Protein AF-A0A8T5TG51-F1 (afdb_monomer)

Sequence (464 aa):
MTSSLINKNKKAPLINNNMFFVIPSWSDVLGYPTLGKYANQDITKILTDIVIFFGGTECSISTDKGIIHFLFGLGYYYTKFELKSGRYIIDSRQLSGLILSDFVYDHLATSKRITLQDDKDVIYTDKVVKVPVDLSFKSNNRQTFIKGALMRNLFIPYKDSILEMMKTIKQGNTYDIKNDGHMLLSTHWDYYNKILISSKRNYANYINSIAGINEINLGVDEFLSELFSNSKISEIEKNLIQLKNVYSIIDYDPMYLFSILEKTSQYLKSPGKRIIDNKKGIKQSVQKNSLFITAENRLNSIVPWPISFKRRKEAEIVHFKSNSEENQENQINNSPSNIYNIEGYNTPKNDDFILKTMRCEFVKSRSLPQMPTTNIKDILFYLRSIINDNYDMPTIGLALEIARDNLRKLALHLDYMWEMSKLANIYKRKNPNLSLSQKERFKLLEKIEAWINNAHKNMIRLEP

Mean predicted aligned error: 17.04 Å

Structure (mmCIF, N/CA/C/O backbone):
data_AF-A0A8T5TG51-F1
#
_entry.id   AF-A0A8T5TG51-F1
#
loop_
_atom_site.group_PDB
_atom_site.id
_atom_site.type_symbol
_atom_site.label_atom_id
_atom_site.label_alt_id
_atom_site.label_comp_id
_atom_site.label_asym_id
_atom_site.label_entity_id
_atom_site.label_seq_id
_atom_site.pdbx_PDB_ins_code
_atom_site.Cartn_x
_atom_site.Cartn_y
_atom_site.Cartn_z
_atom_site.occupancy
_atom_site.B_iso_or_equiv
_atom_site.auth_seq_id
_atom_site.auth_comp_id
_atom_site.auth_asym_id
_atom_site.auth_atom_id
_atom_site.pdbx_PDB_model_num
ATOM 1 N N . MET A 1 1 ? -9.022 -3.528 42.572 1.00 32.59 1 MET A N 1
ATOM 2 C CA . MET A 1 1 ? -8.009 -2.450 42.471 1.00 32.59 1 MET A CA 1
ATOM 3 C C . MET A 1 1 ? -7.349 -2.489 41.088 1.00 32.59 1 MET A C 1
ATOM 5 O O . MET A 1 1 ? -6.176 -2.805 40.969 1.00 32.59 1 MET A O 1
ATOM 9 N N . THR A 1 2 ? -8.109 -2.202 40.029 1.00 33.09 2 THR A N 1
ATOM 10 C CA . THR A 1 2 ? -7.695 -2.388 38.619 1.00 33.09 2 THR A CA 1
ATOM 11 C C . THR A 1 2 ? -8.323 -1.304 37.734 1.00 33.09 2 THR A C 1
ATOM 13 O O . THR A 1 2 ? -8.981 -1.585 36.743 1.00 33.09 2 THR A O 1
ATOM 16 N N . SER A 1 3 ? -8.177 -0.033 38.121 1.00 31.14 3 SER A N 1
ATOM 17 C CA . SER A 1 3 ? -8.740 1.108 37.372 1.00 31.14 3 SER A CA 1
ATOM 18 C C . SER A 1 3 ? -7.735 2.226 37.068 1.00 31.14 3 SER A C 1
ATOM 20 O O . SER A 1 3 ? -8.087 3.206 36.417 1.00 31.14 3 SER A O 1
ATOM 22 N N . SER A 1 4 ? -6.467 2.103 37.480 1.00 31.66 4 SER A N 1
ATOM 23 C CA . SER A 1 4 ? -5.489 3.197 37.364 1.00 31.66 4 SER A CA 1
ATOM 24 C C . SER A 1 4 ? -4.630 3.183 36.089 1.00 31.66 4 SER A C 1
ATOM 26 O O . SER A 1 4 ? -3.965 4.180 35.809 1.00 31.66 4 SER A O 1
ATOM 28 N N . LEU A 1 5 ? -4.663 2.117 35.278 1.00 35.94 5 LEU A N 1
ATOM 29 C CA . LEU A 1 5 ? -3.844 2.000 34.056 1.00 35.94 5 LEU A CA 1
ATOM 30 C C . LEU A 1 5 ? -4.568 2.419 32.762 1.00 35.94 5 LEU A C 1
ATOM 32 O O . LEU A 1 5 ? -3.919 2.879 31.826 1.00 35.94 5 LEU A O 1
ATOM 36 N N . ILE A 1 6 ? -5.905 2.403 32.731 1.00 40.00 6 ILE A N 1
ATOM 37 C CA . ILE A 1 6 ? -6.699 2.752 31.532 1.00 40.00 6 ILE A CA 1
ATOM 38 C C . ILE A 1 6 ? -6.643 4.265 31.217 1.00 40.00 6 ILE A C 1
ATOM 40 O O . ILE A 1 6 ? -6.812 4.689 30.074 1.00 40.00 6 ILE A O 1
ATOM 44 N N . ASN A 1 7 ? -6.319 5.116 32.198 1.00 36.81 7 ASN A N 1
ATOM 45 C CA . ASN A 1 7 ? -6.391 6.573 32.032 1.00 36.81 7 ASN A CA 1
ATOM 46 C C . ASN A 1 7 ? -5.159 7.233 31.378 1.00 36.81 7 ASN A C 1
ATOM 48 O O . ASN A 1 7 ? -5.235 8.397 30.982 1.00 36.81 7 ASN A O 1
ATOM 52 N N . LYS A 1 8 ? -4.025 6.530 31.226 1.00 40.62 8 LYS A N 1
ATOM 53 C CA . LYS A 1 8 ? -2.840 7.088 30.538 1.00 40.62 8 LYS A CA 1
ATOM 54 C C . LYS A 1 8 ? -2.911 6.952 29.009 1.00 40.62 8 LYS A C 1
ATOM 56 O O . LYS A 1 8 ? -2.363 7.808 28.315 1.00 40.62 8 LYS A O 1
ATOM 61 N N . ASN A 1 9 ? -3.651 5.971 28.484 1.00 45.00 9 ASN A N 1
ATOM 62 C CA . ASN A 1 9 ? -3.699 5.674 27.043 1.00 45.00 9 ASN A CA 1
ATOM 63 C C . ASN A 1 9 ? -4.600 6.628 26.239 1.00 45.00 9 ASN A C 1
ATOM 65 O O . ASN A 1 9 ? -4.305 6.921 25.082 1.00 45.00 9 ASN A O 1
ATOM 69 N N . LYS A 1 10 ? -5.605 7.257 26.870 1.00 51.66 10 LYS A N 1
ATOM 70 C CA . LYS A 1 10 ? -6.476 8.260 26.219 1.00 51.66 10 LYS A CA 1
ATOM 71 C C . LYS A 1 10 ? -5.757 9.557 25.809 1.00 51.66 10 LYS A C 1
ATOM 73 O O . LYS A 1 10 ? -6.346 10.394 25.124 1.00 51.66 10 LYS A O 1
ATOM 78 N N . LYS A 1 11 ? -4.480 9.742 26.170 1.00 53.66 11 LYS A N 1
ATOM 79 C CA . LYS A 1 11 ? -3.675 10.940 25.856 1.00 53.66 11 LYS A CA 1
ATOM 80 C C . LYS A 1 11 ? -2.775 10.820 24.622 1.00 53.66 11 LYS A C 1
ATOM 82 O O . LYS A 1 11 ? -2.111 11.801 24.304 1.00 53.66 11 LYS A O 1
ATOM 87 N N . ALA A 1 12 ? -2.760 9.695 23.902 1.00 67.50 12 ALA A N 1
ATOM 88 C CA . ALA A 1 12 ? -1.941 9.583 22.691 1.00 67.50 12 ALA A CA 1
ATOM 89 C C . ALA A 1 12 ? -2.325 10.676 21.668 1.00 67.50 12 ALA A C 1
ATOM 91 O O . ALA A 1 12 ? -3.515 10.807 21.356 1.00 67.50 12 ALA A O 1
ATOM 92 N N . PRO A 1 13 ? -1.385 11.517 21.202 1.00 80.94 13 PRO A N 1
ATOM 93 C CA . PRO A 1 13 ? -1.714 12.617 20.305 1.00 80.94 13 PRO A CA 1
ATOM 94 C C . PRO A 1 13 ? -2.149 12.068 18.943 1.00 80.94 13 PRO A C 1
ATOM 96 O O . PRO A 1 13 ? -1.465 11.223 18.365 1.00 80.94 13 PRO A O 1
ATOM 99 N N . LEU A 1 14 ? -3.284 12.555 18.441 1.00 89.38 14 LEU A N 1
ATOM 100 C CA . LEU A 1 14 ? -3.614 12.452 17.024 1.00 89.38 14 LEU A CA 1
ATOM 101 C C . LEU A 1 14 ? -2.774 13.497 16.289 1.00 89.38 14 LEU A C 1
ATOM 103 O O . LEU A 1 14 ? -2.741 14.661 16.694 1.00 89.38 14 LEU A O 1
ATOM 107 N N . ILE A 1 15 ? -2.059 13.083 15.247 1.00 90.69 15 ILE A N 1
ATOM 108 C CA . ILE A 1 15 ? -1.292 13.996 14.401 1.00 90.69 15 ILE A CA 1
ATOM 109 C C . ILE A 1 15 ? -1.922 14.008 13.020 1.00 90.69 15 ILE A C 1
ATOM 111 O O . ILE A 1 15 ? -2.033 12.967 12.377 1.00 90.69 15 ILE A O 1
ATOM 115 N N . ASN A 1 16 ? -2.295 15.197 12.551 1.00 89.69 16 ASN A N 1
ATOM 116 C CA . ASN A 1 16 ? -2.714 15.379 11.169 1.00 89.69 16 ASN A CA 1
ATOM 117 C C . ASN A 1 16 ? -1.480 15.375 10.268 1.00 89.69 16 ASN A C 1
ATOM 119 O O . ASN A 1 16 ? -0.605 16.235 10.395 1.00 89.69 16 ASN A O 1
ATOM 123 N N . ASN A 1 17 ? -1.414 14.390 9.382 1.00 88.44 17 ASN A N 1
ATOM 124 C CA . ASN A 1 17 ? -0.306 14.153 8.476 1.00 88.44 17 ASN A CA 1
ATOM 125 C C . ASN A 1 17 ? -0.859 13.686 7.126 1.00 88.44 17 ASN A C 1
ATOM 127 O O . ASN A 1 17 ? -1.175 12.508 6.946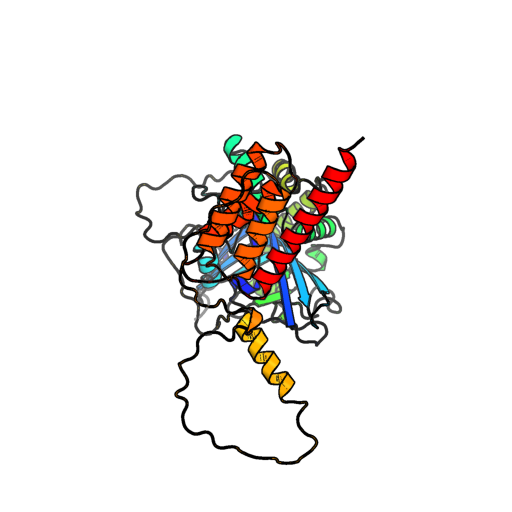 1.00 88.44 17 ASN A O 1
ATOM 131 N N . ASN A 1 18 ? -0.993 14.626 6.186 1.00 92.94 18 ASN A N 1
ATOM 132 C CA . ASN A 1 18 ? -1.483 14.320 4.848 1.00 92.94 18 ASN A CA 1
ATOM 133 C C . ASN A 1 18 ? -0.376 13.634 4.046 1.00 92.94 18 ASN A C 1
ATOM 135 O O . ASN A 1 18 ? 0.605 14.266 3.636 1.00 92.94 18 ASN A O 1
ATOM 139 N N . MET A 1 19 ? -0.543 12.340 3.804 1.00 94.12 19 MET A N 1
ATOM 140 C CA . MET A 1 19 ? 0.430 11.534 3.076 1.00 94.12 19 MET A CA 1
ATOM 141 C C . MET A 1 19 ? -0.246 10.546 2.135 1.00 94.12 19 MET A C 1
ATOM 143 O O . MET A 1 19 ? -1.336 10.042 2.390 1.00 94.12 19 MET A O 1
ATOM 147 N N . PHE A 1 20 ? 0.452 10.230 1.060 1.00 96.50 20 PHE A N 1
ATOM 148 C CA . PHE A 1 20 ? 0.190 9.072 0.236 1.00 96.50 20 PHE A CA 1
ATOM 149 C C . PHE A 1 20 ? 1.019 7.901 0.755 1.00 96.50 20 PHE A C 1
ATOM 151 O O . PHE A 1 20 ? 2.249 7.973 0.799 1.00 96.50 20 PHE A O 1
ATOM 158 N N . PHE A 1 21 ? 0.341 6.846 1.187 1.00 97.31 21 PHE A N 1
ATOM 159 C CA . PHE A 1 21 ? 0.946 5.681 1.815 1.00 97.31 21 PHE A CA 1
ATOM 160 C C . PHE A 1 21 ? 0.511 4.421 1.076 1.00 97.31 21 PHE A C 1
ATOM 162 O O . PHE A 1 21 ? -0.679 4.199 0.876 1.00 97.31 21 PHE A O 1
ATOM 169 N N . VAL A 1 22 ? 1.462 3.593 0.660 1.00 97.94 22 VAL A N 1
ATOM 170 C CA . VAL A 1 22 ? 1.191 2.398 -0.137 1.00 97.94 22 VAL A CA 1
ATOM 171 C C . VAL A 1 22 ? 1.995 1.221 0.385 1.00 97.94 22 VAL A C 1
ATOM 173 O O . VAL A 1 22 ? 3.206 1.327 0.566 1.00 97.94 22 VAL A O 1
ATOM 176 N N . ILE A 1 23 ? 1.326 0.087 0.565 1.00 97.75 23 ILE A N 1
ATOM 177 C CA . ILE A 1 23 ? 1.943 -1.223 0.763 1.00 97.75 23 ILE A CA 1
ATOM 178 C C . ILE A 1 23 ? 1.738 -2.006 -0.540 1.00 97.75 23 ILE A C 1
ATOM 180 O O . ILE A 1 23 ? 0.603 -2.396 -0.821 1.00 97.75 23 ILE A O 1
ATOM 184 N N . PRO A 1 24 ? 2.792 -2.216 -1.355 1.00 95.38 24 PRO A N 1
ATOM 185 C CA . PRO A 1 24 ? 2.667 -2.850 -2.670 1.00 95.38 24 PRO A CA 1
ATOM 186 C C . PRO A 1 24 ? 2.112 -4.281 -2.634 1.00 95.38 24 PRO A C 1
ATOM 188 O O . PRO A 1 24 ? 1.386 -4.670 -3.544 1.00 95.38 24 PRO A O 1
ATOM 191 N N . SER A 1 25 ? 2.431 -5.043 -1.582 1.00 95.06 25 SER A N 1
ATOM 192 C CA . SER A 1 25 ? 1.858 -6.366 -1.323 1.00 95.06 25 SER A CA 1
ATOM 193 C C . SER A 1 25 ? 1.636 -6.567 0.171 1.00 95.06 25 SER A C 1
ATOM 195 O O . SER A 1 25 ? 2.584 -6.575 0.961 1.00 95.06 25 SER A O 1
ATOM 197 N N . TRP A 1 26 ? 0.374 -6.713 0.567 1.00 95.62 26 TRP A N 1
ATOM 198 C CA . TRP A 1 26 ? -0.012 -6.953 1.954 1.00 95.62 26 TRP A CA 1
ATOM 199 C C . TRP A 1 26 ? 0.475 -8.315 2.464 1.00 95.62 26 TRP A C 1
ATOM 201 O O . TRP A 1 26 ? 1.073 -8.413 3.538 1.00 95.62 26 TRP A O 1
ATOM 211 N N . SER A 1 27 ? 0.283 -9.361 1.666 1.00 92.31 27 SER A N 1
ATOM 212 C CA . SER A 1 27 ? 0.658 -10.732 1.999 1.00 92.31 27 SER A CA 1
ATOM 213 C C . SER A 1 27 ? 2.166 -10.855 2.166 1.00 92.31 27 SER A C 1
ATOM 215 O O . SER A 1 27 ? 2.604 -11.454 3.145 1.00 92.31 27 SER A O 1
ATOM 217 N N . ASP A 1 28 ? 2.981 -10.242 1.300 1.00 91.75 28 ASP A N 1
ATOM 218 C CA . ASP A 1 28 ? 4.444 -10.281 1.448 1.00 91.75 28 ASP A CA 1
ATOM 219 C C . ASP A 1 28 ? 4.920 -9.642 2.765 1.00 91.75 28 ASP A C 1
ATOM 221 O O . ASP A 1 28 ? 5.758 -10.204 3.486 1.00 91.75 28 ASP A O 1
ATOM 225 N N . VAL A 1 29 ? 4.329 -8.501 3.141 1.00 92.19 29 VAL A N 1
ATOM 226 C CA . VAL A 1 29 ? 4.638 -7.815 4.405 1.00 92.19 29 VAL A CA 1
ATOM 227 C C . VAL A 1 29 ? 4.374 -8.720 5.603 1.00 92.19 29 VAL A C 1
ATOM 229 O O . VAL A 1 29 ? 5.203 -8.790 6.516 1.00 92.19 29 VAL A O 1
ATOM 232 N N . LEU A 1 30 ? 3.262 -9.452 5.582 1.00 91.44 30 LEU A N 1
ATOM 233 C CA . LEU A 1 30 ? 2.890 -10.375 6.650 1.00 91.44 30 LEU A CA 1
ATOM 234 C C . LEU A 1 30 ? 3.590 -11.742 6.557 1.00 91.44 30 LEU A C 1
ATOM 236 O O . LEU A 1 30 ? 3.542 -12.525 7.503 1.00 91.44 30 LEU A O 1
ATOM 240 N N . GLY A 1 31 ? 4.288 -12.026 5.454 1.00 84.81 31 GLY A N 1
ATOM 241 C CA . GLY A 1 31 ? 4.867 -13.340 5.179 1.00 84.81 31 GLY A CA 1
ATOM 242 C C . GLY A 1 31 ? 3.797 -14.388 4.884 1.00 84.81 31 GLY A C 1
ATOM 243 O O . GLY A 1 31 ? 3.803 -15.444 5.506 1.00 84.81 31 GLY A O 1
ATOM 244 N N . TYR A 1 32 ? 2.871 -14.057 3.985 1.00 81.06 32 TYR A N 1
ATOM 245 C CA . TYR A 1 32 ? 1.787 -14.897 3.482 1.00 81.06 32 TYR A CA 1
ATOM 246 C C . TYR A 1 32 ? 1.078 -15.686 4.597 1.00 81.06 32 TYR A C 1
ATOM 248 O O . TYR A 1 32 ? 1.149 -16.911 4.653 1.00 81.06 32 TYR A O 1
ATOM 256 N N . PRO A 1 33 ? 0.392 -15.014 5.533 1.00 73.06 33 PRO A N 1
ATOM 257 C CA . PRO A 1 33 ? -0.327 -15.706 6.602 1.00 73.06 33 PRO A CA 1
ATOM 258 C C . PRO A 1 33 ? -1.455 -16.596 6.055 1.00 73.06 33 PRO A C 1
ATOM 260 O O . PRO A 1 33 ? -1.743 -17.649 6.620 1.00 73.06 33 PRO A O 1
ATOM 263 N N . THR A 1 34 ? -2.070 -16.193 4.939 1.00 78.00 34 THR A N 1
ATOM 264 C CA . THR A 1 34 ? -3.095 -16.943 4.212 1.00 78.00 34 THR A CA 1
ATOM 265 C C . THR A 1 34 ? -3.135 -16.495 2.750 1.00 78.00 34 THR A C 1
ATOM 267 O O . THR A 1 34 ? -2.747 -15.371 2.439 1.00 78.00 34 THR A O 1
ATOM 270 N N . LEU A 1 35 ? -3.656 -17.346 1.864 1.00 82.75 35 LEU A N 1
ATOM 271 C CA . LEU A 1 35 ? -4.148 -16.911 0.547 1.00 82.75 35 LEU A CA 1
ATOM 272 C C . LEU A 1 35 ? -5.625 -16.486 0.611 1.00 82.75 35 LEU A C 1
ATOM 274 O O . LEU A 1 35 ? -6.102 -15.766 -0.261 1.00 82.75 35 LEU A O 1
ATOM 278 N N . GLY A 1 36 ? -6.325 -16.877 1.677 1.00 81.88 36 GLY A N 1
ATOM 279 C CA . GLY A 1 36 ? -7.745 -16.627 1.878 1.00 81.88 36 GLY A CA 1
ATOM 280 C C . GLY A 1 36 ? -8.638 -17.617 1.132 1.00 81.88 36 GLY A C 1
ATOM 281 O O . GLY A 1 36 ? -8.182 -18.572 0.493 1.00 81.88 36 GLY A O 1
ATOM 282 N N . LYS A 1 37 ? -9.938 -17.356 1.239 1.00 83.81 37 LYS A N 1
ATOM 283 C CA . LYS A 1 37 ? -10.992 -17.981 0.441 1.00 83.81 37 LYS A CA 1
ATOM 284 C C . LYS A 1 37 ? -11.771 -16.884 -0.275 1.00 83.81 37 LYS A C 1
ATOM 286 O O . LYS A 1 37 ? -11.709 -15.724 0.121 1.00 83.81 37 LYS A O 1
ATOM 291 N N . TYR A 1 38 ? -12.497 -17.255 -1.316 1.00 84.00 38 TYR A N 1
ATOM 292 C CA . TYR A 1 38 ? -13.425 -16.374 -2.005 1.00 84.00 38 TYR A CA 1
ATOM 293 C C . TYR A 1 38 ? -14.623 -17.189 -2.470 1.00 84.00 38 TYR A C 1
ATOM 295 O O . TYR A 1 38 ? -14.450 -18.224 -3.112 1.00 84.00 38 TYR A O 1
ATOM 303 N N . ALA A 1 39 ? -15.834 -16.756 -2.115 1.00 80.81 39 ALA A N 1
ATOM 304 C CA . ALA A 1 39 ? -17.069 -17.497 -2.398 1.00 80.81 39 ALA A CA 1
ATOM 305 C C . ALA A 1 39 ? -16.971 -18.994 -2.012 1.00 80.81 39 ALA A C 1
ATOM 307 O O . ALA A 1 39 ? -17.343 -19.880 -2.779 1.00 80.81 39 ALA A O 1
ATOM 308 N N . ASN A 1 40 ? -16.420 -19.269 -0.822 1.00 79.75 40 ASN A N 1
ATOM 309 C CA . ASN A 1 40 ? -16.149 -20.608 -0.273 1.00 79.75 40 ASN A CA 1
ATOM 310 C C . ASN A 1 40 ? -15.136 -21.471 -1.050 1.00 79.75 40 ASN A C 1
ATOM 312 O O . ASN A 1 40 ? -14.937 -22.628 -0.688 1.00 79.75 40 ASN A O 1
ATOM 316 N N . GLN A 1 41 ? -14.455 -20.919 -2.055 1.00 83.31 41 GLN A N 1
ATOM 317 C CA . GLN A 1 41 ? -13.371 -21.585 -2.776 1.00 83.31 41 GLN A CA 1
ATOM 318 C C . GLN A 1 41 ? -12.014 -21.106 -2.267 1.00 83.31 41 GLN A C 1
ATOM 320 O O . GLN A 1 41 ? -11.834 -19.932 -1.941 1.00 83.31 41 GLN A O 1
ATOM 325 N N . ASP A 1 42 ? -11.056 -22.022 -2.191 1.00 85.31 42 ASP A N 1
ATOM 326 C CA . ASP A 1 42 ? -9.685 -21.693 -1.834 1.00 85.31 42 ASP A CA 1
ATOM 327 C C . ASP A 1 42 ? -8.994 -20.921 -2.960 1.00 85.31 42 ASP A C 1
ATOM 329 O O . ASP A 1 42 ? -9.105 -21.249 -4.139 1.00 85.31 42 ASP A O 1
ATOM 333 N N . ILE A 1 43 ? -8.261 -19.879 -2.581 1.00 86.50 43 ILE A N 1
ATOM 334 C CA . ILE A 1 43 ? -7.471 -19.098 -3.529 1.00 86.50 43 ILE A CA 1
ATOM 335 C C . ILE A 1 43 ? -6.160 -19.831 -3.790 1.00 86.50 43 ILE A C 1
ATOM 337 O O . ILE A 1 43 ? -5.459 -20.224 -2.851 1.00 86.50 43 ILE A O 1
ATOM 341 N N . THR A 1 44 ? -5.829 -19.997 -5.070 1.00 85.62 44 THR A N 1
ATOM 342 C CA . THR A 1 44 ? -4.624 -20.705 -5.516 1.00 85.62 44 THR A CA 1
ATOM 343 C C . THR A 1 44 ? -3.428 -19.775 -5.604 1.00 85.62 44 THR A C 1
ATOM 345 O O . THR A 1 44 ? -2.305 -20.181 -5.314 1.00 85.62 44 THR A O 1
ATOM 348 N N . LYS A 1 45 ? -3.652 -18.520 -6.010 1.00 88.62 45 LYS A N 1
ATOM 349 C CA . LYS A 1 45 ? -2.584 -17.541 -6.212 1.00 88.62 45 LYS A CA 1
ATOM 350 C C . LYS A 1 45 ? -3.089 -16.114 -6.068 1.00 88.62 45 LYS A C 1
ATOM 352 O O . LYS A 1 45 ? -4.139 -15.774 -6.607 1.00 88.62 45 LYS A O 1
ATOM 357 N N . ILE A 1 46 ? -2.297 -15.262 -5.426 1.00 90.38 46 ILE A N 1
ATOM 358 C CA . ILE A 1 46 ? -2.511 -13.813 -5.383 1.00 90.38 46 ILE A CA 1
ATOM 359 C C . ILE A 1 46 ? -1.485 -13.172 -6.318 1.00 90.38 46 ILE A C 1
ATOM 361 O O . ILE A 1 46 ? -0.286 -13.331 -6.131 1.00 90.38 46 ILE A O 1
ATOM 365 N N . LEU A 1 47 ? -1.939 -12.470 -7.355 1.00 90.75 47 LEU A N 1
ATOM 366 C CA . LEU A 1 47 ? -1.050 -11.698 -8.231 1.00 90.75 47 LEU A CA 1
ATOM 367 C C . LEU A 1 47 ? -0.770 -10.300 -7.689 1.00 90.75 47 LEU A C 1
ATOM 369 O O . LEU A 1 47 ? 0.282 -9.723 -7.957 1.00 90.75 47 LEU A O 1
ATOM 373 N N . THR A 1 48 ? -1.760 -9.700 -7.041 1.00 93.38 48 THR A N 1
ATOM 374 C CA . THR A 1 48 ? -1.680 -8.334 -6.527 1.00 93.38 48 THR A CA 1
ATOM 375 C C . THR A 1 48 ? -2.588 -8.229 -5.321 1.00 93.38 48 THR A C 1
ATOM 377 O O . THR A 1 48 ? -3.723 -8.688 -5.376 1.00 93.38 48 THR A O 1
ATOM 380 N N . ASP A 1 49 ? -2.095 -7.619 -4.255 1.00 95.31 49 ASP A N 1
ATOM 381 C CA . ASP A 1 49 ? -2.830 -7.346 -3.023 1.00 95.31 49 ASP A CA 1
ATOM 382 C C . ASP A 1 49 ? -2.329 -6.045 -2.388 1.00 95.31 49 ASP A C 1
ATOM 384 O O . ASP A 1 49 ? -1.809 -5.990 -1.271 1.00 95.31 49 ASP A O 1
ATOM 388 N N . ILE A 1 50 ? -2.450 -4.981 -3.171 1.00 97.44 50 ILE A N 1
ATOM 389 C CA . ILE A 1 50 ? -1.961 -3.656 -2.823 1.00 97.44 50 ILE A CA 1
ATOM 390 C C . ILE A 1 50 ? -2.914 -2.973 -1.840 1.00 97.44 50 ILE A C 1
ATOM 392 O O . ILE A 1 50 ? -4.137 -3.010 -1.992 1.00 97.44 50 ILE A O 1
ATOM 396 N N . VAL A 1 51 ? -2.338 -2.299 -0.847 1.00 98.19 51 VAL A N 1
ATOM 397 C CA . VAL A 1 51 ? -3.062 -1.425 0.080 1.00 98.19 51 VAL A CA 1
ATOM 398 C C . VAL A 1 51 ? -2.620 0.011 -0.173 1.00 98.19 51 VAL A C 1
ATOM 400 O O . VAL A 1 51 ? -1.444 0.337 -0.021 1.00 98.19 51 VAL A O 1
ATOM 403 N N . ILE A 1 52 ? -3.558 0.877 -0.545 1.00 98.31 52 ILE A N 1
ATOM 404 C CA . ILE A 1 52 ? -3.314 2.288 -0.869 1.00 98.31 52 ILE A CA 1
ATOM 405 C C . ILE A 1 52 ? -4.064 3.148 0.141 1.00 98.31 52 ILE A C 1
ATOM 407 O O . ILE A 1 52 ? -5.236 2.899 0.392 1.00 98.31 52 ILE A O 1
ATOM 411 N N . PHE A 1 53 ? -3.421 4.169 0.697 1.00 98.06 53 PHE A N 1
ATOM 412 C CA . PHE A 1 53 ? -4.028 5.142 1.597 1.00 98.06 53 PHE A CA 1
ATOM 413 C C . PHE A 1 53 ? -3.691 6.570 1.178 1.00 98.06 53 PHE A C 1
ATOM 415 O O . PHE A 1 53 ? -2.524 6.947 1.056 1.00 98.06 53 PHE A O 1
ATOM 422 N N . PHE A 1 54 ? -4.726 7.399 1.074 1.00 97.38 54 PHE A N 1
ATOM 423 C CA . PHE A 1 54 ? -4.603 8.837 1.279 1.00 97.38 54 PHE A CA 1
ATOM 424 C C . PHE A 1 54 ? -4.799 9.111 2.772 1.00 97.38 54 PHE A C 1
ATOM 426 O O . PHE A 1 54 ? -5.923 9.274 3.250 1.00 97.38 54 PHE A O 1
ATOM 433 N N . GLY A 1 55 ? -3.696 9.061 3.516 1.00 94.88 55 GLY A N 1
ATOM 434 C CA . GLY A 1 55 ? -3.653 9.261 4.960 1.00 94.88 55 GLY A CA 1
ATOM 435 C C . GLY A 1 55 ? -3.875 10.720 5.338 1.00 94.88 55 GLY A C 1
ATOM 436 O O . GLY A 1 55 ? -3.364 11.608 4.658 1.00 94.88 55 GLY A O 1
ATOM 437 N N . GLY A 1 56 ? -4.614 10.956 6.422 1.00 93.06 56 GLY A N 1
ATOM 438 C CA . GLY A 1 56 ? -4.814 12.296 6.985 1.00 93.06 56 GLY A CA 1
ATOM 439 C C . GLY A 1 56 ? -4.484 12.399 8.467 1.00 93.06 56 GLY A C 1
ATOM 440 O O . GLY A 1 56 ? -4.032 13.453 8.906 1.00 93.06 56 GLY A O 1
ATOM 441 N N . THR A 1 57 ? -4.653 11.323 9.237 1.00 94.69 57 THR A N 1
ATOM 442 C CA . THR A 1 57 ? -4.345 11.319 10.673 1.00 94.69 57 THR A CA 1
ATOM 443 C C . THR A 1 57 ? -3.595 10.052 11.048 1.00 94.69 57 THR A C 1
ATOM 445 O O . THR A 1 57 ? -3.944 8.963 10.605 1.00 94.69 57 THR A O 1
ATOM 448 N N . GLU A 1 58 ? -2.581 10.176 11.894 1.00 94.62 58 GLU A N 1
ATOM 449 C CA . GLU A 1 58 ? -1.820 9.048 12.427 1.00 94.62 58 GLU A CA 1
ATOM 450 C C . GLU A 1 58 ? -1.735 9.110 13.956 1.00 94.62 58 GLU A C 1
ATOM 452 O O . GLU A 1 58 ? -1.842 10.177 14.572 1.00 94.62 58 GLU A O 1
ATOM 457 N N . CYS A 1 59 ? -1.560 7.947 14.580 1.00 94.50 59 CYS A N 1
ATOM 458 C CA . CYS A 1 59 ? -1.409 7.828 16.024 1.00 94.50 59 CYS A CA 1
ATOM 459 C C . CYS A 1 59 ? -0.555 6.614 16.391 1.00 94.50 59 CYS A C 1
ATOM 461 O O . CYS A 1 59 ? -0.583 5.597 15.706 1.00 94.50 59 CYS A O 1
ATOM 463 N N . SER A 1 60 ? 0.170 6.692 17.505 1.00 93.62 60 SER A N 1
ATOM 464 C CA . SER A 1 60 ? 0.813 5.531 18.127 1.00 93.62 60 SER A CA 1
ATOM 465 C C . SER A 1 60 ? 0.326 5.422 19.568 1.00 93.62 60 SER A C 1
ATOM 467 O O . SER A 1 60 ? 0.468 6.377 20.332 1.00 93.62 60 SER A O 1
ATOM 469 N N . ILE A 1 61 ? -0.222 4.270 19.948 1.00 92.00 61 ILE A N 1
ATOM 470 C CA . ILE A 1 61 ? -0.751 4.004 21.289 1.00 92.00 61 ILE A CA 1
ATOM 471 C C . ILE A 1 61 ? 0.055 2.877 21.922 1.00 92.00 61 ILE A C 1
ATOM 473 O O . ILE A 1 61 ? 0.232 1.821 21.322 1.00 92.00 61 ILE A O 1
ATOM 477 N N . SER A 1 62 ? 0.536 3.096 23.145 1.00 89.94 62 SER A N 1
ATOM 478 C CA . SER A 1 62 ? 1.152 2.034 23.939 1.00 89.94 62 SER A CA 1
ATOM 479 C C . SER A 1 62 ? 0.073 1.208 24.627 1.00 89.94 62 SER A C 1
ATOM 481 O O . SER A 1 62 ? -0.824 1.760 25.256 1.00 89.94 62 SER A O 1
ATOM 483 N N . THR A 1 63 ? 0.186 -0.109 24.533 1.00 87.56 63 THR A N 1
ATOM 484 C CA . THR A 1 63 ? -0.673 -1.089 25.205 1.00 87.56 63 THR A CA 1
ATOM 485 C C . THR A 1 63 ? 0.187 -2.071 25.992 1.00 87.56 63 THR A C 1
ATOM 487 O O . THR A 1 63 ? 1.414 -2.058 25.871 1.00 87.56 63 THR A O 1
ATOM 490 N N . ASP A 1 64 ? -0.447 -2.953 26.761 1.00 85.75 64 ASP A N 1
ATOM 491 C CA . ASP A 1 64 ? 0.257 -3.976 27.541 1.00 85.75 64 ASP A CA 1
ATOM 492 C C . ASP A 1 64 ? 0.970 -5.012 26.651 1.00 85.75 64 ASP A C 1
ATOM 494 O O . ASP A 1 64 ? 1.981 -5.583 27.052 1.00 85.75 64 ASP A O 1
ATOM 498 N N . LYS A 1 65 ? 0.476 -5.235 25.422 1.00 85.44 65 LYS A N 1
ATOM 499 C CA . LYS A 1 65 ? 1.054 -6.183 24.450 1.00 85.44 65 LYS A CA 1
ATOM 500 C C . LYS A 1 65 ? 2.158 -5.574 23.576 1.00 85.44 65 LYS A C 1
ATOM 502 O O . LYS A 1 65 ? 2.838 -6.306 22.864 1.00 85.44 65 LYS A O 1
ATOM 507 N N . GLY A 1 66 ? 2.331 -4.255 23.617 1.00 89.88 66 GLY A N 1
ATOM 508 C CA . GLY A 1 66 ? 3.229 -3.518 22.733 1.00 89.88 66 GLY A CA 1
ATOM 509 C C . GLY A 1 66 ? 2.588 -2.232 22.230 1.00 89.88 66 GLY A C 1
ATOM 510 O O . GLY A 1 66 ? 1.588 -1.754 22.768 1.00 89.88 66 GLY A O 1
ATOM 511 N N . ILE A 1 67 ? 3.157 -1.645 21.186 1.00 92.44 67 ILE A N 1
ATOM 512 C CA . ILE A 1 67 ? 2.637 -0.392 20.622 1.00 92.44 67 ILE A CA 1
ATOM 513 C C . ILE A 1 67 ? 1.851 -0.681 19.347 1.00 92.44 67 ILE A C 1
ATOM 515 O O . ILE A 1 67 ? 2.283 -1.453 18.492 1.00 92.44 67 ILE A O 1
ATOM 519 N N . ILE A 1 68 ? 0.707 -0.019 19.219 1.00 94.44 68 ILE A N 1
ATOM 520 C CA . ILE A 1 68 ? -0.160 -0.074 18.049 1.00 94.44 68 ILE A CA 1
ATOM 521 C C . ILE A 1 68 ? -0.054 1.251 17.310 1.00 94.44 68 ILE A C 1
ATOM 523 O O . ILE A 1 68 ? -0.171 2.324 17.904 1.00 94.44 68 ILE A O 1
ATOM 527 N N . HIS A 1 69 ? 0.143 1.169 16.006 1.00 95.94 69 HIS A N 1
ATOM 528 C CA . HIS A 1 69 ? 0.241 2.299 15.108 1.00 95.94 69 HIS A CA 1
ATOM 529 C C . HIS A 1 69 ? -1.003 2.371 14.223 1.00 95.94 69 HIS A C 1
ATOM 531 O O . HIS A 1 69 ? -1.368 1.397 13.570 1.00 95.94 69 HIS A O 1
ATOM 537 N N . PHE A 1 70 ? -1.638 3.533 14.191 1.00 97.00 70 PHE A N 1
ATOM 538 C CA . PHE A 1 70 ? -2.841 3.808 13.424 1.00 97.00 70 PHE A CA 1
ATOM 539 C C . PHE A 1 70 ? -2.542 4.798 12.307 1.00 97.00 70 PHE A C 1
ATOM 541 O O . PHE A 1 70 ? -1.904 5.825 12.543 1.00 97.00 70 PHE A O 1
ATOM 548 N N . LEU A 1 71 ? -3.081 4.518 11.126 1.00 97.56 71 LEU A N 1
ATOM 549 C CA . LEU A 1 71 ? -3.201 5.460 10.022 1.00 97.56 71 LEU A CA 1
ATOM 550 C C . LEU A 1 71 ? -4.671 5.531 9.612 1.00 97.56 71 LEU A C 1
ATOM 552 O O . LEU A 1 71 ? -5.226 4.540 9.154 1.00 97.56 71 LEU A O 1
ATOM 556 N N . PHE A 1 72 ? -5.292 6.695 9.757 1.00 97.62 72 PHE A N 1
ATOM 557 C CA . PHE A 1 72 ? -6.655 6.970 9.315 1.00 97.62 72 PHE A CA 1
ATOM 558 C C . PHE A 1 72 ? -6.631 7.803 8.035 1.00 97.62 72 PHE A C 1
ATOM 560 O O . PHE A 1 72 ? -5.864 8.764 7.900 1.00 97.62 72 PHE A O 1
ATOM 567 N N . GLY A 1 73 ? -7.470 7.424 7.079 1.00 96.94 73 GLY A N 1
ATOM 568 C CA . GLY A 1 73 ? -7.500 8.029 5.753 1.00 96.94 73 GLY A CA 1
ATOM 569 C C . GLY A 1 73 ? -8.418 7.283 4.793 1.00 96.94 73 GLY A C 1
ATOM 570 O O . GLY A 1 73 ? -9.050 6.294 5.163 1.00 96.94 73 GLY A O 1
ATOM 571 N N . LEU A 1 74 ? -8.470 7.745 3.545 1.00 97.62 74 LEU A N 1
ATOM 572 C CA . LEU A 1 74 ? -9.170 7.025 2.481 1.00 97.62 74 LEU A CA 1
ATOM 573 C C . LEU A 1 74 ? -8.273 5.885 2.015 1.00 97.62 74 LEU A C 1
ATOM 575 O O . LEU A 1 74 ? -7.300 6.110 1.297 1.00 97.62 74 LEU A O 1
ATOM 579 N N . GLY A 1 75 ? -8.570 4.679 2.475 1.00 97.62 75 GLY A N 1
ATOM 580 C CA . GLY A 1 75 ? -7.829 3.473 2.156 1.00 97.62 75 GLY A CA 1
ATOM 581 C C . GLY A 1 75 ? -8.528 2.594 1.128 1.00 97.62 75 GLY A C 1
ATOM 582 O O . GLY A 1 75 ? -9.750 2.627 0.971 1.00 97.62 75 GLY A O 1
ATOM 583 N N . TYR A 1 76 ? -7.757 1.779 0.430 1.00 97.56 76 TYR A N 1
ATOM 584 C CA . TYR A 1 76 ? -8.249 0.867 -0.587 1.00 97.56 76 TYR A CA 1
ATOM 585 C C . TYR A 1 76 ? -7.387 -0.385 -0.599 1.00 97.56 76 TYR A C 1
ATOM 587 O O . TYR A 1 76 ? -6.181 -0.308 -0.832 1.00 97.56 76 TYR A O 1
ATOM 595 N N . TYR A 1 77 ? -8.005 -1.527 -0.323 1.00 97.12 77 TYR A N 1
ATOM 596 C CA . TYR A 1 77 ? -7.386 -2.826 -0.519 1.00 97.12 77 TYR A CA 1
ATOM 597 C C . TYR A 1 77 ? -7.850 -3.380 -1.857 1.00 97.12 77 TYR A C 1
ATOM 599 O O . TYR A 1 77 ? -9.043 -3.610 -2.039 1.00 97.12 77 TYR A O 1
ATOM 607 N N . TYR A 1 78 ? -6.921 -3.553 -2.791 1.00 96.81 78 TYR A N 1
ATOM 608 C CA . TYR A 1 78 ? -7.196 -4.064 -4.127 1.00 96.81 78 TYR A CA 1
ATOM 609 C C . TYR A 1 78 ? -6.505 -5.405 -4.304 1.00 96.81 78 TYR A C 1
ATOM 611 O O . TYR A 1 78 ? -5.292 -5.514 -4.113 1.00 96.81 78 TYR A O 1
ATOM 619 N N . THR A 1 79 ? -7.270 -6.406 -4.727 1.00 95.06 79 THR A N 1
ATOM 620 C CA . THR A 1 79 ? -6.776 -7.762 -4.935 1.00 95.06 79 THR A CA 1
ATOM 621 C C . THR A 1 79 ? -7.042 -8.244 -6.350 1.00 95.06 79 THR A C 1
ATOM 623 O O . THR A 1 79 ? -8.123 -8.053 -6.901 1.00 95.06 79 THR A O 1
ATOM 626 N N . LYS A 1 80 ? -6.046 -8.909 -6.930 1.00 94.19 80 LYS A N 1
ATOM 627 C CA . LYS A 1 80 ? -6.152 -9.677 -8.167 1.00 94.19 80 LYS A CA 1
ATOM 628 C C . LYS A 1 80 ? -5.608 -11.070 -7.897 1.00 94.19 80 LYS A C 1
ATOM 630 O O . LYS A 1 80 ? -4.434 -11.212 -7.559 1.00 94.19 80 LYS A O 1
ATOM 635 N N . PHE A 1 81 ? -6.444 -12.087 -8.034 1.00 92.75 81 PHE A N 1
ATOM 636 C CA . PHE A 1 81 ? -6.125 -13.450 -7.607 1.00 92.75 81 PHE A CA 1
ATOM 637 C C . PHE A 1 81 ? -6.773 -14.499 -8.513 1.00 92.75 81 PHE A C 1
ATOM 639 O O . PHE A 1 81 ? -7.587 -14.176 -9.375 1.00 92.75 81 PHE A O 1
ATOM 646 N N . GLU A 1 82 ? -6.383 -15.756 -8.334 1.00 90.88 82 GLU A N 1
ATOM 647 C CA . GLU A 1 82 ? -6.902 -16.915 -9.060 1.00 90.88 82 GLU A CA 1
ATOM 648 C C . GLU A 1 82 ? -7.574 -17.898 -8.093 1.00 90.88 82 GLU A C 1
ATOM 650 O O . GLU A 1 82 ? -7.053 -18.172 -7.011 1.00 90.88 82 GLU A O 1
ATOM 655 N N . LEU A 1 83 ? -8.717 -18.452 -8.507 1.00 85.88 83 LEU A N 1
ATOM 656 C CA . LEU A 1 83 ? -9.323 -19.644 -7.882 1.00 85.88 83 LEU A CA 1
ATOM 657 C C . LEU A 1 83 ? -8.941 -20.926 -8.615 1.00 85.88 83 LEU A C 1
ATOM 659 O O . LEU A 1 83 ? -8.905 -22.005 -8.041 1.00 85.88 83 LEU A O 1
ATOM 663 N N . LYS A 1 84 ? -8.697 -20.799 -9.919 1.00 83.06 84 LYS A N 1
ATOM 664 C CA . LYS A 1 84 ? -8.208 -21.850 -10.806 1.00 83.06 84 LYS A CA 1
ATOM 665 C C . LYS A 1 84 ? -7.213 -21.203 -11.757 1.00 83.06 84 LYS A C 1
ATOM 667 O O . LYS A 1 84 ? -7.425 -20.062 -12.177 1.00 83.06 84 LYS A O 1
ATOM 672 N N . SER A 1 85 ? -6.148 -21.926 -12.090 1.00 78.25 85 SER A N 1
ATOM 673 C CA . SER A 1 85 ? -5.059 -21.393 -12.913 1.00 78.25 85 SER A CA 1
ATOM 674 C C . SER A 1 85 ? -5.583 -20.778 -14.218 1.00 78.25 85 SER A C 1
ATOM 676 O O . SER A 1 85 ? -6.383 -21.392 -14.927 1.00 78.25 85 SER A O 1
ATOM 678 N N . GLY A 1 86 ? -5.155 -19.549 -14.522 1.00 76.50 86 GLY A N 1
ATOM 679 C CA . GLY A 1 86 ? -5.484 -18.854 -15.766 1.00 76.50 86 GLY A CA 1
ATOM 680 C C . GLY A 1 86 ? -6.780 -18.037 -15.749 1.00 76.50 86 GLY A C 1
ATOM 681 O O . GLY A 1 86 ? -7.082 -17.388 -16.752 1.00 76.50 86 GLY A O 1
ATOM 682 N N . ARG A 1 87 ? -7.542 -18.018 -14.644 1.00 84.00 87 ARG A N 1
ATOM 683 C CA . ARG A 1 87 ? -8.719 -17.144 -14.478 1.00 84.00 87 ARG A CA 1
ATOM 684 C C . ARG A 1 87 ? -8.525 -16.181 -13.316 1.00 84.00 87 ARG A C 1
ATOM 686 O O . ARG A 1 87 ? -8.557 -16.582 -12.155 1.00 84.00 87 ARG A O 1
ATOM 693 N N . TYR A 1 88 ? -8.387 -14.902 -13.654 1.00 87.06 88 TYR A N 1
ATOM 694 C CA . TYR A 1 88 ? -8.203 -13.837 -12.678 1.00 87.06 88 TYR A CA 1
ATOM 695 C C . TYR A 1 88 ? -9.533 -13.241 -12.239 1.00 87.06 88 TYR A C 1
ATOM 697 O O . TYR A 1 88 ? -10.366 -12.882 -13.070 1.00 87.06 88 TYR A O 1
ATOM 705 N N . ILE A 1 89 ? -9.677 -13.082 -10.932 1.00 89.94 89 ILE A N 1
ATOM 706 C CA . ILE A 1 89 ? -10.745 -12.333 -10.286 1.00 89.94 89 ILE A CA 1
ATOM 707 C C . ILE A 1 89 ? -10.120 -11.085 -9.676 1.00 89.94 89 ILE A C 1
ATOM 709 O O . ILE A 1 89 ? -8.999 -11.125 -9.163 1.00 89.94 89 ILE A O 1
ATOM 713 N N . ILE A 1 90 ? -10.839 -9.973 -9.782 1.00 92.31 90 ILE A N 1
ATOM 714 C CA . ILE A 1 90 ? -10.488 -8.710 -9.146 1.00 92.31 90 ILE A CA 1
ATOM 715 C C . ILE A 1 90 ? -11.550 -8.434 -8.089 1.00 92.31 90 ILE A C 1
ATOM 717 O O . ILE A 1 90 ? -12.742 -8.504 -8.385 1.00 92.31 90 ILE A O 1
ATOM 721 N N . ASP A 1 91 ? -11.114 -8.140 -6.870 1.00 91.81 91 ASP A N 1
ATOM 722 C CA . ASP A 1 91 ? -11.989 -7.708 -5.783 1.00 91.81 91 ASP A CA 1
ATOM 723 C C . ASP A 1 91 ? -11.303 -6.624 -4.951 1.00 91.81 91 ASP A C 1
ATOM 725 O O . ASP A 1 91 ? -10.070 -6.563 -4.871 1.00 91.81 91 ASP A O 1
ATOM 729 N N . SER A 1 92 ? -12.096 -5.765 -4.323 1.00 93.31 92 SER A N 1
ATOM 730 C CA . SER A 1 92 ? -11.592 -4.610 -3.593 1.00 93.31 92 SER A CA 1
ATOM 731 C C . SER A 1 92 ? -12.447 -4.233 -2.383 1.00 93.31 92 SER A C 1
ATOM 733 O O . SER A 1 92 ? -13.635 -4.554 -2.271 1.00 93.31 92 SER A O 1
ATOM 735 N N . ARG A 1 93 ? -11.819 -3.575 -1.404 1.00 92.75 93 ARG A N 1
ATOM 736 C CA . ARG A 1 93 ? -12.446 -3.148 -0.144 1.00 92.75 93 ARG A CA 1
ATOM 737 C C . ARG A 1 93 ? -12.005 -1.732 0.226 1.00 92.75 93 ARG A C 1
ATOM 739 O O . ARG A 1 93 ? -10.820 -1.408 0.213 1.00 92.75 93 ARG A O 1
ATOM 746 N N . GLN A 1 94 ? -12.973 -0.896 0.595 1.00 94.56 94 GLN A N 1
ATOM 747 C CA . GLN A 1 94 ? -12.750 0.482 1.050 1.00 94.56 94 GLN A CA 1
ATOM 748 C C . GLN A 1 94 ? -12.346 0.508 2.524 1.00 94.56 94 GLN A C 1
ATOM 750 O O . GLN A 1 94 ? -13.098 0.055 3.373 1.00 94.56 94 GLN A O 1
ATOM 755 N N . LEU A 1 95 ? -11.206 1.083 2.867 1.00 96.38 95 LEU A N 1
ATOM 756 C CA . LEU A 1 95 ? -10.746 1.144 4.254 1.00 96.38 95 LEU A CA 1
ATOM 757 C C . LEU A 1 95 ? -10.830 2.583 4.768 1.00 96.38 95 LEU A C 1
ATOM 759 O O . LEU A 1 95 ? -10.523 3.518 4.040 1.00 96.38 95 LEU A O 1
ATOM 763 N N . SER A 1 96 ? -11.199 2.782 6.028 1.00 96.62 96 SER A N 1
ATOM 764 C CA . SER A 1 96 ? -11.091 4.081 6.708 1.00 96.62 96 SER A CA 1
ATOM 765 C C . SER A 1 96 ? -9.828 4.192 7.567 1.00 96.62 96 SER A C 1
ATOM 767 O O . SER A 1 96 ? -9.516 5.262 8.090 1.00 96.62 96 SER A O 1
ATOM 769 N N . GLY A 1 97 ? -9.109 3.084 7.757 1.00 97.31 97 GLY A N 1
ATOM 770 C CA . GLY A 1 97 ? -7.855 3.087 8.492 1.00 97.31 97 GLY A CA 1
ATOM 771 C C . GLY A 1 97 ? -7.091 1.769 8.451 1.00 97.31 97 GLY A C 1
ATOM 772 O O . GLY A 1 97 ? -7.573 0.743 7.969 1.00 97.31 97 GLY A O 1
ATOM 773 N N . LEU A 1 98 ? -5.866 1.836 8.951 1.00 98.06 98 LEU A N 1
ATOM 774 C CA . LEU A 1 98 ? -4.884 0.768 9.001 1.00 98.06 98 LEU A CA 1
ATOM 775 C C . LEU A 1 98 ? -4.316 0.693 10.419 1.00 98.06 98 LEU A C 1
ATOM 777 O O . LEU A 1 98 ? -3.929 1.713 10.991 1.00 98.06 98 LEU A O 1
ATOM 781 N N . ILE A 1 99 ? -4.250 -0.520 10.957 1.00 97.56 99 ILE A N 1
ATOM 782 C CA . ILE A 1 99 ? -3.701 -0.831 12.273 1.00 97.56 99 ILE A CA 1
ATOM 783 C C . ILE A 1 99 ? -2.464 -1.698 12.069 1.00 97.56 99 ILE A C 1
ATOM 785 O O . ILE A 1 99 ? -2.561 -2.821 11.573 1.00 97.56 99 ILE A O 1
ATOM 789 N N . LEU A 1 100 ? -1.310 -1.189 12.487 1.00 97.06 100 LEU A N 1
ATOM 790 C CA . LEU A 1 100 ? -0.038 -1.897 12.465 1.00 97.06 100 LEU A CA 1
ATOM 791 C C . LEU A 1 100 ? 0.423 -2.154 13.898 1.00 97.06 100 LEU A C 1
ATOM 793 O O . LEU A 1 100 ? 0.611 -1.229 14.686 1.00 97.06 100 LEU A O 1
ATOM 797 N N . SER A 1 101 ? 0.645 -3.415 14.232 1.00 95.69 101 SER A N 1
ATOM 798 C CA . SER A 1 101 ? 1.412 -3.802 15.412 1.00 95.69 101 SER A CA 1
ATOM 799 C C . SER A 1 101 ? 2.868 -3.371 15.250 1.00 95.69 101 SER A C 1
ATOM 801 O O . SER A 1 101 ? 3.378 -3.225 14.136 1.00 95.69 101 SER A O 1
ATOM 803 N N . ASP A 1 102 ? 3.555 -3.172 16.366 1.00 94.00 102 ASP A N 1
ATOM 804 C CA . ASP A 1 102 ? 4.944 -2.726 16.381 1.00 94.00 102 ASP A CA 1
ATOM 805 C C . ASP A 1 102 ? 5.903 -3.617 15.584 1.00 94.00 102 ASP A C 1
ATOM 807 O O . ASP A 1 102 ? 6.732 -3.090 14.851 1.00 94.00 102 ASP A O 1
ATOM 811 N N . PHE A 1 103 ? 5.763 -4.939 15.640 1.00 93.00 103 PHE A N 1
ATOM 812 C CA . PHE A 1 103 ? 6.605 -5.854 14.867 1.00 93.00 103 PHE A CA 1
ATOM 813 C C . PHE A 1 103 ? 6.376 -5.750 13.346 1.00 93.00 103 PHE A C 1
ATOM 815 O O . PHE A 1 103 ? 7.333 -5.856 12.576 1.00 93.00 103 PHE A O 1
ATOM 822 N N . VAL A 1 104 ? 5.140 -5.506 12.885 1.00 94.75 104 VAL A N 1
ATOM 823 C CA . VAL A 1 104 ? 4.865 -5.274 11.452 1.00 94.75 104 VAL A CA 1
ATOM 824 C C . VAL A 1 104 ? 5.360 -3.896 11.039 1.00 94.75 104 VAL A C 1
ATOM 826 O O . VAL A 1 104 ? 6.021 -3.760 10.009 1.00 94.75 104 VAL A O 1
ATOM 829 N N . TYR A 1 105 ? 5.091 -2.880 11.857 1.00 95.38 105 TYR A N 1
ATOM 830 C CA . TYR A 1 105 ? 5.582 -1.527 11.633 1.00 95.38 105 TYR A CA 1
ATOM 831 C C . TYR A 1 105 ? 7.111 -1.503 11.523 1.00 95.38 105 TYR A C 1
ATOM 833 O O . TYR A 1 105 ? 7.652 -0.936 10.577 1.00 95.38 105 TYR A O 1
ATOM 841 N N . ASP A 1 106 ? 7.816 -2.169 12.437 1.00 93.38 106 ASP A N 1
ATOM 842 C CA . ASP A 1 106 ? 9.276 -2.243 12.440 1.00 93.38 106 ASP A CA 1
ATOM 843 C C . ASP A 1 106 ? 9.802 -3.007 11.223 1.00 93.38 106 ASP A C 1
ATOM 845 O O . ASP A 1 106 ? 10.813 -2.612 10.637 1.00 93.38 106 ASP A O 1
ATOM 849 N N . HIS A 1 107 ? 9.091 -4.047 10.781 1.00 92.94 107 HIS A N 1
ATOM 850 C CA . HIS A 1 107 ? 9.426 -4.758 9.553 1.00 92.94 107 HIS A CA 1
ATOM 851 C C . HIS A 1 107 ? 9.313 -3.867 8.306 1.00 92.94 107 HIS A C 1
ATOM 853 O O . HIS A 1 107 ? 10.186 -3.908 7.438 1.00 92.94 107 HIS A O 1
ATOM 859 N N . LEU A 1 108 ? 8.280 -3.024 8.232 1.00 93.69 108 LEU A N 1
ATOM 860 C CA . LEU A 1 108 ? 8.141 -2.021 7.175 1.00 93.69 108 LEU A CA 1
ATOM 861 C C . LEU A 1 108 ? 9.219 -0.932 7.295 1.00 93.69 108 LEU A C 1
ATOM 863 O O . LEU A 1 108 ? 9.835 -0.553 6.304 1.00 93.69 108 LEU A O 1
ATOM 867 N N . ALA A 1 109 ? 9.495 -0.451 8.504 1.00 92.00 109 ALA A N 1
ATOM 868 C CA . ALA A 1 109 ? 10.431 0.640 8.775 1.00 92.00 109 ALA A CA 1
ATOM 869 C C . ALA A 1 109 ? 11.907 0.282 8.508 1.00 92.00 109 ALA A C 1
ATOM 871 O O . ALA A 1 109 ? 12.710 1.165 8.197 1.00 92.00 109 ALA A O 1
ATOM 872 N N . THR A 1 110 ? 12.267 -0.998 8.640 1.00 90.62 110 THR A N 1
ATOM 873 C CA . THR A 1 110 ? 13.623 -1.541 8.407 1.00 90.62 110 THR A CA 1
ATOM 874 C C . THR A 1 110 ? 13.815 -2.110 6.998 1.00 90.62 110 THR A C 1
ATOM 876 O O . THR A 1 110 ? 14.890 -2.612 6.668 1.00 90.62 110 THR A O 1
ATOM 879 N N . SER A 1 111 ? 12.781 -2.040 6.156 1.00 89.69 111 SER A N 1
ATOM 880 C CA . SER A 1 111 ? 12.812 -2.552 4.786 1.00 89.69 111 SER A CA 1
ATOM 881 C C . SER A 1 111 ? 13.793 -1.781 3.888 1.00 89.69 111 SER A C 1
ATOM 883 O O . SER A 1 111 ? 14.137 -0.618 4.134 1.00 89.69 111 SER A O 1
ATOM 885 N N . LYS A 1 112 ? 14.305 -2.449 2.848 1.00 86.50 112 LYS A N 1
ATOM 886 C CA . LYS A 1 112 ? 15.433 -1.939 2.063 1.00 86.50 112 LYS A CA 1
ATOM 887 C C . LYS A 1 112 ? 14.963 -0.822 1.135 1.00 86.50 112 LYS A C 1
ATOM 889 O O . LYS A 1 112 ? 14.072 -1.016 0.311 1.00 86.50 112 LYS A O 1
ATOM 894 N N . ARG A 1 113 ? 15.616 0.343 1.199 1.00 83.88 113 ARG A N 1
ATOM 895 C CA . ARG A 1 113 ? 15.346 1.446 0.264 1.00 83.88 113 ARG A CA 1
ATOM 896 C C . ARG A 1 113 ? 15.711 1.044 -1.167 1.00 83.88 113 ARG A C 1
ATOM 898 O O . ARG A 1 113 ? 16.851 0.661 -1.435 1.00 83.88 113 ARG A O 1
ATOM 905 N N . ILE A 1 114 ? 14.754 1.174 -2.085 1.00 81.44 114 ILE A N 1
ATOM 906 C CA . ILE A 1 114 ? 14.964 0.923 -3.521 1.00 81.44 114 ILE A CA 1
ATOM 907 C C . ILE A 1 114 ? 15.499 2.192 -4.190 1.00 81.44 114 ILE A C 1
ATOM 909 O O . ILE A 1 114 ? 16.467 2.144 -4.945 1.00 81.44 114 ILE A O 1
ATOM 913 N N . THR A 1 115 ? 14.890 3.339 -3.885 1.00 78.31 115 THR A N 1
ATOM 914 C CA . THR A 1 115 ? 15.255 4.660 -4.419 1.00 78.31 115 THR A CA 1
ATOM 915 C C . THR A 1 115 ? 15.160 5.724 -3.326 1.00 78.31 115 THR A C 1
ATOM 917 O O . THR A 1 115 ? 14.649 5.444 -2.246 1.00 78.31 115 THR A O 1
ATOM 920 N N . LEU A 1 116 ? 15.630 6.949 -3.602 1.00 77.81 116 LEU A N 1
ATOM 921 C CA . LEU A 1 116 ? 15.518 8.095 -2.682 1.00 77.81 116 LEU A CA 1
ATOM 922 C C . LEU A 1 116 ? 16.203 7.842 -1.321 1.00 77.81 116 LEU A C 1
ATOM 924 O O . LEU A 1 116 ? 15.639 8.131 -0.271 1.00 77.81 116 LEU A O 1
ATOM 928 N N . GLN A 1 117 ? 17.423 7.291 -1.326 1.00 69.00 117 GLN A N 1
ATOM 929 C CA . GLN A 1 117 ? 18.128 6.881 -0.099 1.00 69.00 117 GLN A CA 1
ATOM 930 C C . GLN A 1 117 ? 18.337 8.025 0.904 1.00 69.00 117 GLN A C 1
ATOM 932 O O . GLN A 1 117 ? 18.152 7.811 2.097 1.00 69.00 117 GLN A O 1
ATOM 937 N N . ASP A 1 118 ? 18.596 9.239 0.416 1.00 69.44 118 ASP A N 1
ATOM 938 C CA . ASP A 1 118 ? 18.874 10.400 1.272 1.00 69.44 118 ASP A CA 1
ATOM 939 C C . ASP A 1 118 ? 17.623 11.211 1.656 1.00 69.44 118 ASP A C 1
ATOM 941 O O . ASP A 1 118 ? 17.727 12.227 2.339 1.00 69.44 118 ASP A O 1
ATOM 945 N N . ASP A 1 119 ? 16.428 10.824 1.189 1.00 76.12 119 ASP A N 1
ATOM 946 C CA . ASP A 1 119 ? 15.205 11.571 1.499 1.00 76.12 119 ASP A CA 1
ATOM 947 C C . ASP A 1 119 ? 14.612 11.136 2.844 1.00 76.12 119 ASP A C 1
ATOM 949 O O . ASP A 1 119 ? 14.270 9.968 3.033 1.00 76.12 119 ASP A O 1
ATOM 953 N N . LYS A 1 120 ? 14.491 12.055 3.806 1.00 73.19 120 LYS A N 1
ATOM 954 C CA . LYS A 1 120 ? 13.891 11.733 5.111 1.00 73.19 120 LYS A CA 1
ATOM 955 C C . LYS A 1 120 ? 12.366 11.632 5.033 1.00 73.19 120 LYS A C 1
ATOM 957 O O . LYS A 1 120 ? 11.785 10.766 5.679 1.00 73.19 120 LYS A O 1
ATOM 962 N N . ASP A 1 121 ? 11.735 12.486 4.229 1.00 80.12 121 ASP A N 1
ATOM 963 C CA . ASP A 1 121 ? 10.272 12.629 4.220 1.00 80.12 121 ASP A CA 1
ATOM 964 C C . ASP A 1 121 ? 9.600 11.680 3.230 1.00 80.12 121 ASP A C 1
ATOM 966 O O . ASP A 1 121 ? 8.467 11.255 3.454 1.00 80.12 121 ASP A O 1
ATOM 970 N N . VAL A 1 122 ? 10.302 11.347 2.140 1.00 87.62 122 VAL A N 1
ATOM 971 C CA . VAL A 1 122 ? 9.840 10.378 1.145 1.00 87.62 122 VAL A CA 1
ATOM 972 C C . VAL A 1 122 ? 10.550 9.053 1.363 1.00 87.62 122 VAL A C 1
ATOM 974 O O . VAL A 1 122 ? 11.766 8.946 1.215 1.00 87.62 122 VAL A O 1
ATOM 977 N N . ILE A 1 123 ? 9.778 8.023 1.679 1.00 89.19 123 ILE A N 1
ATOM 978 C CA . ILE A 1 123 ? 10.290 6.675 1.897 1.00 89.19 123 ILE A CA 1
ATOM 979 C C . ILE A 1 123 ? 9.829 5.825 0.725 1.00 89.19 123 ILE A C 1
ATOM 981 O O . ILE A 1 123 ? 8.635 5.713 0.470 1.00 89.19 123 ILE A O 1
ATOM 985 N N . TYR A 1 124 ? 10.780 5.234 0.007 1.00 90.31 124 TYR A N 1
ATOM 986 C CA . TYR A 1 124 ? 10.499 4.262 -1.042 1.00 90.31 124 TYR A CA 1
ATOM 987 C C . TYR A 1 124 ? 11.328 3.006 -0.788 1.00 90.31 124 TYR A C 1
ATOM 989 O O . TYR A 1 124 ? 12.527 2.954 -1.094 1.00 90.31 124 TYR A O 1
ATOM 997 N N . THR A 1 125 ? 10.681 1.977 -0.258 1.00 90.31 125 THR A N 1
ATOM 998 C CA . THR A 1 125 ? 11.270 0.654 -0.046 1.00 90.31 125 THR A CA 1
ATOM 999 C C . THR A 1 125 ? 10.559 -0.399 -0.890 1.00 90.31 125 THR A C 1
ATOM 1001 O O . THR A 1 125 ? 9.640 -0.097 -1.649 1.00 90.31 125 THR A O 1
ATOM 1004 N N . ASP A 1 126 ? 11.017 -1.641 -0.792 1.00 86.88 126 ASP A N 1
ATOM 1005 C CA . ASP A 1 126 ? 10.360 -2.810 -1.379 1.00 86.88 126 ASP A CA 1
ATOM 1006 C C . ASP A 1 126 ? 8.981 -3.097 -0.778 1.00 86.88 126 ASP A C 1
ATOM 1008 O O . ASP A 1 126 ? 8.127 -3.655 -1.463 1.00 86.88 126 ASP A O 1
ATOM 1012 N N . LYS A 1 127 ? 8.742 -2.674 0.467 1.00 93.06 127 LYS A N 1
ATOM 1013 C CA . LYS A 1 127 ? 7.530 -3.017 1.228 1.00 93.06 127 LYS A CA 1
ATOM 1014 C C . LYS A 1 127 ? 6.593 -1.856 1.497 1.00 93.06 127 LYS A C 1
ATOM 1016 O O . LYS A 1 127 ? 5.419 -2.081 1.779 1.00 93.06 127 LYS A O 1
ATOM 1021 N N . VAL A 1 128 ? 7.089 -0.625 1.439 1.00 95.31 128 VAL A N 1
ATOM 1022 C CA . VAL A 1 128 ? 6.277 0.558 1.703 1.00 95.31 128 VAL A CA 1
ATOM 1023 C C . VAL A 1 128 ? 6.748 1.752 0.891 1.00 95.31 128 VAL A C 1
ATOM 1025 O O . VAL A 1 128 ? 7.943 2.020 0.745 1.00 95.31 128 VAL A O 1
ATOM 1028 N N . VAL A 1 129 ? 5.778 2.510 0.395 1.00 95.31 129 VAL A N 1
ATOM 1029 C CA . VAL A 1 129 ? 5.995 3.831 -0.177 1.00 95.31 129 VAL A CA 1
ATOM 1030 C C . VAL A 1 129 ? 5.218 4.851 0.644 1.00 95.31 129 VAL A C 1
ATOM 1032 O O . VAL A 1 129 ? 4.010 4.729 0.810 1.00 95.31 129 VAL A O 1
ATOM 1035 N N . LYS A 1 130 ? 5.911 5.865 1.157 1.00 94.75 130 LYS A N 1
ATOM 1036 C CA . LYS A 1 130 ? 5.335 7.007 1.871 1.00 94.75 130 LYS A CA 1
ATOM 1037 C C . LYS A 1 130 ? 5.797 8.285 1.193 1.00 94.75 130 LYS A C 1
ATOM 1039 O O . LYS A 1 130 ? 6.997 8.521 1.062 1.00 94.75 130 LYS A O 1
ATOM 1044 N N . VAL A 1 131 ? 4.846 9.129 0.818 1.00 93.44 131 VAL A N 1
ATOM 1045 C CA . VAL A 1 131 ? 5.093 10.419 0.172 1.00 93.44 131 VAL A CA 1
ATOM 1046 C C . VAL A 1 131 ? 4.202 11.466 0.842 1.00 93.44 131 VAL A C 1
ATOM 1048 O O . VAL A 1 131 ? 2.989 11.276 0.873 1.00 93.44 131 VAL A O 1
ATOM 1051 N N . PRO A 1 132 ? 4.739 12.570 1.383 1.00 91.88 132 PRO A N 1
ATOM 1052 C CA . PRO A 1 132 ? 3.912 13.688 1.823 1.00 91.88 132 PRO A CA 1
ATOM 1053 C C . PRO A 1 132 ? 3.099 14.232 0.644 1.00 91.88 132 PRO A C 1
ATOM 1055 O O . PRO A 1 132 ? 3.626 14.332 -0.464 1.00 91.88 132 PRO A O 1
ATOM 1058 N N . VAL A 1 133 ? 1.830 14.586 0.869 1.00 91.31 133 VAL A N 1
ATOM 1059 C CA . VAL A 1 133 ? 0.985 15.155 -0.199 1.00 91.31 133 VAL A CA 1
ATOM 1060 C C . VAL A 1 133 ? 1.576 16.475 -0.696 1.00 91.31 133 VAL A C 1
ATOM 1062 O O . VAL A 1 133 ? 1.663 16.704 -1.899 1.00 91.31 133 VAL A O 1
ATOM 1065 N N . ASP A 1 134 ? 2.032 17.321 0.227 1.00 88.94 134 ASP A N 1
ATOM 1066 C CA . ASP A 1 134 ? 2.705 18.575 -0.092 1.00 88.94 134 ASP A CA 1
ATOM 1067 C C . ASP A 1 134 ? 4.226 18.380 -0.179 1.00 88.94 134 ASP A C 1
ATOM 1069 O O . ASP A 1 134 ? 4.868 18.022 0.805 1.00 88.94 134 ASP A O 1
ATOM 1073 N N . LEU A 1 135 ? 4.804 18.636 -1.357 1.00 87.81 135 LEU A N 1
ATOM 1074 C CA . LEU A 1 135 ? 6.252 18.609 -1.607 1.00 87.81 135 LEU A CA 1
ATOM 1075 C C . LEU A 1 135 ? 6.848 20.007 -1.838 1.00 87.81 135 LEU A C 1
ATOM 1077 O O . LEU A 1 135 ? 8.013 20.109 -2.227 1.00 87.81 135 LEU A O 1
ATOM 1081 N N . SER A 1 136 ? 6.083 21.079 -1.601 1.00 85.81 136 SER A N 1
ATOM 1082 C CA . SER A 1 136 ? 6.487 22.471 -1.867 1.00 85.81 136 SER A CA 1
ATOM 1083 C C . SER A 1 136 ? 7.774 22.889 -1.153 1.00 85.81 136 SER A C 1
ATOM 1085 O O . SER A 1 136 ? 8.511 23.742 -1.640 1.00 85.81 136 SER A O 1
ATOM 1087 N N . PHE A 1 137 ? 8.091 22.248 -0.028 1.00 83.00 137 PHE A N 1
ATOM 1088 C CA . PHE A 1 137 ? 9.304 22.493 0.747 1.00 83.00 137 PHE A CA 1
ATOM 1089 C C . PHE A 1 137 ? 10.582 21.903 0.119 1.00 83.00 137 PHE A C 1
ATOM 1091 O O . PHE A 1 137 ? 11.683 22.181 0.598 1.00 83.00 137 PHE A O 1
ATOM 1098 N N . LYS A 1 138 ? 10.472 21.070 -0.925 1.00 87.31 138 LYS A N 1
ATOM 1099 C CA . LYS A 1 138 ? 11.620 20.482 -1.636 1.00 87.31 138 LYS A CA 1
ATOM 1100 C C . LYS A 1 138 ? 11.983 21.317 -2.862 1.00 87.31 138 LYS A C 1
ATOM 1102 O O . LYS A 1 138 ? 11.117 21.911 -3.493 1.00 87.31 138 LYS A O 1
ATOM 1107 N N . SER A 1 139 ? 13.259 21.308 -3.253 1.00 87.56 139 SER A N 1
ATOM 1108 C CA . SER A 1 139 ? 13.706 21.982 -4.479 1.00 87.56 139 SER A CA 1
ATOM 1109 C C . SER A 1 139 ? 13.053 21.381 -5.728 1.00 87.56 139 SER A C 1
ATOM 1111 O O . SER A 1 139 ? 12.782 20.179 -5.773 1.00 87.56 139 SER A O 1
ATOM 1113 N N . ASN A 1 140 ? 12.861 22.189 -6.775 1.00 87.31 140 ASN A N 1
ATOM 1114 C CA . ASN A 1 140 ? 12.232 21.746 -8.027 1.00 87.31 140 ASN A CA 1
ATOM 1115 C C . ASN A 1 140 ? 12.917 20.506 -8.621 1.00 87.31 140 ASN A C 1
ATOM 1117 O O . ASN A 1 140 ? 12.243 19.550 -8.993 1.00 87.31 140 ASN A O 1
ATOM 1121 N N . ASN A 1 141 ? 14.253 20.462 -8.621 1.00 88.38 141 ASN A N 1
ATOM 1122 C CA . ASN A 1 141 ? 15.008 19.301 -9.106 1.00 88.38 141 ASN A CA 1
ATOM 1123 C C . ASN A 1 141 ? 14.678 18.033 -8.308 1.00 88.38 141 ASN A C 1
ATOM 1125 O O . ASN A 1 141 ? 14.507 16.955 -8.881 1.00 88.38 141 ASN A O 1
ATOM 1129 N N . ARG A 1 142 ? 14.553 18.157 -6.980 1.00 88.88 142 ARG A N 1
ATOM 1130 C CA . ARG A 1 142 ? 14.213 17.028 -6.113 1.00 88.88 142 ARG A CA 1
ATOM 1131 C C . ARG A 1 142 ? 12.768 16.588 -6.312 1.00 88.88 142 ARG A C 1
ATOM 1133 O O . ARG A 1 142 ? 12.520 15.388 -6.382 1.00 88.88 142 ARG A O 1
ATOM 1140 N N . GLN A 1 143 ? 11.842 17.534 -6.462 1.00 89.88 143 GLN A N 1
ATOM 1141 C CA . GLN A 1 143 ? 10.452 17.238 -6.800 1.00 89.88 143 GLN A CA 1
ATOM 1142 C C . GLN A 1 143 ? 10.361 16.475 -8.129 1.00 89.88 143 GLN A C 1
ATOM 1144 O O . GLN A 1 143 ? 9.734 15.423 -8.171 1.00 89.88 143 GLN A O 1
ATOM 1149 N N . THR A 1 144 ? 11.034 16.935 -9.188 1.00 89.88 144 THR A N 1
ATOM 1150 C CA . THR A 1 144 ? 11.061 16.253 -10.496 1.00 89.88 144 THR A CA 1
ATOM 1151 C C . THR A 1 144 ? 11.614 14.833 -10.393 1.00 89.88 144 THR A C 1
ATOM 1153 O O . THR A 1 144 ? 11.048 13.906 -10.972 1.00 89.88 144 THR A O 1
ATOM 1156 N N . PHE A 1 145 ? 12.676 14.629 -9.610 1.00 90.69 145 PHE A N 1
ATOM 1157 C CA . PHE A 1 145 ? 13.226 13.294 -9.379 1.00 90.69 145 PHE A CA 1
ATOM 1158 C C . PHE A 1 145 ? 12.238 12.372 -8.644 1.00 90.69 145 PHE A C 1
ATOM 1160 O O . PHE A 1 145 ? 12.025 11.238 -9.073 1.00 90.69 145 PHE A O 1
ATOM 1167 N N . ILE A 1 146 ? 11.592 12.863 -7.577 1.00 90.69 146 ILE A N 1
ATOM 1168 C CA . ILE A 1 146 ? 10.561 12.123 -6.829 1.00 90.69 146 ILE A CA 1
ATOM 1169 C C . ILE A 1 146 ? 9.395 11.749 -7.752 1.00 90.69 146 ILE A C 1
ATOM 1171 O O . ILE A 1 146 ? 8.984 10.588 -7.777 1.00 90.69 146 ILE A O 1
ATOM 1175 N N . LYS A 1 147 ? 8.913 12.702 -8.559 1.00 92.06 147 LYS A N 1
ATOM 1176 C CA . LYS A 1 147 ? 7.851 12.499 -9.554 1.00 92.06 147 LYS A CA 1
ATOM 1177 C C . LYS A 1 147 ? 8.211 11.387 -10.533 1.00 92.06 147 LYS A C 1
ATOM 1179 O O . LYS A 1 147 ? 7.454 10.432 -10.681 1.00 92.06 147 LYS A O 1
ATOM 1184 N N . GLY A 1 148 ? 9.389 11.467 -11.154 1.00 91.19 148 GLY A N 1
ATOM 1185 C CA . GLY A 1 148 ? 9.858 10.461 -12.109 1.00 91.19 148 GLY A CA 1
ATOM 1186 C C . GLY A 1 148 ? 10.007 9.068 -11.486 1.00 91.19 148 GLY A C 1
ATOM 1187 O O . GLY A 1 148 ? 9.580 8.076 -12.080 1.00 91.19 148 GLY A O 1
ATOM 1188 N N . ALA A 1 149 ? 10.559 8.988 -10.271 1.00 91.62 149 ALA A N 1
ATOM 1189 C CA . ALA A 1 149 ? 10.727 7.728 -9.550 1.00 91.62 149 ALA A CA 1
ATOM 1190 C C . ALA A 1 149 ? 9.379 7.076 -9.199 1.00 91.62 149 ALA A C 1
ATOM 1192 O O . ALA A 1 149 ? 9.188 5.886 -9.452 1.00 91.62 149 ALA A O 1
ATOM 1193 N N . LEU A 1 150 ? 8.429 7.852 -8.669 1.00 92.50 150 LEU A N 1
ATOM 1194 C CA . LEU A 1 150 ? 7.098 7.354 -8.318 1.00 92.50 150 LEU A CA 1
ATOM 1195 C C . LEU A 1 150 ? 6.286 6.979 -9.556 1.00 92.50 150 LEU A C 1
ATOM 1197 O O . LEU A 1 150 ? 5.626 5.943 -9.551 1.00 92.50 150 LEU A O 1
ATOM 1201 N N . MET A 1 151 ? 6.361 7.765 -10.633 1.00 93.69 151 MET A N 1
ATOM 1202 C CA . MET A 1 151 ? 5.674 7.432 -11.882 1.00 93.69 151 MET A CA 1
ATOM 1203 C C . MET A 1 151 ? 6.123 6.072 -12.416 1.00 93.69 151 MET A C 1
ATOM 1205 O O . MET A 1 151 ? 5.289 5.212 -12.687 1.00 93.69 151 MET A O 1
ATOM 1209 N N . ARG A 1 152 ? 7.438 5.844 -12.499 1.00 90.56 152 ARG A N 1
ATOM 1210 C CA . ARG A 1 152 ? 8.007 4.605 -13.041 1.00 90.56 152 ARG A CA 1
ATOM 1211 C C . ARG A 1 152 ? 7.754 3.383 -12.163 1.00 90.56 152 ARG A C 1
ATOM 1213 O O . ARG A 1 152 ? 7.465 2.316 -12.694 1.00 90.56 152 ARG A O 1
ATOM 1220 N N . ASN A 1 153 ? 7.924 3.527 -10.851 1.00 90.75 153 ASN A N 1
ATOM 1221 C CA . ASN A 1 153 ? 8.016 2.373 -9.958 1.00 90.75 153 ASN A CA 1
ATOM 1222 C C . ASN A 1 153 ? 6.710 2.083 -9.198 1.00 90.75 153 ASN A C 1
ATOM 1224 O O . ASN A 1 153 ? 6.536 0.964 -8.725 1.00 90.75 153 ASN A O 1
ATOM 1228 N N . LEU A 1 154 ? 5.795 3.056 -9.103 1.00 93.50 154 LEU A N 1
ATOM 1229 C CA . LEU A 1 154 ? 4.546 2.931 -8.350 1.00 93.50 154 LEU A CA 1
ATOM 1230 C C . LEU A 1 154 ? 3.309 3.193 -9.220 1.00 93.50 154 LEU A C 1
ATOM 1232 O O . LEU A 1 154 ? 2.472 2.308 -9.372 1.00 93.50 154 LEU A O 1
ATOM 1236 N N . PHE A 1 155 ? 3.188 4.375 -9.828 1.00 94.44 155 PHE A N 1
ATOM 1237 C CA . PHE A 1 155 ? 1.959 4.739 -10.540 1.00 94.44 155 PHE A CA 1
ATOM 1238 C C . PHE A 1 155 ? 1.743 3.942 -11.827 1.00 94.44 155 PHE A C 1
ATOM 1240 O O . PHE A 1 155 ? 0.608 3.586 -12.112 1.00 94.44 155 PHE A O 1
ATOM 1247 N N . ILE A 1 156 ? 2.791 3.652 -12.606 1.00 93.12 156 ILE A N 1
ATOM 1248 C CA . ILE A 1 156 ? 2.654 2.835 -13.823 1.00 93.12 156 ILE A CA 1
ATOM 1249 C C . ILE A 1 156 ? 2.322 1.371 -13.477 1.00 93.12 156 ILE A C 1
ATOM 1251 O O . ILE A 1 156 ? 1.342 0.866 -14.025 1.00 93.12 156 ILE A O 1
ATOM 1255 N N . PRO A 1 157 ? 3.052 0.683 -12.571 1.00 93.31 157 PRO A N 1
ATOM 1256 C CA . PRO A 1 157 ? 2.745 -0.709 -12.229 1.00 93.31 157 PRO A CA 1
ATOM 1257 C C . PRO A 1 157 ? 1.372 -0.914 -11.578 1.00 93.31 157 PRO A C 1
ATOM 1259 O O . PRO A 1 157 ? 0.731 -1.926 -11.837 1.00 93.31 157 PRO A O 1
ATOM 1262 N N . TYR A 1 158 ? 0.910 0.044 -10.768 1.00 95.31 158 TYR A N 1
ATOM 1263 C CA . TYR A 1 158 ? -0.354 -0.044 -10.022 1.00 95.31 158 TYR A CA 1
ATOM 1264 C C . TYR A 1 158 ? -1.424 0.923 -10.542 1.00 95.31 158 TYR A C 1
ATOM 1266 O O . TYR A 1 158 ? -2.318 1.337 -9.799 1.00 95.31 158 TYR A O 1
ATOM 1274 N N . LYS A 1 159 ? -1.331 1.293 -11.826 1.00 95.19 159 LYS A N 1
ATOM 1275 C CA . LYS A 1 159 ? -2.217 2.269 -12.471 1.00 95.19 159 LYS A CA 1
ATOM 1276 C C . LYS A 1 159 ? -3.688 1.911 -12.283 1.00 95.19 159 LYS A C 1
ATOM 1278 O O . LYS A 1 159 ? -4.466 2.759 -11.854 1.00 95.19 159 LYS A O 1
ATOM 1283 N N . ASP A 1 160 ? -4.045 0.665 -12.580 1.00 94.06 160 ASP A N 1
ATOM 1284 C CA . ASP A 1 160 ? -5.433 0.201 -12.551 1.00 94.06 160 ASP A CA 1
ATOM 1285 C C . ASP A 1 160 ? -6.024 0.300 -11.139 1.00 94.06 160 ASP A C 1
ATOM 1287 O O . ASP A 1 160 ? -7.095 0.876 -10.963 1.00 94.06 160 ASP A O 1
ATOM 1291 N N . SER A 1 161 ? -5.281 -0.144 -10.118 1.00 95.56 161 SER A N 1
ATOM 1292 C CA . SER A 1 161 ? -5.708 -0.071 -8.714 1.00 95.56 161 SER A CA 1
ATOM 1293 C C . SER A 1 161 ? -5.916 1.372 -8.243 1.00 95.56 161 SER A C 1
ATOM 1295 O O . SER A 1 161 ? -6.893 1.667 -7.556 1.00 95.56 161 SER A O 1
ATOM 1297 N N . ILE A 1 162 ? -5.021 2.290 -8.627 1.00 96.50 162 ILE A N 1
ATOM 1298 C CA . ILE A 1 162 ? -5.116 3.710 -8.253 1.00 96.50 162 ILE A CA 1
ATOM 1299 C C . ILE A 1 162 ? -6.294 4.384 -8.969 1.00 96.50 162 ILE A C 1
ATOM 1301 O O . ILE A 1 162 ? -7.040 5.144 -8.350 1.00 96.50 162 ILE A O 1
ATOM 1305 N N . LEU A 1 163 ? -6.498 4.098 -10.257 1.00 96.12 163 LEU A N 1
ATOM 1306 C CA . LEU A 1 163 ? -7.633 4.624 -11.018 1.00 96.12 163 LEU A CA 1
ATOM 1307 C C . LEU A 1 163 ? -8.972 4.112 -10.480 1.00 96.12 163 LEU A C 1
ATOM 1309 O O . LEU A 1 163 ? -9.916 4.893 -10.348 1.00 96.12 163 LEU A O 1
ATOM 1313 N N . GLU A 1 164 ? -9.057 2.829 -10.132 1.00 96.06 164 GLU A N 1
ATOM 1314 C CA . GLU A 1 164 ? -10.253 2.243 -9.529 1.00 96.06 164 GLU A CA 1
ATOM 1315 C C . GLU A 1 164 ? -10.555 2.858 -8.157 1.00 96.06 164 GLU A C 1
ATOM 1317 O O . GLU A 1 164 ? -11.699 3.234 -7.886 1.00 96.06 164 GLU A O 1
ATOM 1322 N N . MET A 1 165 ? -9.528 3.054 -7.323 1.00 96.62 165 MET A N 1
ATOM 1323 C CA . MET A 1 165 ? -9.658 3.760 -6.049 1.00 96.62 165 MET A CA 1
ATOM 1324 C C . MET A 1 165 ? -10.195 5.180 -6.256 1.00 96.62 165 MET A C 1
ATOM 1326 O O . MET A 1 165 ? -11.165 5.571 -5.610 1.00 96.62 165 MET A O 1
ATOM 1330 N N . MET A 1 166 ? -9.624 5.949 -7.187 1.00 96.75 166 MET A N 1
ATOM 1331 C CA . MET A 1 166 ? -10.089 7.310 -7.464 1.00 96.75 166 MET A CA 1
ATOM 1332 C C . MET A 1 166 ? -11.522 7.338 -8.007 1.00 96.75 166 MET A C 1
ATOM 1334 O O . MET A 1 166 ? -12.310 8.196 -7.610 1.00 96.75 166 MET A O 1
ATOM 1338 N N . LYS A 1 167 ? -11.898 6.391 -8.876 1.00 95.50 167 LYS A N 1
ATOM 1339 C CA . LYS A 1 167 ? -13.283 6.235 -9.348 1.00 95.50 167 LYS A CA 1
ATOM 1340 C C . LYS A 1 167 ? -14.230 5.946 -8.184 1.00 95.50 167 LYS A C 1
ATOM 1342 O O . LYS A 1 167 ? -15.293 6.556 -8.102 1.00 95.50 167 LYS A O 1
ATOM 1347 N N . THR A 1 168 ? -13.821 5.075 -7.265 1.00 94.75 168 THR A N 1
ATOM 1348 C CA . THR A 1 168 ? -14.575 4.743 -6.051 1.00 94.75 168 THR A CA 1
ATOM 1349 C C . THR A 1 168 ? -14.727 5.964 -5.151 1.00 94.75 168 THR A C 1
ATOM 1351 O O . THR A 1 168 ? -15.829 6.253 -4.698 1.00 94.75 168 THR A O 1
ATOM 1354 N N . ILE A 1 169 ? -13.669 6.752 -4.942 1.00 95.62 169 ILE A N 1
ATOM 1355 C CA . ILE A 1 169 ? -13.725 7.985 -4.140 1.00 95.62 169 ILE A CA 1
ATOM 1356 C C . ILE A 1 169 ? -14.635 9.049 -4.776 1.00 95.62 169 ILE A C 1
ATOM 1358 O O . ILE A 1 169 ? -15.211 9.851 -4.048 1.00 95.62 169 ILE A O 1
ATOM 1362 N N . LYS A 1 170 ? -14.841 9.066 -6.094 1.00 94.38 170 LYS A N 1
ATOM 1363 C CA . LYS A 1 170 ? -15.797 9.999 -6.717 1.00 94.38 170 LYS A CA 1
ATOM 1364 C C . LYS A 1 170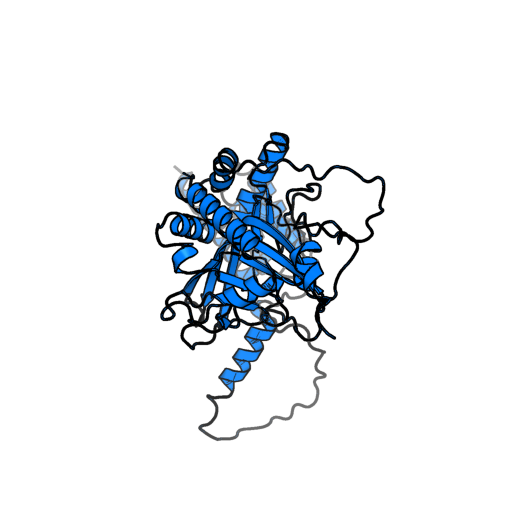 ? -17.267 9.604 -6.526 1.00 94.38 170 LYS A C 1
ATOM 1366 O O . LYS A 1 170 ? -18.142 10.451 -6.669 1.00 94.38 170 LYS A O 1
ATOM 1371 N N . GLN A 1 171 ? -17.562 8.352 -6.179 1.00 93.06 171 GLN A N 1
ATOM 1372 C CA . GLN A 1 171 ? -18.934 7.906 -5.918 1.00 93.06 171 GLN A CA 1
ATOM 1373 C C . GLN A 1 171 ? -19.450 8.470 -4.585 1.00 93.06 171 GLN A C 1
ATOM 1375 O O . GLN A 1 171 ? -18.728 8.482 -3.588 1.00 93.06 171 GLN A O 1
ATOM 1380 N N . GLY A 1 172 ? -20.701 8.934 -4.547 1.00 85.25 172 GLY A N 1
ATOM 1381 C CA . GLY A 1 172 ? -21.276 9.575 -3.355 1.00 85.25 172 GLY A CA 1
ATOM 1382 C C . GLY A 1 172 ? -21.521 8.625 -2.177 1.00 85.25 172 GLY A C 1
ATOM 1383 O O . GLY A 1 172 ? -21.495 9.058 -1.034 1.00 85.25 172 GLY A O 1
ATOM 1384 N N . ASN A 1 173 ? -21.706 7.331 -2.443 1.00 85.56 173 ASN A N 1
ATOM 1385 C CA . ASN A 1 173 ? -22.048 6.299 -1.457 1.00 85.56 173 ASN A CA 1
ATOM 1386 C C . ASN A 1 173 ? -20.831 5.537 -0.900 1.00 85.56 173 ASN A C 1
ATOM 1388 O O . ASN A 1 173 ? -20.983 4.440 -0.370 1.00 85.56 173 ASN A O 1
ATOM 1392 N N . THR A 1 174 ? -19.618 6.061 -1.069 1.00 89.62 174 THR A N 1
ATOM 1393 C CA . THR A 1 174 ? -18.384 5.396 -0.623 1.00 89.62 174 THR A CA 1
ATOM 1394 C C . THR A 1 174 ? -17.700 6.204 0.464 1.00 89.62 174 THR A C 1
ATOM 1396 O O . THR A 1 174 ? -17.706 7.437 0.423 1.00 89.62 174 THR A O 1
ATOM 1399 N N . TYR A 1 175 ? -17.063 5.509 1.411 1.00 90.25 175 TYR A N 1
ATOM 1400 C CA . TYR A 1 175 ? -16.468 6.115 2.611 1.00 90.25 175 TYR A CA 1
ATOM 1401 C C . TYR A 1 175 ? -17.470 6.920 3.463 1.00 90.25 175 TYR A C 1
ATOM 1403 O O . TYR A 1 175 ? -17.094 7.898 4.110 1.00 90.25 175 TYR A O 1
ATOM 1411 N N . ASP A 1 176 ? -18.743 6.518 3.477 1.00 89.12 176 ASP A N 1
ATOM 1412 C CA . ASP A 1 176 ? -19.772 7.158 4.295 1.00 89.12 176 ASP A CA 1
ATOM 1413 C C . ASP A 1 176 ? -19.718 6.653 5.741 1.00 89.12 176 ASP A C 1
ATOM 1415 O O . ASP A 1 176 ? -20.464 5.771 6.150 1.00 89.12 176 ASP A O 1
ATOM 1419 N N . ILE A 1 177 ? -18.812 7.221 6.533 1.00 88.00 177 ILE A N 1
ATOM 1420 C CA . ILE A 1 177 ? -18.569 6.775 7.914 1.00 88.00 177 ILE A CA 1
ATOM 1421 C C . ILE A 1 177 ? -19.791 6.985 8.815 1.00 88.00 177 ILE A C 1
ATOM 1423 O O . ILE A 1 177 ? -19.960 6.272 9.801 1.00 88.00 177 ILE A O 1
ATOM 1427 N N . LYS A 1 178 ? -20.679 7.931 8.484 1.00 85.38 178 LYS A N 1
ATOM 1428 C CA . LYS A 1 178 ? -21.877 8.173 9.297 1.00 85.38 178 LYS A CA 1
ATOM 1429 C C . LYS A 1 178 ? -22.840 6.991 9.231 1.00 85.38 178 LYS A C 1
ATOM 1431 O O . LYS A 1 178 ? -23.391 6.613 10.265 1.00 85.38 178 LYS A O 1
ATOM 1436 N N . ASN A 1 179 ? -23.002 6.420 8.039 1.00 86.19 179 ASN A N 1
ATOM 1437 C CA . ASN A 1 179 ? -23.931 5.323 7.785 1.00 86.19 179 ASN A CA 1
ATOM 1438 C C . ASN A 1 179 ? -23.252 3.947 7.873 1.00 86.19 179 ASN A C 1
ATOM 1440 O O . ASN A 1 179 ? -23.785 3.049 8.516 1.00 86.19 179 ASN A O 1
ATOM 1444 N N . ASP A 1 180 ? -22.059 3.792 7.298 1.00 86.56 180 ASP A N 1
ATOM 1445 C CA . ASP A 1 180 ? -21.339 2.513 7.228 1.00 86.56 180 ASP A CA 1
ATOM 1446 C C . ASP A 1 180 ? -20.368 2.290 8.400 1.00 86.56 180 ASP A C 1
ATOM 1448 O O . ASP A 1 180 ? -19.886 1.173 8.591 1.00 86.56 180 ASP A O 1
ATOM 1452 N N . GLY A 1 181 ? -20.052 3.334 9.172 1.00 90.50 181 GLY A N 1
ATOM 1453 C CA . GLY A 1 181 ? -19.035 3.294 10.223 1.00 90.50 181 GLY A CA 1
ATOM 1454 C C . GLY A 1 181 ? -17.606 3.117 9.696 1.00 90.50 181 GLY A C 1
ATOM 1455 O O . GLY A 1 181 ? -17.304 3.351 8.522 1.00 90.50 181 GLY A O 1
ATOM 1456 N N . HIS A 1 182 ? -16.690 2.737 10.589 1.00 93.81 182 HIS A N 1
ATOM 1457 C CA . HIS A 1 182 ? -15.287 2.516 10.237 1.00 93.81 182 HIS A CA 1
ATOM 1458 C C . HIS A 1 182 ? -15.039 1.127 9.625 1.00 93.81 182 HIS A C 1
ATOM 1460 O O . HIS A 1 182 ? -15.741 0.155 9.896 1.00 93.81 182 HIS A O 1
ATOM 1466 N N . MET A 1 183 ? -13.987 1.032 8.810 1.00 94.44 183 MET A N 1
ATOM 1467 C CA . MET A 1 183 ? -13.464 -0.221 8.269 1.00 94.44 183 MET A CA 1
ATOM 1468 C C . MET A 1 183 ? -11.935 -0.222 8.354 1.00 94.44 183 MET A C 1
ATOM 1470 O O . MET A 1 183 ? -11.275 0.551 7.658 1.00 94.44 183 MET A O 1
ATOM 1474 N N . LEU A 1 184 ? -11.360 -1.050 9.227 1.00 96.44 184 LEU A N 1
ATOM 1475 C CA . LEU A 1 184 ? -9.933 -1.018 9.558 1.00 96.44 184 LEU A CA 1
ATOM 1476 C C . LEU A 1 184 ? -9.236 -2.316 9.158 1.00 96.44 184 LEU A C 1
ATOM 1478 O O . LEU A 1 184 ? -9.611 -3.388 9.624 1.00 96.44 184 LEU A O 1
ATOM 1482 N N . LEU A 1 185 ? -8.184 -2.223 8.347 1.00 97.06 185 LEU A N 1
ATOM 1483 C CA . LEU A 1 185 ? -7.297 -3.357 8.081 1.00 97.06 185 LEU A CA 1
ATOM 1484 C C . LEU A 1 185 ? -6.305 -3.508 9.237 1.00 97.06 185 LEU A C 1
ATOM 1486 O O . LEU A 1 185 ? -5.672 -2.526 9.620 1.00 97.06 185 LEU A O 1
ATOM 1490 N N . SER A 1 186 ? -6.169 -4.711 9.797 1.00 96.44 186 SER A N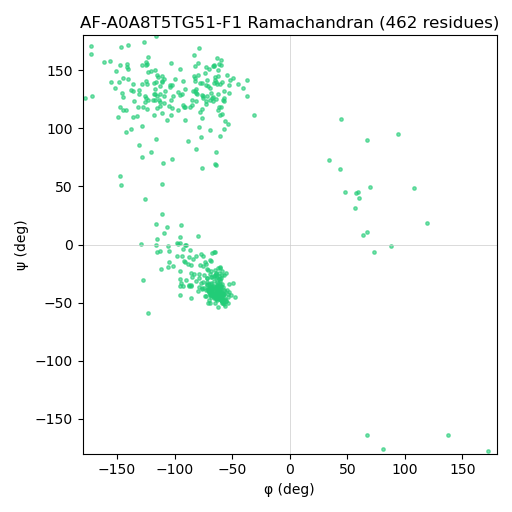 1
ATOM 1491 C CA . SER A 1 186 ? -5.499 -4.896 11.083 1.00 96.44 186 SER A CA 1
ATOM 1492 C C . SER A 1 186 ? -4.399 -5.950 11.094 1.00 96.44 186 SER A C 1
ATOM 1494 O O . SER A 1 186 ? -4.543 -7.059 10.575 1.00 96.44 186 SER A O 1
ATOM 1496 N N . THR A 1 187 ? -3.304 -5.610 11.775 1.00 95.31 187 THR A N 1
ATOM 1497 C CA . THR A 1 187 ? -2.284 -6.552 12.260 1.00 95.31 187 THR A CA 1
ATOM 1498 C C . THR A 1 187 ? -2.204 -6.574 13.786 1.00 95.31 187 THR A C 1
ATOM 1500 O O . THR A 1 187 ? -1.203 -7.025 14.345 1.00 95.31 187 THR A O 1
ATOM 1503 N N . HIS A 1 188 ? -3.240 -6.080 14.476 1.00 94.00 188 HIS A N 1
ATOM 1504 C CA . HIS A 1 188 ? -3.350 -6.192 15.929 1.00 94.00 188 HIS A CA 1
ATOM 1505 C C . HIS A 1 188 ? -3.232 -7.658 16.365 1.00 94.00 188 HIS A C 1
ATOM 1507 O O . HIS A 1 188 ? -3.714 -8.537 15.658 1.00 94.00 188 HIS A O 1
ATOM 1513 N N . TRP A 1 189 ? -2.643 -7.933 17.532 1.00 91.81 189 TRP A N 1
ATOM 1514 C CA . TRP A 1 189 ? -2.409 -9.308 17.998 1.00 91.81 189 TRP A CA 1
ATOM 1515 C C . TRP A 1 189 ? -3.677 -10.174 17.993 1.00 91.81 189 TRP A C 1
ATOM 1517 O O . TRP A 1 189 ? -3.628 -11.321 17.561 1.00 91.81 189 TRP A O 1
ATOM 1527 N N . ASP A 1 190 ? -4.812 -9.610 18.405 1.00 90.62 190 ASP A N 1
ATOM 1528 C CA . ASP A 1 190 ? -6.088 -10.341 18.484 1.00 90.62 190 ASP A CA 1
ATOM 1529 C C . ASP A 1 190 ? -6.856 -10.353 17.148 1.00 90.62 190 ASP A C 1
ATOM 1531 O O . ASP A 1 190 ? -7.723 -11.194 16.917 1.00 90.62 190 ASP A O 1
ATOM 1535 N N . TYR A 1 191 ? -6.500 -9.448 16.232 1.00 91.94 191 TYR A N 1
ATOM 1536 C CA . TYR A 1 191 ? -7.164 -9.260 14.939 1.00 91.94 191 TYR A CA 1
ATOM 1537 C C . TYR A 1 191 ? -6.165 -9.343 13.782 1.00 91.94 191 TYR A C 1
ATOM 1539 O O . TYR A 1 191 ? -6.222 -8.566 12.829 1.00 91.94 191 TYR A O 1
ATOM 1547 N N . TYR A 1 192 ? -5.209 -10.265 13.889 1.00 93.06 192 TYR A N 1
ATOM 1548 C CA . TYR A 1 192 ? -4.088 -10.335 12.965 1.00 93.06 192 TYR A CA 1
ATOM 1549 C C . TYR A 1 192 ? -4.538 -10.783 11.570 1.00 93.06 192 TYR A C 1
ATOM 1551 O O . TYR A 1 192 ? -5.123 -11.858 11.408 1.00 93.06 192 TYR A O 1
ATOM 1559 N N . ASN A 1 193 ? -4.218 -9.963 10.565 1.00 93.69 193 ASN A N 1
ATOM 1560 C CA . ASN A 1 193 ? -4.619 -10.142 9.173 1.00 93.69 193 ASN A CA 1
ATOM 1561 C C . ASN A 1 193 ? -6.147 -10.212 8.986 1.00 93.69 193 ASN A C 1
ATOM 1563 O O . ASN A 1 193 ? -6.663 -11.081 8.279 1.00 93.69 193 ASN A O 1
ATOM 1567 N N . LYS A 1 194 ? -6.874 -9.316 9.659 1.00 93.81 194 LYS A N 1
ATOM 1568 C CA . LYS A 1 194 ? -8.337 -9.207 9.584 1.00 93.81 194 LYS A CA 1
ATOM 1569 C C . LYS A 1 194 ? -8.767 -7.797 9.196 1.00 93.81 194 LYS A C 1
ATOM 1571 O O . LYS A 1 194 ? -8.033 -6.835 9.429 1.00 93.81 194 LYS A O 1
ATOM 1576 N N . ILE A 1 195 ? -9.970 -7.671 8.641 1.00 94.38 195 ILE A N 1
ATOM 1577 C CA . ILE A 1 195 ? -10.636 -6.374 8.466 1.00 94.38 195 ILE A CA 1
ATOM 1578 C C . ILE A 1 195 ? -11.712 -6.244 9.544 1.00 94.38 195 ILE A C 1
ATOM 1580 O O . ILE A 1 195 ? -12.580 -7.102 9.657 1.00 94.38 195 ILE A O 1
ATOM 1584 N N . LEU A 1 196 ? -11.655 -5.177 10.334 1.00 93.75 196 LEU A N 1
ATOM 1585 C CA . LEU A 1 196 ? -12.658 -4.847 11.344 1.00 93.75 196 LEU A CA 1
ATOM 1586 C C . LEU A 1 196 ? -13.686 -3.892 10.749 1.00 93.75 196 LEU A C 1
ATOM 1588 O O . LEU A 1 196 ? -13.294 -2.873 10.181 1.00 93.75 196 LEU A O 1
ATOM 1592 N N . ILE A 1 197 ? -14.974 -4.193 10.891 1.00 92.94 197 ILE A N 1
ATOM 1593 C CA . ILE A 1 197 ? -16.073 -3.370 10.374 1.00 92.94 197 ILE A CA 1
ATOM 1594 C C . ILE A 1 197 ? -17.054 -2.972 11.479 1.00 92.94 197 ILE A C 1
ATOM 1596 O O . ILE A 1 197 ? -17.165 -3.632 12.518 1.00 92.94 197 ILE A O 1
ATOM 1600 N N . SER A 1 198 ? -17.758 -1.866 11.249 1.00 90.50 198 SER A N 1
ATOM 1601 C CA . SER A 1 198 ? -18.840 -1.396 12.114 1.00 90.50 198 SER A CA 1
ATOM 1602 C C . SER A 1 198 ? -20.088 -2.256 11.967 1.00 90.50 198 SER A C 1
ATOM 1604 O O . SER A 1 198 ? -20.402 -2.755 10.884 1.00 90.50 198 SER A O 1
ATOM 1606 N N . SER A 1 199 ? -20.827 -2.384 13.068 1.00 83.75 199 SER A N 1
ATOM 1607 C CA . SER A 1 199 ? -22.132 -3.046 13.112 1.00 83.75 199 SER A CA 1
ATOM 1608 C C . SER A 1 199 ? -23.232 -2.263 12.382 1.00 83.75 199 SER A C 1
ATOM 1610 O O . SER A 1 199 ? -24.298 -2.814 12.108 1.00 83.75 199 SER A O 1
ATOM 1612 N N . LYS A 1 200 ? -22.979 -0.993 12.036 1.00 81.06 200 LYS A N 1
ATOM 1613 C CA . LYS A 1 200 ? -23.912 -0.132 11.292 1.00 81.06 200 LYS A CA 1
ATOM 1614 C C . LYS A 1 200 ? -24.045 -0.522 9.817 1.00 81.06 200 LYS A C 1
ATOM 1616 O O . LYS A 1 200 ? -25.035 -0.178 9.177 1.00 81.06 200 LYS A O 1
ATOM 1621 N N . ARG A 1 201 ? -23.058 -1.236 9.267 1.00 76.94 201 ARG A N 1
ATOM 1622 C CA . ARG A 1 201 ? -22.997 -1.558 7.840 1.00 76.94 201 ARG A CA 1
ATOM 1623 C C . ARG A 1 201 ? -23.900 -2.732 7.471 1.00 76.94 201 ARG A C 1
ATOM 1625 O O . ARG A 1 201 ? -24.025 -3.701 8.213 1.00 76.94 201 ARG A O 1
ATOM 1632 N N . ASN A 1 202 ? -24.473 -2.689 6.268 1.00 67.38 202 ASN A N 1
ATOM 1633 C CA . ASN A 1 202 ? -25.301 -3.781 5.763 1.00 67.38 202 ASN A CA 1
ATOM 1634 C C . ASN A 1 202 ? -24.450 -5.017 5.382 1.00 67.38 202 ASN A C 1
ATOM 1636 O O . ASN A 1 202 ? -23.562 -4.948 4.528 1.00 67.38 202 ASN A O 1
ATOM 1640 N N . TYR A 1 203 ? -24.733 -6.151 6.028 1.00 64.88 203 TYR A N 1
ATOM 1641 C CA . TYR A 1 203 ? -23.869 -7.338 6.111 1.00 64.88 203 TYR A CA 1
ATOM 1642 C C . TYR A 1 203 ? -23.730 -8.159 4.819 1.00 64.88 203 TYR A C 1
ATOM 1644 O O . TYR A 1 203 ? -22.697 -8.796 4.605 1.00 64.88 203 TYR A O 1
ATOM 1652 N N . ALA A 1 204 ? -24.749 -8.152 3.955 1.00 61.91 204 ALA A N 1
ATOM 1653 C CA . ALA A 1 204 ? -24.930 -9.180 2.923 1.00 61.91 204 ALA A CA 1
ATOM 1654 C C . ALA A 1 204 ? -23.789 -9.277 1.889 1.00 61.91 204 ALA A C 1
ATOM 1656 O O . ALA A 1 204 ? -23.509 -10.364 1.391 1.00 61.91 204 ALA A O 1
ATOM 1657 N N . ASN A 1 205 ? -23.096 -8.170 1.600 1.00 60.19 205 ASN A N 1
ATOM 1658 C CA . ASN A 1 205 ? -22.068 -8.130 0.552 1.00 60.19 205 ASN A CA 1
ATOM 1659 C C . ASN A 1 205 ? -20.627 -8.097 1.092 1.00 60.19 205 ASN A C 1
ATOM 1661 O O . ASN A 1 205 ? -19.696 -8.414 0.354 1.00 60.19 205 ASN A O 1
ATOM 1665 N N . TYR A 1 206 ? -20.428 -7.721 2.362 1.00 65.19 206 TYR A N 1
ATOM 1666 C CA . TYR A 1 206 ? -19.103 -7.400 2.910 1.00 65.19 206 TYR A CA 1
ATOM 1667 C C . TYR A 1 206 ? -18.503 -8.475 3.816 1.00 65.19 206 TYR A C 1
ATOM 1669 O O . TYR A 1 206 ? -17.301 -8.425 4.040 1.00 65.19 206 TYR A O 1
ATOM 1677 N N . ILE A 1 207 ? -19.284 -9.447 4.300 1.00 67.19 207 ILE A N 1
ATOM 1678 C CA . ILE A 1 207 ? -18.755 -10.591 5.075 1.00 67.19 207 ILE A CA 1
ATOM 1679 C C . ILE A 1 207 ? -17.994 -11.578 4.173 1.00 67.19 207 ILE A C 1
ATOM 1681 O O . ILE A 1 207 ? -17.209 -12.394 4.655 1.00 67.19 207 ILE A O 1
ATOM 1685 N N . ASN A 1 208 ? -18.185 -11.493 2.853 1.00 71.56 208 ASN A N 1
ATOM 1686 C CA . ASN A 1 208 ? -17.508 -12.372 1.911 1.00 71.56 208 ASN A CA 1
ATOM 1687 C C . ASN A 1 208 ? -15.989 -12.276 2.071 1.00 71.56 208 ASN A C 1
ATOM 1689 O O . ASN A 1 208 ? -15.401 -11.191 1.984 1.00 71.56 208 ASN A O 1
ATOM 1693 N N . SER A 1 209 ? -15.382 -13.446 2.271 1.00 75.94 209 SER A N 1
ATOM 1694 C CA . SER A 1 209 ? -13.937 -13.612 2.335 1.00 75.94 209 SER A CA 1
ATOM 1695 C C . SER A 1 209 ? -13.278 -12.997 1.099 1.00 75.94 209 SER A C 1
ATOM 1697 O O . SER A 1 209 ? -13.784 -13.104 -0.020 1.00 75.94 209 SER A O 1
ATOM 1699 N N . ILE A 1 210 ? -12.177 -12.288 1.334 1.00 86.38 210 ILE A N 1
ATOM 1700 C CA . ILE A 1 210 ? -11.362 -11.655 0.301 1.00 86.38 210 ILE A CA 1
ATOM 1701 C C . ILE A 1 210 ? -9.969 -12.274 0.326 1.00 86.38 210 ILE A C 1
ATOM 1703 O O . ILE A 1 210 ? -9.483 -12.712 1.373 1.00 86.38 210 ILE A O 1
ATOM 1707 N N . ALA A 1 211 ? -9.327 -12.303 -0.838 1.00 87.81 211 ALA A N 1
ATOM 1708 C CA . ALA A 1 211 ? -7.964 -12.781 -0.976 1.00 87.81 211 ALA A CA 1
ATOM 1709 C C . ALA A 1 211 ? -7.010 -12.110 0.009 1.00 87.81 211 ALA A C 1
ATOM 1711 O O . ALA A 1 211 ? -7.142 -10.925 0.287 1.00 87.81 211 ALA A O 1
ATOM 1712 N N . GLY A 1 212 ? -6.067 -12.886 0.542 1.00 87.50 212 GLY A N 1
ATOM 1713 C CA . GLY A 1 212 ? -5.011 -12.395 1.432 1.00 87.50 212 GLY A CA 1
ATOM 1714 C C . GLY A 1 212 ? -5.456 -12.017 2.850 1.00 87.50 212 GLY A C 1
ATOM 1715 O O . GLY A 1 212 ? -4.596 -11.776 3.694 1.00 87.50 212 GLY A O 1
ATOM 1716 N N . ILE A 1 213 ? -6.757 -12.022 3.159 1.00 91.00 213 ILE A N 1
ATOM 1717 C CA . ILE A 1 213 ? -7.309 -11.687 4.482 1.00 91.00 213 ILE A CA 1
ATOM 1718 C C . ILE A 1 213 ? -7.887 -12.940 5.144 1.00 91.00 213 ILE A C 1
ATOM 1720 O O . ILE A 1 213 ? -8.515 -13.772 4.492 1.00 91.00 213 ILE A O 1
ATOM 1724 N N . ASN A 1 214 ? -7.671 -13.086 6.455 1.00 88.31 214 ASN A N 1
ATOM 1725 C CA . ASN A 1 214 ? -8.170 -14.237 7.210 1.00 88.31 214 ASN A CA 1
ATOM 1726 C C . ASN A 1 214 ? -9.693 -14.188 7.366 1.00 88.31 214 ASN A C 1
ATOM 1728 O O . ASN A 1 214 ? -10.374 -15.182 7.133 1.00 88.31 214 ASN A O 1
ATOM 1732 N N . GLU A 1 215 ? -10.207 -13.043 7.810 1.00 87.94 215 GLU A N 1
ATOM 1733 C CA . GLU A 1 215 ? -11.607 -12.874 8.191 1.00 87.94 215 GLU A CA 1
ATOM 1734 C C . GLU A 1 215 ? -11.986 -11.384 8.218 1.00 87.94 215 GLU A C 1
ATOM 1736 O O . GLU A 1 215 ? -11.122 -10.507 8.364 1.00 87.94 215 GLU A O 1
ATOM 1741 N N . ILE A 1 216 ? -13.282 -11.109 8.079 1.00 88.69 216 ILE A N 1
ATOM 1742 C CA . ILE A 1 216 ? -13.880 -9.788 8.266 1.00 88.69 216 ILE A CA 1
ATOM 1743 C C . ILE A 1 216 ? -14.738 -9.857 9.533 1.00 88.69 216 ILE A C 1
ATOM 1745 O O . ILE A 1 216 ? -15.736 -10.573 9.562 1.00 88.69 216 ILE A O 1
ATOM 1749 N N . ASN A 1 217 ? -14.340 -9.133 10.580 1.00 90.00 217 ASN A N 1
ATOM 1750 C CA . ASN A 1 217 ? -14.952 -9.212 11.906 1.00 90.00 217 ASN A CA 1
ATOM 1751 C C . ASN A 1 217 ? -15.706 -7.930 12.242 1.00 90.00 217 ASN A C 1
ATOM 1753 O O . ASN A 1 217 ? -15.280 -6.827 11.903 1.00 90.00 217 ASN A O 1
ATOM 1757 N N . LEU A 1 218 ? -16.811 -8.088 12.964 1.00 89.81 218 LEU A N 1
ATOM 1758 C CA . LEU A 1 218 ? -17.542 -6.975 13.557 1.00 89.81 218 LEU A CA 1
ATOM 1759 C C . LEU A 1 218 ? -16.844 -6.518 14.839 1.00 89.81 218 LEU A C 1
ATOM 1761 O O . LEU A 1 218 ? -16.150 -7.308 15.480 1.00 89.81 218 LEU A O 1
ATOM 1765 N N . GLY A 1 219 ? -17.064 -5.264 15.221 1.00 88.25 219 GLY A N 1
ATOM 1766 C CA . GLY A 1 219 ? -16.640 -4.752 16.527 1.00 88.25 219 GLY A CA 1
ATOM 1767 C C . GLY A 1 219 ? -15.651 -3.588 16.475 1.00 88.25 219 GLY A C 1
ATOM 1768 O O . GLY A 1 219 ? -14.919 -3.339 17.434 1.00 88.25 219 GLY A O 1
ATOM 1769 N N . VAL A 1 220 ? -15.545 -2.903 15.330 1.00 92.62 220 VAL A N 1
ATOM 1770 C CA . VAL A 1 220 ? -14.599 -1.787 15.186 1.00 92.62 220 VAL A CA 1
ATOM 1771 C C . VAL A 1 220 ? -14.951 -0.605 16.092 1.00 92.62 220 VAL A C 1
ATOM 1773 O O . VAL A 1 220 ? -14.054 0.111 16.532 1.00 92.62 220 VAL A O 1
ATOM 1776 N N . ASP A 1 221 ? -16.240 -0.395 16.363 1.00 92.00 221 ASP A N 1
ATOM 1777 C CA . ASP A 1 221 ? -16.724 0.755 17.123 1.00 92.00 221 ASP A CA 1
ATOM 1778 C C . ASP A 1 221 ? -16.365 0.592 18.602 1.00 92.00 221 ASP A C 1
ATOM 1780 O O . ASP A 1 221 ? -15.817 1.510 19.213 1.00 92.00 221 ASP A O 1
ATOM 1784 N N . GLU A 1 222 ? -16.572 -0.609 19.147 1.00 91.88 222 GLU A N 1
ATOM 1785 C CA . GLU A 1 222 ? -16.137 -1.000 20.484 1.00 91.88 222 GLU A CA 1
ATOM 1786 C C . GLU A 1 222 ? -14.615 -0.867 20.595 1.00 91.88 222 GLU A C 1
ATOM 1788 O O . GLU A 1 222 ? -14.125 -0.150 21.469 1.00 91.88 222 GLU A O 1
ATOM 1793 N N . PHE A 1 223 ? -13.872 -1.440 19.642 1.00 92.00 223 PHE A N 1
ATOM 1794 C CA . PHE A 1 223 ? -12.409 -1.378 19.617 1.00 92.00 223 PHE A CA 1
ATOM 1795 C C . PHE A 1 223 ? -11.869 0.064 19.595 1.00 92.00 223 PHE A C 1
ATOM 1797 O O . PHE A 1 223 ? -10.925 0.397 20.316 1.00 92.00 223 PHE A O 1
ATOM 1804 N N . LEU A 1 224 ? -12.464 0.953 18.794 1.00 92.12 224 LEU A N 1
ATOM 1805 C CA . LEU A 1 224 ? -12.075 2.365 18.765 1.00 92.12 224 LEU A CA 1
ATOM 1806 C C . LEU A 1 224 ? -12.473 3.098 20.051 1.00 92.12 224 LEU A C 1
ATOM 1808 O O . LEU A 1 224 ? -11.695 3.922 20.529 1.00 92.12 224 LEU A O 1
ATOM 1812 N N . SER A 1 225 ? -13.636 2.796 20.633 1.00 91.50 225 SER A N 1
ATOM 1813 C CA . SER A 1 225 ? -14.112 3.423 21.875 1.00 91.50 225 SER A CA 1
ATOM 1814 C C . SER A 1 225 ? -13.278 3.051 23.110 1.00 91.50 225 SER A C 1
ATOM 1816 O O . SER A 1 225 ? -13.147 3.851 24.041 1.00 91.50 225 SER A O 1
ATOM 1818 N N . GLU A 1 226 ? -12.657 1.869 23.105 1.00 90.50 226 GLU A N 1
ATOM 1819 C CA . GLU A 1 226 ? -11.720 1.442 24.148 1.00 90.50 226 GLU A CA 1
ATOM 1820 C C . GLU A 1 226 ? -10.414 2.252 24.110 1.00 90.50 226 GLU A C 1
ATOM 1822 O O . GLU A 1 226 ? -9.845 2.587 25.154 1.00 90.50 226 GLU A O 1
ATOM 1827 N N . LEU A 1 227 ? -9.949 2.607 22.908 1.00 89.56 227 LEU A N 1
ATOM 1828 C CA . LEU A 1 227 ? -8.652 3.254 22.688 1.00 89.56 227 LEU A CA 1
ATOM 1829 C C . LEU A 1 227 ? -8.729 4.785 22.617 1.00 89.56 227 LEU A C 1
ATOM 1831 O O . LEU A 1 227 ? -7.803 5.480 23.048 1.00 89.56 227 LEU A O 1
ATOM 1835 N N . PHE A 1 228 ? -9.825 5.329 22.094 1.00 91.12 228 PHE A N 1
ATOM 1836 C CA . PHE A 1 228 ? -9.997 6.752 21.822 1.00 91.12 228 PHE A CA 1
ATOM 1837 C C . PHE A 1 228 ? -11.188 7.329 22.591 1.00 91.12 228 PHE A C 1
ATOM 1839 O O . PHE A 1 228 ? -12.184 6.668 22.855 1.00 91.12 228 PHE A O 1
ATOM 1846 N N . SER A 1 229 ? -11.103 8.610 22.958 1.00 90.81 229 SER A N 1
ATOM 1847 C CA . SER A 1 229 ? -12.278 9.341 23.442 1.00 90.81 229 SER A CA 1
ATOM 1848 C C . SER A 1 229 ? -13.228 9.649 22.284 1.00 90.81 229 SER A C 1
ATOM 1850 O O . SER A 1 229 ? -12.777 9.881 21.163 1.00 90.81 229 SER A O 1
ATOM 1852 N N . ASN A 1 230 ? -14.528 9.784 22.563 1.00 91.19 230 ASN A N 1
ATOM 1853 C CA . ASN A 1 230 ? -15.529 10.153 21.549 1.00 91.19 230 ASN A CA 1
ATOM 1854 C C . ASN A 1 230 ? -15.161 11.434 20.777 1.00 91.19 230 ASN A C 1
ATOM 1856 O O . ASN A 1 230 ? -15.409 11.533 19.578 1.00 91.19 230 ASN A O 1
ATOM 1860 N N . SER A 1 231 ? -14.508 12.396 21.441 1.00 92.38 231 SER A N 1
ATOM 1861 C CA . SER A 1 231 ? -13.995 13.613 20.800 1.00 92.38 231 SER A CA 1
ATOM 1862 C C . SER A 1 231 ? -12.928 13.337 19.734 1.00 92.38 231 SER A C 1
ATOM 1864 O O . SER A 1 231 ? -12.950 13.961 18.680 1.00 92.38 231 SER A O 1
ATOM 1866 N N . LYS A 1 232 ? -12.021 12.386 19.984 1.00 92.56 232 LYS A N 1
ATOM 1867 C CA . LYS A 1 232 ? -10.969 11.974 19.044 1.00 92.56 232 LYS A CA 1
ATOM 1868 C C . LYS A 1 232 ? -11.531 11.172 17.881 1.00 92.56 232 LYS A C 1
ATOM 1870 O O . LYS A 1 232 ? -11.105 11.371 16.753 1.00 92.56 232 LYS A O 1
ATOM 1875 N N . ILE A 1 233 ? -12.505 10.306 18.151 1.00 92.94 233 ILE A N 1
ATOM 1876 C CA . ILE A 1 233 ? -13.232 9.581 17.102 1.00 92.94 233 ILE A CA 1
ATOM 1877 C C . ILE A 1 233 ? -13.924 10.590 16.176 1.00 92.94 233 ILE A C 1
ATOM 1879 O O . ILE A 1 233 ? -13.707 10.560 14.971 1.00 92.94 233 ILE A O 1
ATOM 1883 N N . SER A 1 234 ? -14.621 11.580 16.743 1.00 93.88 234 SER A N 1
ATOM 1884 C CA . SER A 1 234 ? -15.252 12.660 15.966 1.00 93.88 234 SER A CA 1
ATOM 1885 C C . SER A 1 234 ? -14.239 13.479 15.147 1.00 93.88 234 SER A C 1
ATOM 1887 O O . SER A 1 234 ? -14.540 13.914 14.037 1.00 93.88 234 SER A O 1
ATOM 1889 N N . GLU A 1 235 ? -13.029 13.704 15.672 1.00 93.75 235 GLU A N 1
ATOM 1890 C CA . GLU A 1 235 ? -11.941 14.370 14.941 1.00 93.75 235 GLU A CA 1
ATOM 1891 C C . GLU A 1 235 ? -11.467 13.534 13.740 1.00 93.75 235 GLU A C 1
ATOM 1893 O O . GLU A 1 235 ? -11.340 14.065 12.635 1.00 93.75 235 GLU A O 1
ATOM 1898 N N . ILE A 1 236 ? -11.275 12.224 13.932 1.00 94.69 236 ILE A N 1
ATOM 1899 C CA . ILE A 1 236 ? -10.911 11.279 12.866 1.00 94.69 236 ILE A CA 1
ATOM 1900 C C . ILE A 1 236 ? -11.989 11.260 11.774 1.00 94.69 236 ILE A C 1
ATOM 1902 O O . ILE A 1 236 ? -11.670 11.385 10.590 1.00 94.69 236 ILE A O 1
ATOM 1906 N N . GLU A 1 237 ? -13.262 11.151 12.157 1.00 95.38 237 GLU A N 1
ATOM 1907 C CA . GLU A 1 237 ? -14.401 11.167 11.233 1.00 95.38 237 GLU A CA 1
ATOM 1908 C C . GLU A 1 237 ? -14.462 12.468 10.427 1.00 95.38 237 GLU A C 1
ATOM 1910 O O . GLU A 1 237 ? -14.598 12.444 9.202 1.00 95.38 237 GLU A O 1
ATOM 1915 N N . LYS A 1 238 ? -14.300 13.618 11.093 1.00 94.56 238 LYS A N 1
ATOM 1916 C CA . LYS A 1 238 ? -14.284 14.928 10.435 1.00 94.56 238 LYS A CA 1
ATOM 1917 C C . LYS A 1 238 ? -13.158 15.027 9.406 1.00 94.56 238 LYS A C 1
ATOM 1919 O O . LYS A 1 238 ? -13.393 15.508 8.296 1.00 94.56 238 LYS A O 1
ATOM 1924 N N . ASN A 1 239 ? -11.960 14.555 9.750 1.00 93.88 239 ASN A N 1
ATOM 1925 C CA . ASN A 1 239 ? -10.822 14.557 8.835 1.00 93.88 239 ASN A CA 1
ATOM 1926 C C . ASN A 1 239 ? -11.066 13.639 7.634 1.00 93.88 239 ASN A C 1
ATOM 1928 O O . ASN A 1 239 ? -10.803 14.034 6.502 1.00 93.88 239 ASN A O 1
ATOM 1932 N N . LEU A 1 240 ? -11.623 12.445 7.842 1.00 95.25 240 LEU A N 1
ATOM 1933 C CA . LEU A 1 240 ? -11.973 11.530 6.755 1.00 95.25 240 LEU A CA 1
ATOM 1934 C C . LEU A 1 240 ? -13.004 12.129 5.792 1.00 95.25 240 LEU A C 1
ATOM 1936 O O . LEU A 1 240 ? -12.826 12.035 4.578 1.00 95.25 240 LEU A O 1
ATOM 1940 N N . ILE A 1 241 ? -14.035 12.800 6.315 1.00 95.06 241 ILE A N 1
ATOM 1941 C CA . ILE A 1 241 ? -15.020 13.524 5.500 1.00 95.06 241 ILE A CA 1
ATOM 1942 C C . ILE A 1 241 ? -14.335 14.639 4.699 1.00 95.06 241 ILE A C 1
ATOM 1944 O O . ILE A 1 241 ? -14.598 14.799 3.508 1.00 95.06 241 ILE A O 1
ATOM 1948 N N . GLN A 1 242 ? -13.418 15.389 5.318 1.00 94.50 242 GLN A N 1
ATOM 1949 C CA . GLN A 1 242 ? -12.649 16.419 4.621 1.00 94.50 242 GLN A CA 1
ATOM 1950 C C . GLN A 1 242 ? -11.802 15.827 3.486 1.00 94.50 242 GLN A C 1
ATOM 1952 O O . GLN A 1 242 ? -11.837 16.352 2.372 1.00 94.50 242 GLN A O 1
ATOM 1957 N N . LEU A 1 243 ? -11.078 14.731 3.739 1.00 95.25 243 LEU A N 1
ATOM 1958 C CA . LEU A 1 243 ? -10.310 14.029 2.708 1.00 95.25 243 LEU A CA 1
ATOM 1959 C C . LEU A 1 243 ? -11.228 13.588 1.567 1.00 95.25 243 LEU A C 1
ATOM 1961 O O . LEU A 1 243 ? -10.942 13.874 0.408 1.00 95.25 243 LEU A O 1
ATOM 1965 N N . LYS A 1 244 ? -12.345 12.928 1.889 1.00 95.94 244 LYS A N 1
ATOM 1966 C CA . LYS A 1 244 ? -13.326 12.447 0.912 1.00 95.94 244 LYS A CA 1
ATOM 1967 C C . LYS A 1 244 ? -13.818 13.578 0.016 1.00 95.94 244 LYS A C 1
ATOM 1969 O O . LYS A 1 244 ? -13.771 13.441 -1.205 1.00 95.94 244 LYS A O 1
ATOM 1974 N N . ASN A 1 245 ? -14.213 14.702 0.608 1.00 95.06 245 ASN A N 1
ATOM 1975 C CA . ASN A 1 245 ? -14.670 15.871 -0.135 1.00 95.06 245 ASN A CA 1
ATOM 1976 C C . ASN A 1 245 ? -13.588 16.371 -1.096 1.00 95.06 245 ASN A C 1
ATOM 1978 O O . ASN A 1 245 ? -13.861 16.526 -2.283 1.00 95.06 245 ASN A O 1
ATOM 1982 N N . VAL A 1 246 ? -12.350 16.536 -0.622 1.00 95.06 246 VAL A N 1
ATOM 1983 C CA . VAL A 1 246 ? -11.235 16.998 -1.459 1.00 95.06 246 VAL A CA 1
ATOM 1984 C C . VAL A 1 246 ? -10.938 16.019 -2.600 1.00 95.06 246 VAL A C 1
ATOM 1986 O O . VAL A 1 246 ? -10.949 16.411 -3.762 1.00 95.06 246 VAL A O 1
ATOM 1989 N N . TYR A 1 247 ? -10.714 14.737 -2.312 1.00 95.38 247 TYR A N 1
ATOM 1990 C CA . TYR A 1 247 ? -10.354 13.767 -3.353 1.00 95.38 247 TYR A CA 1
ATOM 1991 C C . TYR A 1 247 ? -11.499 13.480 -4.338 1.00 95.38 247 TYR A C 1
ATOM 1993 O O . TYR A 1 247 ? -11.235 13.076 -5.470 1.00 95.38 247 TYR A O 1
ATOM 2001 N N . SER A 1 248 ? -12.759 13.715 -3.950 1.00 94.75 248 SER A N 1
ATOM 2002 C CA . SER A 1 248 ? -13.912 13.564 -4.847 1.00 94.75 248 SER A CA 1
ATOM 2003 C C . SER A 1 248 ? -14.005 14.663 -5.914 1.00 94.75 248 SER A C 1
ATOM 2005 O O . SER A 1 248 ? -14.421 14.379 -7.037 1.00 94.75 248 SER A O 1
ATOM 2007 N N . ILE A 1 249 ? -13.568 15.890 -5.602 1.00 94.50 249 ILE A N 1
ATOM 2008 C CA . ILE A 1 249 ? -13.655 17.042 -6.518 1.00 94.50 249 ILE A CA 1
ATOM 2009 C C . ILE A 1 249 ? -12.413 17.219 -7.392 1.00 94.50 249 ILE A C 1
ATOM 2011 O O . ILE A 1 249 ? -12.448 17.969 -8.362 1.00 94.50 249 ILE A O 1
ATOM 2015 N N . ILE A 1 250 ? -11.302 16.560 -7.057 1.00 93.50 250 ILE A N 1
ATOM 2016 C CA . ILE A 1 250 ? -10.054 16.738 -7.797 1.00 93.50 250 ILE A CA 1
ATOM 2017 C C . ILE A 1 250 ? -10.145 16.078 -9.173 1.00 93.50 250 ILE A C 1
ATOM 2019 O O . ILE A 1 250 ? -10.423 14.882 -9.330 1.00 93.50 250 ILE A O 1
ATOM 2023 N N . ASP A 1 251 ? -9.824 16.868 -10.189 1.00 91.12 251 ASP A N 1
ATOM 2024 C CA . ASP A 1 251 ? -9.528 16.368 -11.522 1.00 91.12 251 ASP A CA 1
ATOM 2025 C C . ASP A 1 251 ? -8.090 15.897 -11.594 1.00 91.12 251 ASP A C 1
ATOM 2027 O O . ASP A 1 251 ? -7.194 16.560 -11.094 1.00 91.12 251 ASP A O 1
ATOM 2031 N N . TYR A 1 252 ? -7.823 14.800 -12.278 1.00 92.38 252 TYR A N 1
ATOM 2032 C CA . TYR A 1 252 ? -6.471 14.286 -12.457 1.00 92.38 252 TYR A CA 1
ATOM 2033 C C . TYR A 1 252 ? -6.324 13.739 -13.869 1.00 92.38 252 TYR A C 1
ATOM 2035 O O . TYR A 1 252 ? -7.312 13.376 -14.506 1.00 92.38 252 TYR A O 1
ATOM 2043 N N . ASP A 1 253 ? -5.090 13.700 -14.355 1.00 91.62 253 ASP A N 1
ATOM 2044 C CA . ASP A 1 253 ? -4.771 13.103 -15.646 1.00 91.62 253 ASP A CA 1
ATOM 2045 C C . ASP A 1 253 ? -4.523 11.592 -15.461 1.00 91.62 253 ASP A C 1
ATOM 2047 O O . ASP A 1 253 ? -3.576 11.215 -14.761 1.00 91.62 253 ASP A O 1
ATOM 2051 N N . PRO A 1 254 ? -5.323 10.700 -16.080 1.00 90.38 254 PRO A N 1
ATOM 2052 C CA . PRO A 1 254 ? -5.098 9.256 -16.023 1.00 90.38 254 PRO A CA 1
ATOM 2053 C C . PRO A 1 254 ? -3.752 8.796 -16.610 1.00 90.38 254 PRO A C 1
ATOM 2055 O O . PRO A 1 254 ? -3.320 7.673 -16.336 1.00 90.38 254 PRO A O 1
ATOM 2058 N N . MET A 1 255 ? -3.092 9.612 -17.440 1.00 89.94 255 MET A N 1
ATOM 2059 C CA . MET A 1 255 ? -1.741 9.350 -17.951 1.00 89.94 255 MET A CA 1
ATOM 2060 C C . MET A 1 255 ? -0.647 9.837 -16.992 1.00 89.94 255 MET A C 1
ATOM 2062 O O . MET A 1 255 ? 0.450 9.277 -16.982 1.00 89.94 255 MET A O 1
ATOM 2066 N N . TYR A 1 256 ? -0.955 10.815 -16.138 1.00 92.56 256 TYR A N 1
ATOM 2067 C CA . TYR A 1 256 ? -0.041 11.394 -15.157 1.00 92.56 256 TYR A CA 1
ATOM 2068 C C . TYR A 1 256 ? -0.670 11.400 -13.756 1.00 92.56 256 TYR A C 1
ATOM 2070 O O . TYR A 1 256 ? -1.079 12.432 -13.218 1.00 92.56 256 TYR A O 1
ATOM 2078 N N . LEU A 1 257 ? -0.724 10.220 -13.131 1.00 92.81 257 LEU A N 1
ATOM 2079 C CA . LEU A 1 257 ? -1.370 10.016 -11.825 1.00 92.81 257 LEU A CA 1
ATOM 2080 C C . LEU A 1 257 ? -0.729 10.804 -10.675 1.00 92.81 257 LEU A C 1
ATOM 2082 O O . LEU A 1 257 ? -1.391 11.064 -9.674 1.00 92.81 257 LEU A O 1
ATOM 2086 N N . PHE A 1 258 ? 0.522 11.253 -10.818 1.00 93.19 258 PHE A N 1
ATOM 2087 C CA . PHE A 1 258 ? 1.134 12.143 -9.830 1.00 93.19 258 PHE A CA 1
ATOM 2088 C C . PHE A 1 258 ? 0.368 13.478 -9.693 1.00 93.19 258 PHE A C 1
ATOM 2090 O O . PHE A 1 258 ? 0.378 14.077 -8.616 1.00 93.19 258 PHE A O 1
ATOM 2097 N N . SER A 1 259 ? -0.375 13.902 -10.727 1.00 93.12 259 SER A N 1
ATOM 2098 C CA . SER A 1 259 ? -1.263 15.077 -10.660 1.00 93.12 259 SER A CA 1
ATOM 2099 C C . SER A 1 259 ? -2.296 15.005 -9.532 1.00 93.12 259 SER A C 1
ATOM 2101 O O . SER A 1 259 ? -2.725 16.052 -9.048 1.00 93.12 259 SER A O 1
ATOM 2103 N N . ILE A 1 260 ? -2.657 13.798 -9.069 1.00 93.75 260 ILE A N 1
ATOM 2104 C CA . ILE A 1 260 ? -3.513 13.607 -7.892 1.00 93.75 260 ILE A CA 1
ATOM 2105 C C . ILE A 1 260 ? -2.881 14.305 -6.684 1.00 93.75 260 ILE A C 1
ATOM 2107 O O . ILE A 1 260 ? -3.536 15.120 -6.041 1.00 93.75 260 ILE A O 1
ATOM 2111 N N . LEU A 1 261 ? -1.600 14.049 -6.400 1.00 92.69 261 LEU A N 1
ATOM 2112 C CA . LEU A 1 261 ? -0.914 14.632 -5.242 1.00 92.69 261 LEU A CA 1
ATOM 2113 C C . LEU A 1 261 ? -0.705 16.142 -5.409 1.00 92.69 261 LEU A C 1
ATOM 2115 O O . LEU A 1 261 ? -0.991 16.895 -4.482 1.00 92.69 261 LEU A O 1
ATOM 2119 N N . GLU A 1 262 ? -0.294 16.593 -6.600 1.00 90.88 262 GLU A N 1
ATOM 2120 C CA . GLU A 1 262 ? -0.046 18.019 -6.889 1.00 90.88 262 GLU A CA 1
ATOM 2121 C C . GLU A 1 262 ? -1.286 18.893 -6.719 1.00 90.88 262 GLU A C 1
ATOM 2123 O O . GLU A 1 262 ? -1.206 20.018 -6.229 1.00 90.88 262 GLU A O 1
ATOM 2128 N N . LYS A 1 263 ? -2.445 18.394 -7.147 1.00 92.06 263 LYS A N 1
ATOM 2129 C CA . LYS A 1 263 ? -3.697 19.134 -7.000 1.00 92.06 263 LYS A CA 1
ATOM 2130 C C . LYS A 1 263 ? -4.225 19.032 -5.580 1.00 92.06 263 LYS A C 1
ATOM 2132 O O . LYS A 1 263 ? -4.701 20.023 -5.037 1.00 92.06 263 LYS A O 1
ATOM 2137 N N . THR A 1 264 ? -4.068 17.876 -4.936 1.00 91.94 264 THR A N 1
ATOM 2138 C CA . THR A 1 264 ? -4.490 17.702 -3.541 1.00 91.94 264 THR A CA 1
ATOM 2139 C C . THR A 1 264 ? -3.724 18.623 -2.593 1.00 91.94 264 THR A C 1
ATOM 2141 O O . THR A 1 264 ? -4.334 19.196 -1.691 1.00 91.94 264 THR A O 1
ATOM 2144 N N . SER A 1 265 ? -2.423 18.842 -2.803 1.00 90.31 265 SER A N 1
ATOM 2145 C CA . SER A 1 265 ? -1.616 19.708 -1.931 1.00 90.31 265 SER A CA 1
ATOM 2146 C C . SER A 1 265 ? -2.098 21.162 -1.882 1.00 90.31 265 SER A C 1
ATOM 2148 O O . SER A 1 265 ? -1.796 21.875 -0.928 1.00 90.31 265 SER A O 1
ATOM 2150 N N . GLN A 1 266 ? -2.877 21.609 -2.873 1.00 88.50 266 GLN A N 1
ATOM 2151 C CA . GLN A 1 266 ? -3.492 22.940 -2.878 1.00 88.50 266 GLN A CA 1
ATOM 2152 C C . GLN A 1 266 ? -4.611 23.064 -1.832 1.00 88.50 266 GLN A C 1
ATOM 2154 O O . GLN A 1 266 ? -4.771 24.122 -1.223 1.00 88.50 266 GLN A O 1
ATOM 2159 N N . TYR A 1 267 ? -5.349 21.975 -1.595 1.00 89.25 267 TYR A N 1
ATOM 2160 C CA . TYR A 1 267 ? -6.478 21.913 -0.662 1.00 89.25 267 TYR A CA 1
ATOM 2161 C C . TYR A 1 267 ? -6.072 21.398 0.722 1.00 89.25 267 TYR A C 1
ATOM 2163 O O . TYR A 1 267 ? -6.596 21.847 1.740 1.00 89.25 267 TYR A O 1
ATOM 2171 N N . LEU A 1 268 ? -5.128 20.457 0.767 1.00 85.38 268 LEU A N 1
ATOM 2172 C CA . LEU A 1 268 ? -4.644 19.809 1.982 1.00 85.38 268 LEU A CA 1
ATOM 2173 C C . LEU A 1 268 ? -3.214 20.250 2.274 1.00 85.38 268 LEU A C 1
ATOM 2175 O O . LEU A 1 268 ? -2.269 19.467 2.174 1.00 85.38 268 LEU A O 1
ATOM 2179 N N . LYS A 1 269 ? -3.055 21.518 2.662 1.00 70.06 269 LYS A N 1
ATOM 2180 C CA . LYS A 1 269 ? -1.771 21.995 3.181 1.00 70.06 269 LYS A CA 1
ATOM 2181 C C . LYS A 1 269 ? -1.452 21.219 4.452 1.00 70.06 269 LYS A C 1
ATOM 2183 O O . LYS A 1 269 ? -2.177 21.318 5.443 1.00 70.06 269 LYS A O 1
ATOM 2188 N N . SER A 1 270 ? -0.381 20.434 4.429 1.00 58.09 270 SER A N 1
ATOM 2189 C CA . SER A 1 270 ? 0.132 19.832 5.654 1.00 58.09 270 SER A CA 1
ATOM 2190 C C . SER A 1 270 ? 0.559 20.968 6.586 1.00 58.09 270 SER A C 1
ATOM 2192 O O . SER A 1 270 ? 1.294 21.856 6.143 1.00 58.09 270 SER A O 1
ATOM 2194 N N . PRO A 1 271 ? 0.123 20.995 7.860 1.00 51.03 271 PRO A N 1
ATOM 2195 C CA . PRO A 1 271 ? 0.710 21.915 8.816 1.00 51.03 271 PRO A CA 1
ATOM 2196 C C . PRO A 1 271 ? 2.196 21.575 8.856 1.00 51.03 271 PRO A C 1
ATOM 2198 O O . PRO A 1 271 ? 2.561 20.469 9.246 1.00 51.03 271 PRO A O 1
ATOM 2201 N N . GLY A 1 272 ? 3.034 22.487 8.363 1.00 44.81 272 GLY A N 1
ATOM 2202 C CA . GLY A 1 272 ? 4.474 22.313 8.235 1.00 44.81 272 GLY A CA 1
ATOM 2203 C C . GLY A 1 272 ? 5.148 22.172 9.595 1.00 44.81 272 GLY A C 1
ATOM 2204 O O . GLY A 1 272 ? 5.887 23.052 10.026 1.00 44.81 272 GLY A O 1
ATOM 2205 N N . LYS A 1 273 ? 4.924 21.059 10.292 1.00 44.75 273 LYS A N 1
ATOM 2206 C CA . LYS A 1 273 ? 5.830 20.599 11.327 1.00 44.75 273 LYS A CA 1
ATOM 2207 C C . LYS A 1 273 ? 6.998 19.979 10.592 1.00 44.75 273 LYS A C 1
ATOM 2209 O O . LYS A 1 273 ? 6.978 18.814 10.213 1.00 44.75 273 LYS A O 1
ATOM 2214 N N . ARG A 1 274 ? 8.005 20.829 10.369 1.00 46.69 274 ARG A N 1
ATOM 2215 C CA . ARG A 1 274 ? 9.383 20.409 10.133 1.00 46.69 274 ARG A CA 1
ATOM 2216 C C . ARG A 1 274 ? 9.644 19.209 11.041 1.00 46.69 274 ARG A C 1
ATOM 2218 O O . ARG A 1 274 ? 9.441 19.326 12.252 1.00 46.69 274 ARG A O 1
ATOM 2225 N N . ILE A 1 275 ? 10.140 18.106 10.491 1.00 46.03 275 ILE A N 1
ATOM 2226 C CA . ILE A 1 275 ? 11.032 17.258 11.276 1.00 46.03 275 ILE A CA 1
ATOM 2227 C C . ILE A 1 275 ? 12.201 18.193 11.583 1.00 46.03 275 ILE A C 1
ATOM 2229 O O . ILE A 1 275 ? 13.028 18.474 10.719 1.00 46.03 275 ILE A O 1
ATOM 2233 N N . ILE A 1 276 ? 12.150 18.856 12.741 1.00 38.59 276 ILE A N 1
ATOM 2234 C CA . ILE A 1 276 ? 13.182 19.799 13.151 1.00 38.59 276 ILE A CA 1
ATOM 2235 C C . ILE A 1 276 ? 14.475 18.989 13.144 1.00 38.59 276 ILE A C 1
ATOM 2237 O O . ILE A 1 276 ? 14.546 17.962 13.821 1.00 38.59 276 ILE A O 1
ATOM 2241 N N . ASP A 1 277 ? 15.475 19.442 12.384 1.00 38.69 277 ASP A N 1
ATOM 2242 C CA . ASP A 1 277 ? 16.854 18.954 12.442 1.00 38.69 277 ASP A CA 1
ATOM 2243 C C . ASP A 1 277 ? 17.443 19.271 13.827 1.00 38.69 277 ASP A C 1
ATOM 2245 O O . ASP A 1 277 ? 18.318 20.107 14.002 1.00 38.69 277 ASP A O 1
ATOM 2249 N N . ASN A 1 278 ? 16.933 18.601 14.853 1.00 35.59 278 ASN A N 1
ATOM 2250 C CA . ASN A 1 278 ? 17.443 18.631 16.205 1.00 35.59 278 ASN A CA 1
ATOM 2251 C C . ASN A 1 278 ? 17.822 17.202 16.570 1.00 35.59 278 ASN A C 1
ATOM 2253 O O . ASN A 1 278 ? 17.090 16.512 17.276 1.00 35.59 278 ASN A O 1
ATOM 2257 N N . LYS A 1 279 ? 18.998 16.773 16.100 1.00 38.22 279 LYS A N 1
ATOM 2258 C CA . LYS A 1 279 ? 20.068 16.293 16.988 1.00 38.22 279 LYS A CA 1
ATOM 2259 C C . LYS A 1 279 ? 21.327 15.915 16.211 1.00 38.22 279 LYS A C 1
ATOM 2261 O O . LYS A 1 279 ? 21.327 15.081 15.312 1.00 38.22 279 LYS A O 1
ATOM 2266 N N . LYS A 1 280 ? 22.412 16.544 16.663 1.00 39.19 280 LYS A N 1
ATOM 2267 C CA . LYS A 1 280 ? 23.812 16.162 16.493 1.00 39.19 280 LYS A CA 1
ATOM 2268 C C . LYS A 1 280 ? 23.993 14.647 16.646 1.00 39.19 280 LYS A C 1
ATOM 2270 O O . LYS A 1 280 ? 23.488 14.069 17.602 1.00 39.19 280 LYS A O 1
ATOM 2275 N N . GLY A 1 281 ? 24.764 14.064 15.728 1.00 37.47 281 GLY A N 1
ATOM 2276 C CA . GLY A 1 281 ? 25.572 12.857 15.913 1.00 37.47 281 GLY A CA 1
ATOM 2277 C C . GLY A 1 281 ? 25.024 11.784 16.852 1.00 37.47 281 GLY A C 1
ATOM 2278 O O . GLY A 1 281 ? 25.593 11.559 17.914 1.00 37.47 281 GLY A O 1
ATOM 2279 N N . ILE A 1 282 ? 23.988 11.060 16.435 1.00 38.53 282 ILE A N 1
ATOM 2280 C CA . ILE A 1 282 ? 23.777 9.697 16.925 1.00 38.53 282 ILE A CA 1
ATOM 2281 C C . ILE A 1 282 ? 24.236 8.795 15.788 1.00 38.53 282 ILE A C 1
ATOM 2283 O O . ILE A 1 282 ? 23.634 8.798 14.716 1.00 38.53 282 ILE A O 1
ATOM 2287 N N . LYS A 1 283 ? 25.341 8.070 15.993 1.00 39.84 283 LYS A N 1
ATOM 2288 C CA . LYS A 1 283 ? 25.761 6.986 15.099 1.00 39.84 283 LYS A CA 1
ATOM 2289 C C . LYS A 1 283 ? 24.601 5.984 15.026 1.00 39.84 283 LYS A C 1
ATOM 2291 O O . LYS A 1 283 ? 24.409 5.205 15.953 1.00 39.84 283 LYS A O 1
ATOM 2296 N N . GLN A 1 284 ? 23.798 6.053 13.965 1.00 43.66 284 GLN A N 1
ATOM 2297 C CA . GLN A 1 284 ? 22.717 5.107 13.699 1.00 43.66 284 GLN A CA 1
ATOM 2298 C C . GLN A 1 284 ? 23.349 3.757 13.349 1.00 43.66 284 GLN A C 1
ATOM 2300 O O . GLN A 1 284 ? 23.790 3.548 12.224 1.00 43.66 284 GLN A O 1
ATOM 2305 N N . SER A 1 285 ? 23.431 2.844 14.317 1.00 49.03 285 SER A N 1
ATOM 2306 C CA . SER A 1 285 ? 23.845 1.458 14.064 1.00 49.03 285 SER A CA 1
ATOM 2307 C C . SER A 1 285 ? 22.729 0.617 13.429 1.00 49.03 285 SER A C 1
ATOM 2309 O O . SER A 1 285 ? 22.981 -0.501 12.991 1.00 49.03 285 SER A O 1
ATOM 2311 N N . VAL A 1 286 ? 21.507 1.155 13.330 1.00 56.09 286 VAL A N 1
ATOM 2312 C CA . VAL A 1 286 ? 20.333 0.488 12.756 1.00 56.09 286 VAL A CA 1
ATOM 2313 C C . VAL A 1 286 ? 19.646 1.432 11.762 1.00 56.09 286 VAL A C 1
ATOM 2315 O O . VAL A 1 286 ? 19.181 2.505 12.139 1.00 56.09 286 VAL A O 1
ATOM 2318 N N . GLN A 1 287 ? 19.574 1.038 10.484 1.00 72.25 287 GLN A N 1
ATOM 2319 C CA . GLN A 1 287 ? 18.899 1.786 9.410 1.00 72.25 287 GLN A CA 1
ATOM 2320 C C . GLN A 1 287 ? 17.367 1.635 9.498 1.00 72.25 287 GLN A C 1
ATOM 2322 O O . GLN A 1 287 ? 16.738 1.022 8.638 1.00 72.25 287 GLN A O 1
ATOM 2327 N N . LYS A 1 288 ? 16.746 2.158 10.559 1.00 84.75 288 LYS A N 1
ATOM 2328 C CA . LYS A 1 288 ? 15.283 2.211 10.697 1.00 84.75 288 LYS A CA 1
ATOM 2329 C C . LYS A 1 288 ? 14.775 3.587 10.266 1.00 84.75 288 LYS A C 1
ATOM 2331 O O . LYS A 1 288 ? 15.295 4.600 10.722 1.00 84.75 288 LYS A O 1
ATOM 2336 N N . ASN A 1 289 ? 13.751 3.635 9.415 1.00 85.12 289 ASN A N 1
ATOM 2337 C CA . ASN A 1 289 ? 13.111 4.883 8.981 1.00 85.12 289 ASN A CA 1
ATOM 2338 C C . ASN A 1 289 ? 11.771 5.076 9.699 1.00 85.12 289 ASN A C 1
ATOM 2340 O O . ASN A 1 289 ? 10.993 4.130 9.803 1.00 85.12 289 ASN A O 1
ATOM 2344 N N . SER A 1 290 ? 11.458 6.290 10.162 1.00 87.44 290 SER A N 1
ATOM 2345 C CA . SER A 1 290 ? 10.145 6.537 10.772 1.00 87.44 290 SER A CA 1
ATOM 2346 C C . SER A 1 290 ? 9.069 6.696 9.700 1.00 87.44 290 SER A C 1
ATOM 2348 O O . SER A 1 290 ? 9.070 7.663 8.937 1.00 87.44 290 SER A O 1
ATOM 2350 N N . LEU A 1 291 ? 8.126 5.755 9.646 1.00 90.88 291 LEU A N 1
ATOM 2351 C CA . LEU A 1 291 ? 6.961 5.842 8.767 1.00 90.88 291 LEU A CA 1
ATOM 2352 C C . LEU A 1 291 ? 5.930 6.833 9.320 1.00 90.88 291 LEU A C 1
ATOM 2354 O O . LEU A 1 291 ? 5.390 7.613 8.545 1.00 90.88 291 LEU A O 1
ATOM 2358 N N . PHE A 1 292 ? 5.725 6.887 10.637 1.00 91.75 292 PHE A N 1
ATOM 2359 C CA . PHE A 1 292 ? 4.824 7.845 11.294 1.00 91.75 292 PHE A CA 1
ATOM 2360 C C . PHE A 1 292 ? 5.604 8.816 12.187 1.00 91.75 292 PHE A C 1
ATOM 2362 O O . PHE A 1 292 ? 6.583 8.431 12.830 1.00 91.75 292 PHE A O 1
ATOM 2369 N N . ILE A 1 293 ? 5.170 10.074 12.260 1.00 88.94 293 ILE A N 1
ATOM 2370 C CA . ILE A 1 293 ? 5.743 11.112 13.133 1.00 88.94 293 ILE A CA 1
ATOM 2371 C C . ILE A 1 293 ? 5.565 10.695 14.598 1.00 88.94 293 ILE A C 1
ATOM 2373 O O . ILE A 1 293 ? 6.488 10.794 15.404 1.00 88.94 293 ILE A O 1
ATOM 2377 N N . THR A 1 294 ? 4.414 10.109 14.945 1.00 88.69 294 THR A N 1
ATOM 2378 C CA . THR A 1 294 ? 4.135 9.578 16.294 1.00 88.69 294 THR A CA 1
ATOM 2379 C C . THR A 1 294 ? 5.021 8.399 16.709 1.00 88.69 294 THR A C 1
ATOM 2381 O O . THR A 1 294 ? 4.915 7.931 17.841 1.00 88.69 294 THR A O 1
ATOM 2384 N N . ALA A 1 295 ? 5.859 7.870 15.816 1.00 87.62 295 ALA A N 1
ATOM 2385 C CA . ALA A 1 295 ? 6.747 6.737 16.069 1.00 87.62 295 ALA A CA 1
ATOM 2386 C C . ALA A 1 295 ? 8.245 7.100 15.988 1.00 87.62 295 ALA A C 1
ATOM 2388 O O . ALA A 1 295 ? 9.092 6.216 16.132 1.00 87.62 295 ALA A O 1
ATOM 2389 N N . GLU A 1 296 ? 8.596 8.380 15.810 1.00 84.38 296 GLU A N 1
ATOM 2390 C CA . GLU A 1 296 ? 9.993 8.837 15.683 1.00 84.38 296 GLU A CA 1
ATOM 2391 C C . GLU A 1 296 ? 10.853 8.535 16.917 1.00 84.38 296 GLU A C 1
ATOM 2393 O O . GLU A 1 296 ? 12.051 8.274 16.812 1.00 84.38 296 GLU A O 1
ATOM 2398 N N . ASN A 1 297 ? 10.254 8.496 18.106 1.00 82.88 297 ASN A N 1
ATOM 2399 C CA . ASN A 1 297 ? 10.950 8.136 19.342 1.00 82.88 297 ASN A CA 1
ATOM 2400 C C . ASN A 1 297 ? 11.402 6.661 19.389 1.00 82.88 297 ASN A C 1
ATOM 2402 O O . ASN A 1 297 ? 12.129 6.278 20.304 1.00 82.88 297 ASN A O 1
ATOM 2406 N N . ARG A 1 298 ? 11.008 5.833 18.411 1.00 82.69 298 ARG A N 1
ATOM 2407 C CA . ARG A 1 298 ? 11.318 4.396 18.345 1.00 82.69 298 ARG A CA 1
ATOM 2408 C C . ARG A 1 298 ? 12.366 4.028 17.301 1.00 82.69 298 ARG A C 1
ATOM 2410 O O . ARG A 1 298 ? 12.489 2.853 16.963 1.00 82.69 298 ARG A O 1
ATOM 2417 N N . LEU A 1 299 ? 13.124 4.986 16.775 1.00 83.69 299 LEU A N 1
ATOM 2418 C CA . LEU A 1 299 ? 14.148 4.704 15.759 1.00 83.69 299 LEU A CA 1
ATOM 2419 C C . LEU A 1 299 ? 15.227 3.712 16.233 1.00 83.69 299 LEU A C 1
ATOM 2421 O O . LEU A 1 299 ? 15.790 2.990 15.419 1.00 83.69 299 LEU A O 1
ATOM 2425 N N . ASN A 1 300 ? 15.464 3.631 17.545 1.00 84.19 300 ASN A N 1
ATOM 2426 C CA . ASN A 1 300 ? 16.510 2.790 18.133 1.00 84.19 300 ASN A CA 1
ATOM 2427 C C . ASN A 1 300 ? 16.007 1.438 18.668 1.00 84.19 300 ASN A C 1
ATOM 2429 O O . ASN A 1 300 ? 16.796 0.688 19.235 1.00 84.19 300 ASN A O 1
ATOM 2433 N N . SER A 1 301 ? 14.713 1.128 18.540 1.00 88.00 301 SER A N 1
ATOM 2434 C CA . SER A 1 301 ? 14.148 -0.150 18.987 1.00 88.00 301 SER A CA 1
ATOM 2435 C C . SER A 1 301 ? 13.611 -0.951 17.809 1.00 88.00 301 SER A C 1
ATOM 2437 O O . SER A 1 301 ? 13.012 -0.390 16.894 1.00 88.00 301 SER A O 1
ATOM 2439 N N . ILE A 1 302 ? 13.838 -2.263 17.823 1.00 88.62 302 ILE A N 1
ATOM 2440 C CA . ILE A 1 302 ? 13.228 -3.208 16.887 1.00 88.62 302 ILE A CA 1
ATOM 2441 C C . ILE A 1 302 ? 12.551 -4.286 17.718 1.00 88.62 302 ILE A C 1
ATOM 2443 O O . ILE A 1 302 ? 13.204 -4.947 18.526 1.00 88.62 302 ILE A O 1
ATOM 2447 N N . VAL A 1 303 ? 11.251 -4.458 17.514 1.00 90.06 303 VAL A N 1
ATOM 2448 C CA . VAL A 1 303 ? 10.494 -5.558 18.103 1.00 90.06 303 VAL A CA 1
ATOM 2449 C C . VAL A 1 303 ? 10.646 -6.790 17.206 1.00 90.06 303 VAL A C 1
ATOM 2451 O O . VAL A 1 303 ? 10.368 -6.706 16.006 1.00 90.06 303 VAL A O 1
ATOM 2454 N N . PRO A 1 304 ? 11.115 -7.934 17.740 1.00 88.75 304 PRO A N 1
ATOM 2455 C CA . PRO A 1 304 ? 11.225 -9.154 16.958 1.00 88.75 304 PRO A CA 1
ATOM 2456 C C . PRO A 1 304 ? 9.838 -9.672 16.576 1.00 88.75 304 PRO A C 1
ATOM 2458 O O . PRO A 1 304 ? 8.846 -9.457 17.272 1.00 88.75 304 PRO A O 1
ATOM 2461 N N . TRP A 1 305 ? 9.782 -10.399 15.468 1.00 89.88 305 TRP A N 1
ATOM 2462 C CA . TRP A 1 305 ? 8.539 -10.999 15.008 1.00 89.88 305 TRP A CA 1
ATOM 2463 C C . TRP A 1 305 ? 8.071 -12.103 15.976 1.00 89.88 305 TRP A C 1
ATOM 2465 O O . TRP A 1 305 ? 8.852 -13.020 16.248 1.00 89.88 305 TRP A O 1
ATOM 2475 N N . PRO A 1 306 ? 6.826 -12.068 16.490 1.00 88.94 306 PRO A N 1
ATOM 2476 C CA . PRO A 1 306 ? 6.354 -13.080 17.430 1.00 88.94 306 PRO A CA 1
ATOM 2477 C C . PRO A 1 306 ? 6.261 -14.471 16.793 1.00 88.94 306 PRO A C 1
ATOM 2479 O O . PRO A 1 306 ? 5.759 -14.624 15.680 1.00 88.94 306 PRO A O 1
ATOM 2482 N N . ILE A 1 307 ? 6.670 -15.504 17.536 1.00 83.69 307 ILE A N 1
ATOM 2483 C CA . ILE A 1 307 ? 6.650 -16.908 17.079 1.00 83.69 307 ILE A CA 1
ATOM 2484 C C . ILE A 1 307 ? 5.223 -17.372 16.736 1.00 83.69 307 ILE A C 1
ATOM 2486 O O . ILE A 1 307 ? 5.036 -18.174 15.822 1.00 83.69 307 ILE A O 1
ATOM 2490 N N . SER A 1 308 ? 4.212 -16.834 17.428 1.00 84.06 308 SER A N 1
ATOM 2491 C CA . SER A 1 308 ? 2.795 -17.141 17.197 1.00 84.06 308 SER A CA 1
ATOM 2492 C C . SER A 1 308 ? 2.310 -16.771 15.791 1.00 84.06 308 SER A C 1
ATOM 2494 O O . SER A 1 308 ? 1.393 -1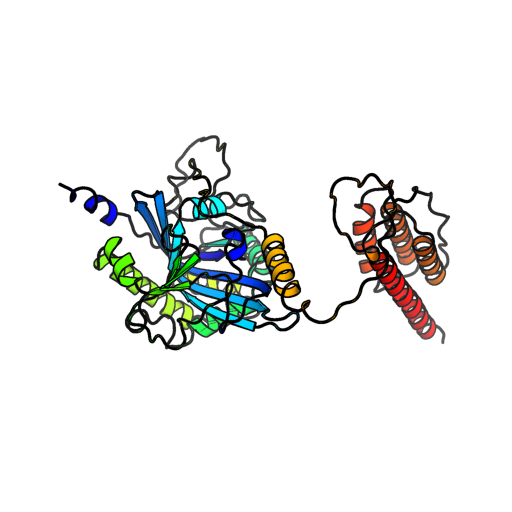7.407 15.278 1.00 84.06 308 SER A O 1
ATOM 2496 N N . PHE A 1 309 ? 2.934 -15.787 15.137 1.00 82.56 309 PHE A N 1
ATOM 2497 C CA . PHE A 1 309 ? 2.580 -15.356 13.785 1.00 82.56 309 PHE A CA 1
ATOM 2498 C C . PHE A 1 309 ? 3.587 -15.922 12.782 1.00 82.56 309 PHE A C 1
ATOM 2500 O O . PHE A 1 309 ? 4.462 -15.220 12.288 1.00 82.56 309 PHE A O 1
ATOM 2507 N N . LYS A 1 310 ? 3.514 -17.224 12.495 1.00 73.19 310 LYS A N 1
ATOM 2508 C CA . LYS A 1 310 ? 4.488 -17.882 11.610 1.00 73.19 310 LYS A CA 1
ATOM 2509 C C . LYS A 1 310 ? 4.455 -17.286 10.196 1.00 73.19 310 LYS A C 1
ATOM 2511 O O . LYS A 1 310 ? 3.458 -17.420 9.492 1.00 73.19 310 LYS A O 1
ATOM 2516 N N . ARG A 1 311 ? 5.579 -16.711 9.762 1.00 78.00 311 ARG A N 1
ATOM 2517 C CA . ARG A 1 311 ? 5.795 -16.287 8.372 1.00 78.00 311 ARG A CA 1
ATOM 2518 C C . ARG A 1 311 ? 6.080 -17.498 7.493 1.00 78.00 311 ARG A C 1
ATOM 2520 O O . ARG A 1 311 ? 6.832 -18.386 7.891 1.00 78.00 311 ARG A O 1
ATOM 2527 N N . ARG A 1 312 ? 5.505 -17.509 6.300 1.00 75.94 312 ARG A N 1
ATOM 2528 C CA . ARG A 1 312 ? 5.696 -18.523 5.263 1.00 75.94 312 ARG A CA 1
ATOM 2529 C C . ARG A 1 312 ? 6.138 -17.842 3.974 1.00 75.94 312 ARG A C 1
ATOM 2531 O O . ARG A 1 312 ? 5.855 -16.664 3.748 1.00 75.94 312 ARG A O 1
ATOM 2538 N N . LYS A 1 313 ? 6.849 -18.573 3.120 1.00 71.75 313 LYS A N 1
ATOM 2539 C CA . LYS A 1 313 ? 7.068 -18.129 1.735 1.00 71.75 313 LYS A CA 1
ATOM 2540 C C . LYS A 1 313 ? 5.852 -18.520 0.899 1.00 71.75 313 LYS A C 1
ATOM 2542 O O . LYS A 1 313 ? 5.289 -19.586 1.120 1.00 71.75 313 LYS A O 1
ATOM 2547 N N . GLU A 1 314 ? 5.476 -17.698 -0.080 1.00 66.12 314 GLU A N 1
ATOM 2548 C CA . GLU A 1 314 ? 4.336 -17.960 -0.978 1.00 66.12 314 GLU A CA 1
ATOM 2549 C C . GLU A 1 314 ? 4.358 -19.397 -1.538 1.00 66.12 314 GLU A C 1
ATOM 2551 O O . GLU A 1 314 ? 3.366 -20.120 -1.461 1.00 66.12 314 GLU A O 1
ATOM 2556 N N . ALA A 1 315 ? 5.536 -19.852 -1.985 1.00 62.47 315 ALA A N 1
ATOM 2557 C CA . ALA A 1 315 ? 5.752 -21.196 -2.521 1.00 62.47 315 ALA A CA 1
ATOM 2558 C C . ALA A 1 315 ? 5.408 -22.325 -1.531 1.00 62.47 315 ALA A C 1
ATOM 2560 O O . ALA A 1 315 ? 4.906 -23.366 -1.944 1.00 62.47 315 ALA A O 1
ATOM 2561 N N . GLU A 1 316 ? 5.631 -22.129 -0.229 1.00 65.75 316 GLU A N 1
ATOM 2562 C CA . GLU A 1 316 ? 5.326 -23.142 0.789 1.00 65.75 316 GLU A CA 1
ATOM 2563 C C . GLU A 1 316 ? 3.812 -23.350 0.926 1.00 65.75 316 GLU A C 1
ATOM 2565 O O . GLU A 1 316 ? 3.362 -24.464 1.169 1.00 65.75 316 GLU A O 1
ATOM 2570 N N . ILE A 1 317 ? 3.003 -22.308 0.732 1.00 62.34 317 ILE A N 1
ATOM 2571 C CA . ILE A 1 317 ? 1.542 -22.393 0.881 1.00 62.34 317 ILE A CA 1
ATOM 2572 C C . ILE A 1 317 ? 0.901 -23.013 -0.353 1.00 62.34 317 ILE A C 1
ATOM 2574 O O . ILE A 1 317 ? -0.013 -23.826 -0.223 1.00 62.34 317 ILE A O 1
ATOM 2578 N N . VAL A 1 318 ? 1.402 -22.656 -1.536 1.00 61.12 318 VAL A N 1
ATOM 2579 C CA . VAL A 1 318 ? 0.929 -23.225 -2.801 1.00 61.12 318 VAL A CA 1
ATOM 2580 C C . VAL A 1 318 ? 1.240 -24.730 -2.856 1.00 61.12 318 VAL A C 1
ATOM 2582 O O . VAL A 1 318 ? 0.361 -25.514 -3.203 1.00 61.12 318 VAL A O 1
ATOM 2585 N N . HIS A 1 319 ? 2.431 -25.159 -2.410 1.00 56.59 319 HIS A N 1
ATOM 2586 C CA . HIS A 1 319 ? 2.812 -26.580 -2.373 1.00 56.59 319 HIS A CA 1
ATOM 2587 C C . HIS A 1 319 ? 2.092 -27.410 -1.301 1.00 56.59 319 HIS A C 1
ATOM 2589 O O . HIS A 1 319 ? 1.800 -28.583 -1.526 1.00 56.59 319 HIS A O 1
ATOM 2595 N N . PHE A 1 320 ? 1.774 -26.831 -0.137 1.00 51.53 320 PHE A N 1
ATOM 2596 C CA . PHE A 1 320 ? 1.000 -27.552 0.881 1.00 51.53 320 PHE A CA 1
ATOM 2597 C C . PHE A 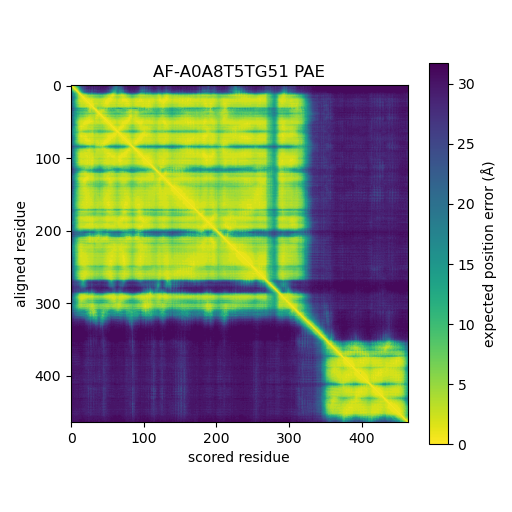1 320 ? -0.415 -27.906 0.397 1.00 51.53 320 PHE A C 1
ATOM 2599 O O . PHE A 1 320 ? -0.958 -28.915 0.840 1.00 51.53 320 PHE A O 1
ATOM 2606 N N . LYS A 1 321 ? -1.001 -27.105 -0.509 1.00 51.47 321 LYS A N 1
ATOM 2607 C CA . LYS A 1 321 ? -2.352 -27.342 -1.039 1.00 51.47 321 LYS A CA 1
ATOM 2608 C C . LYS A 1 321 ? -2.382 -28.292 -2.240 1.00 51.47 321 LYS A C 1
ATOM 2610 O O . LYS A 1 321 ? -3.281 -29.127 -2.307 1.00 51.47 321 LYS A O 1
ATOM 2615 N N . SER A 1 322 ? -1.383 -28.249 -3.128 1.00 48.28 322 SER A N 1
ATOM 2616 C CA . SER A 1 322 ? -1.303 -29.205 -4.247 1.00 48.28 322 SER A CA 1
ATOM 2617 C C . SER A 1 322 ? -1.226 -30.657 -3.759 1.00 48.28 322 SER A C 1
ATOM 2619 O O . SER A 1 322 ? -1.873 -31.533 -4.321 1.00 48.28 322 SER A O 1
ATOM 2621 N N . ASN A 1 323 ? -0.529 -30.904 -2.644 1.00 39.62 323 ASN A N 1
ATOM 2622 C CA . ASN A 1 323 ? -0.399 -32.249 -2.073 1.00 39.62 323 ASN A CA 1
ATOM 2623 C C . ASN A 1 323 ? -1.646 -32.720 -1.297 1.00 39.62 323 ASN A C 1
ATOM 2625 O O . ASN A 1 323 ? -1.781 -33.915 -1.025 1.00 39.62 323 ASN A O 1
ATOM 2629 N N . SER A 1 324 ? -2.549 -31.812 -0.901 1.00 43.94 324 SER A N 1
ATOM 2630 C CA . SER A 1 324 ? -3.817 -32.187 -0.259 1.00 43.94 324 SER A CA 1
ATOM 2631 C C . SER A 1 324 ? -4.919 -32.525 -1.263 1.00 43.94 324 SER A C 1
ATOM 2633 O O . SER A 1 324 ? -5.773 -33.346 -0.945 1.00 43.94 324 SER A O 1
ATOM 2635 N N . GLU A 1 325 ? -4.884 -31.948 -2.469 1.00 43.78 325 GLU A N 1
ATOM 2636 C CA . GLU A 1 325 ? -5.859 -32.249 -3.530 1.00 43.78 325 GLU A CA 1
ATOM 2637 C C . GLU A 1 325 ? -5.513 -33.544 -4.293 1.00 43.78 325 GLU A C 1
ATOM 2639 O O . GLU A 1 325 ? -6.418 -34.302 -4.6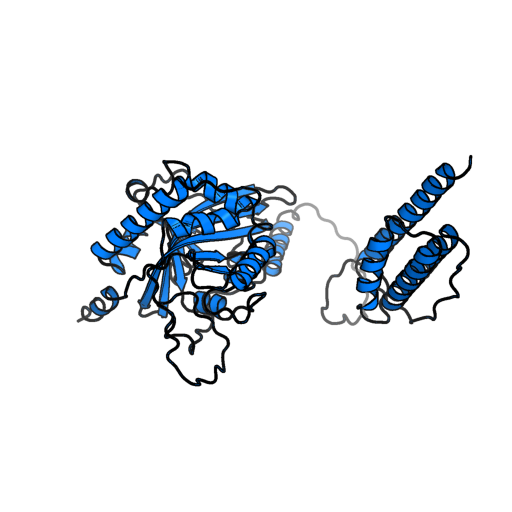30 1.00 43.78 325 GLU A O 1
ATOM 2644 N N . GLU A 1 326 ? -4.230 -33.904 -4.448 1.00 36.03 326 GLU A N 1
ATOM 2645 C CA . GLU A 1 326 ? -3.832 -35.188 -5.071 1.00 36.03 326 GLU A CA 1
ATOM 2646 C C . GLU A 1 326 ? -4.174 -36.438 -4.231 1.00 36.03 326 GLU A C 1
ATOM 2648 O O . GLU A 1 326 ? -4.174 -37.556 -4.750 1.00 36.03 326 GLU A O 1
ATOM 2653 N N . ASN A 1 327 ? -4.515 -36.279 -2.948 1.00 35.22 327 ASN A N 1
ATOM 2654 C CA . ASN A 1 327 ? -4.828 -37.400 -2.052 1.00 35.22 327 ASN A CA 1
ATOM 2655 C C . ASN A 1 327 ? -6.330 -37.726 -1.929 1.00 35.22 327 ASN A C 1
ATOM 2657 O O . ASN A 1 327 ? -6.688 -38.593 -1.133 1.00 35.22 327 ASN A O 1
ATOM 2661 N N . GLN A 1 328 ? -7.210 -37.084 -2.711 1.00 36.00 328 GLN A N 1
ATOM 2662 C CA . GLN A 1 328 ? -8.647 -37.414 -2.738 1.00 36.00 328 GLN A CA 1
ATOM 2663 C C . GLN A 1 328 ? -9.155 -38.031 -4.054 1.00 36.00 328 GLN A C 1
ATOM 2665 O O . GLN A 1 328 ? -10.284 -38.511 -4.076 1.00 36.00 328 GLN A O 1
ATOM 2670 N N . GLU A 1 329 ? -8.334 -38.135 -5.107 1.00 34.72 329 GLU A N 1
ATOM 2671 C CA . GLU A 1 329 ? -8.736 -38.783 -6.375 1.00 34.72 329 GLU A CA 1
ATOM 2672 C C . GLU A 1 329 ? -8.135 -40.182 -6.619 1.00 34.72 329 GLU A C 1
ATOM 2674 O O . GLU A 1 329 ? -8.511 -40.846 -7.580 1.00 34.72 329 GLU A O 1
ATOM 2679 N N . ASN A 1 330 ? -7.290 -40.706 -5.724 1.00 33.91 330 ASN A N 1
ATOM 2680 C CA . ASN A 1 330 ? -6.666 -42.030 -5.885 1.00 33.91 330 ASN A CA 1
ATOM 2681 C C . ASN A 1 330 ? -7.181 -43.083 -4.890 1.00 33.91 330 ASN A C 1
ATOM 2683 O O . ASN A 1 330 ? -6.411 -43.775 -4.226 1.00 33.91 330 ASN A O 1
ATOM 2687 N N . GLN A 1 331 ? -8.500 -43.243 -4.811 1.00 36.72 331 GLN A N 1
ATOM 2688 C CA . GLN A 1 331 ? -9.107 -44.494 -4.356 1.00 36.72 331 GLN A CA 1
ATOM 2689 C C . GLN A 1 331 ? -10.191 -44.897 -5.346 1.00 36.72 331 GLN A C 1
ATOM 2691 O O . GLN A 1 331 ? -11.345 -44.548 -5.155 1.00 36.72 331 GLN A O 1
ATOM 2696 N N . ILE A 1 332 ? -9.798 -45.600 -6.409 1.00 34.97 332 ILE A N 1
ATOM 2697 C CA . ILE A 1 332 ? -10.537 -46.696 -7.052 1.00 34.97 332 ILE A CA 1
ATOM 2698 C C . ILE A 1 332 ? -9.594 -47.319 -8.100 1.00 34.97 332 ILE A C 1
ATOM 2700 O O . ILE A 1 332 ? -9.066 -46.631 -8.968 1.00 34.97 332 ILE A O 1
ATOM 2704 N N . ASN A 1 333 ? -9.450 -48.643 -7.997 1.00 30.77 333 ASN A N 1
ATOM 2705 C CA . ASN A 1 333 ? -8.790 -49.604 -8.894 1.00 30.77 333 ASN A CA 1
ATOM 2706 C C . ASN A 1 333 ? -7.317 -49.979 -8.629 1.00 30.77 333 ASN A C 1
ATOM 2708 O O . ASN A 1 333 ? -6.365 -49.393 -9.136 1.00 30.77 333 ASN A O 1
ATOM 2712 N N . ASN A 1 334 ? -7.208 -51.095 -7.898 1.00 29.53 334 ASN A N 1
ATOM 2713 C CA . ASN A 1 334 ? -6.160 -52.122 -7.939 1.00 29.53 334 ASN A CA 1
ATOM 2714 C C . ASN A 1 334 ? -5.672 -52.383 -9.384 1.00 29.53 334 ASN A C 1
ATOM 2716 O O . ASN A 1 334 ? -6.476 -52.410 -10.313 1.00 29.53 334 ASN A O 1
ATOM 2720 N N . SER A 1 335 ? -4.384 -52.613 -9.640 1.00 29.05 335 SER A N 1
ATOM 2721 C CA . SER A 1 335 ? -3.701 -53.889 -9.367 1.00 29.05 335 SER A CA 1
ATOM 2722 C C . SER A 1 335 ? -2.178 -53.782 -9.605 1.00 29.05 335 SER A C 1
ATOM 2724 O O . SER A 1 335 ? -1.726 -52.827 -10.235 1.00 29.05 335 SER A O 1
ATOM 2726 N N . PRO A 1 336 ? -1.377 -54.740 -9.096 1.00 34.62 336 PRO A N 1
ATOM 2727 C CA . PRO A 1 336 ? 0.043 -54.563 -8.823 1.00 34.62 336 PRO A CA 1
ATOM 2728 C C . PRO A 1 336 ? 0.920 -54.986 -10.003 1.00 34.62 336 PRO A C 1
ATOM 2730 O O . PRO A 1 336 ? 0.705 -56.036 -10.606 1.00 34.62 336 PRO A O 1
ATOM 2733 N N . SER A 1 337 ? 1.983 -54.232 -10.275 1.00 26.44 337 SER A N 1
ATOM 2734 C CA . SER A 1 337 ? 3.076 -54.742 -11.099 1.00 26.44 337 SER A CA 1
ATOM 2735 C C . SER A 1 337 ? 4.420 -54.138 -10.701 1.00 26.44 337 SER A C 1
ATOM 2737 O O . SER A 1 337 ? 4.707 -52.977 -10.975 1.00 26.44 337 SER A O 1
ATOM 2739 N N . ASN A 1 338 ? 5.234 -55.012 -10.113 1.00 26.81 338 ASN A N 1
ATOM 2740 C CA . ASN A 1 338 ? 6.689 -55.089 -10.211 1.00 26.81 338 ASN A CA 1
ATOM 2741 C C . ASN A 1 338 ? 7.515 -53.954 -9.597 1.00 26.81 338 ASN A C 1
ATOM 2743 O O . ASN A 1 338 ? 7.969 -53.018 -10.251 1.00 26.81 338 ASN A O 1
ATOM 2747 N N . ILE A 1 339 ? 7.823 -54.181 -8.320 1.00 28.83 339 ILE A N 1
ATOM 2748 C CA . ILE A 1 339 ? 9.042 -53.728 -7.653 1.00 28.83 339 ILE A CA 1
ATOM 2749 C C . ILE A 1 339 ? 10.239 -54.270 -8.448 1.00 28.83 339 ILE A C 1
ATOM 2751 O O . ILE A 1 339 ? 10.549 -55.458 -8.383 1.00 28.83 339 ILE A O 1
ATOM 2755 N N . TYR A 1 340 ? 10.922 -53.396 -9.185 1.00 27.42 340 TYR A N 1
ATOM 2756 C CA . TYR A 1 340 ? 12.331 -53.603 -9.498 1.00 27.42 340 TYR A CA 1
ATOM 2757 C C . TYR A 1 340 ? 13.154 -52.930 -8.402 1.00 27.42 340 TYR A C 1
ATOM 2759 O O . TYR A 1 340 ? 13.243 -51.705 -8.329 1.00 27.42 340 TYR A O 1
ATOM 2767 N N . ASN A 1 341 ? 13.748 -53.764 -7.548 1.00 32.62 341 ASN A N 1
ATOM 2768 C CA . ASN A 1 341 ? 14.880 -53.393 -6.713 1.00 32.62 341 ASN A CA 1
ATOM 2769 C C . ASN A 1 341 ? 16.035 -52.973 -7.628 1.00 32.62 341 ASN A C 1
ATOM 2771 O O . ASN A 1 341 ? 16.618 -53.808 -8.317 1.00 32.62 341 ASN A O 1
ATOM 2775 N N . ILE A 1 342 ? 16.376 -51.688 -7.613 1.00 31.97 342 ILE A N 1
ATOM 2776 C CA . ILE A 1 342 ? 17.712 -51.221 -7.982 1.00 31.97 342 ILE A CA 1
ATOM 2777 C C . ILE A 1 342 ? 18.291 -50.598 -6.719 1.00 31.97 342 ILE A C 1
ATOM 2779 O O . ILE A 1 342 ? 18.090 -49.423 -6.413 1.00 31.97 342 ILE A O 1
ATOM 2783 N N . GLU A 1 343 ? 18.969 -51.445 -5.952 1.00 29.38 343 GLU A N 1
ATOM 2784 C CA . GLU A 1 343 ? 19.960 -51.016 -4.979 1.00 29.38 343 GLU A CA 1
ATOM 2785 C C . GLU A 1 343 ? 21.082 -50.271 -5.713 1.00 29.38 343 GLU A C 1
ATOM 2787 O O . GLU A 1 343 ? 21.537 -50.697 -6.775 1.00 29.38 343 GLU A O 1
ATOM 2792 N N . GLY A 1 344 ? 21.549 -49.165 -5.130 1.00 32.25 344 GLY A N 1
ATOM 2793 C CA . GLY A 1 344 ? 22.833 -48.573 -5.505 1.00 32.25 344 GLY A CA 1
ATOM 2794 C C . GLY A 1 344 ? 22.789 -47.267 -6.293 1.00 32.25 344 GLY A C 1
ATOM 2795 O O . GLY A 1 344 ? 23.544 -47.117 -7.245 1.00 32.25 344 GLY A O 1
ATOM 2796 N N . TYR A 1 345 ? 22.012 -46.272 -5.858 1.00 26.17 345 TYR A N 1
ATOM 2797 C CA . TYR A 1 345 ? 22.387 -44.876 -6.103 1.00 26.17 345 TYR A CA 1
ATOM 2798 C C . TYR A 1 345 ? 22.258 -44.057 -4.823 1.00 26.17 345 TYR A C 1
ATOM 2800 O O . TYR A 1 345 ? 21.163 -43.782 -4.339 1.00 26.17 345 TYR A O 1
ATOM 2808 N N . ASN A 1 346 ? 23.412 -43.653 -4.290 1.00 31.88 346 ASN A N 1
ATOM 2809 C CA . ASN A 1 346 ? 23.525 -42.596 -3.296 1.00 31.88 346 ASN A CA 1
ATOM 2810 C C . ASN A 1 346 ? 22.835 -41.341 -3.842 1.00 31.88 346 ASN A C 1
ATOM 2812 O O . ASN A 1 346 ? 23.378 -40.659 -4.711 1.00 31.88 346 ASN A O 1
ATOM 2816 N N . THR A 1 347 ? 21.638 -41.042 -3.346 1.00 29.58 347 THR A N 1
ATOM 2817 C CA . THR A 1 347 ? 20.953 -39.772 -3.588 1.00 29.58 347 THR A CA 1
ATOM 2818 C C . THR A 1 347 ? 21.825 -38.625 -3.073 1.00 29.58 347 THR A C 1
ATOM 2820 O O . THR A 1 347 ? 22.090 -38.570 -1.866 1.00 29.58 347 THR A O 1
ATOM 2823 N N . PRO A 1 348 ? 22.269 -37.687 -3.931 1.00 33.78 348 PRO A N 1
ATOM 2824 C CA . PRO A 1 348 ? 22.793 -36.418 -3.461 1.00 33.78 348 PRO A CA 1
ATOM 2825 C C . PRO A 1 348 ? 21.651 -35.652 -2.791 1.00 33.78 348 PRO A C 1
ATOM 2827 O O . PRO A 1 348 ? 20.504 -35.706 -3.237 1.00 33.78 348 PRO A O 1
ATOM 2830 N N . LYS A 1 349 ? 21.976 -34.964 -1.699 1.00 38.91 349 LYS A N 1
ATOM 2831 C CA . LYS A 1 349 ? 21.060 -34.108 -0.942 1.00 38.91 349 LYS A CA 1
ATOM 2832 C C . LYS A 1 349 ? 20.309 -33.141 -1.869 1.00 38.91 349 LYS A C 1
ATOM 2834 O O . LYS A 1 349 ? 20.885 -32.639 -2.827 1.00 38.91 349 LYS A O 1
ATOM 2839 N N . ASN A 1 350 ? 19.040 -32.909 -1.528 1.00 43.88 350 ASN A N 1
ATOM 2840 C CA . ASN A 1 350 ? 18.135 -31.907 -2.091 1.00 43.88 350 ASN A CA 1
ATOM 2841 C C . ASN A 1 350 ? 18.854 -30.643 -2.580 1.00 43.88 350 ASN A C 1
ATOM 2843 O O . ASN A 1 350 ? 19.280 -29.858 -1.742 1.00 43.88 350 ASN A O 1
ATOM 2847 N N . ASP A 1 351 ? 18.876 -30.427 -3.895 1.00 39.53 351 ASP A N 1
ATOM 2848 C CA . ASP A 1 351 ? 19.003 -29.106 -4.511 1.00 39.53 351 ASP A CA 1
ATOM 2849 C C . ASP A 1 351 ? 18.150 -29.091 -5.798 1.00 39.53 351 ASP A C 1
ATOM 2851 O O . ASP A 1 351 ? 18.362 -29.869 -6.728 1.00 39.53 351 ASP A O 1
ATOM 2855 N N . ASP A 1 352 ? 17.122 -28.240 -5.774 1.00 41.34 352 ASP A N 1
ATOM 2856 C CA . ASP A 1 352 ? 16.250 -27.754 -6.849 1.00 41.34 352 ASP A CA 1
ATOM 2857 C C . ASP A 1 352 ? 15.696 -28.756 -7.892 1.00 41.34 352 ASP A C 1
ATOM 2859 O O . ASP A 1 352 ? 16.344 -29.164 -8.864 1.00 41.34 352 ASP A O 1
ATOM 2863 N N . PHE A 1 353 ? 14.389 -29.037 -7.788 1.00 40.38 353 PHE A N 1
ATOM 2864 C CA . PHE A 1 353 ? 13.578 -29.586 -8.884 1.00 40.38 353 PHE A CA 1
ATOM 2865 C C . PHE A 1 353 ? 13.497 -28.575 -10.047 1.00 40.38 353 PHE A C 1
ATOM 2867 O O . PHE A 1 353 ? 12.517 -27.860 -10.233 1.00 40.38 353 PHE A O 1
ATOM 2874 N N . ILE A 1 354 ? 14.548 -28.508 -10.860 1.00 49.88 354 ILE A N 1
ATOM 2875 C CA . ILE A 1 354 ? 14.559 -27.789 -12.136 1.00 49.88 354 ILE A CA 1
ATOM 2876 C C . ILE A 1 354 ? 14.169 -28.790 -13.226 1.00 49.88 354 ILE A C 1
ATOM 2878 O O . ILE A 1 354 ? 14.869 -29.793 -13.417 1.00 49.88 354 ILE A O 1
ATOM 2882 N N . LEU A 1 355 ? 13.065 -28.519 -13.941 1.00 47.28 355 LEU A N 1
ATOM 2883 C CA . LEU A 1 355 ? 12.649 -29.260 -15.143 1.00 47.28 355 LEU A CA 1
ATOM 2884 C C . LEU A 1 355 ? 13.862 -29.476 -16.062 1.00 47.28 355 LEU A C 1
ATOM 2886 O O . LEU A 1 355 ? 14.639 -28.543 -16.259 1.00 47.28 355 LEU A O 1
ATOM 2890 N N . LYS A 1 356 ? 14.028 -30.668 -16.661 1.00 55.06 356 LYS A N 1
ATOM 2891 C CA . LYS A 1 356 ? 15.192 -30.987 -17.526 1.00 55.06 356 LYS A CA 1
ATOM 2892 C C . LYS A 1 356 ? 15.466 -29.912 -18.593 1.00 55.06 356 LYS A C 1
ATOM 2894 O O . LYS A 1 356 ? 16.616 -29.634 -18.893 1.00 55.06 356 LYS A O 1
ATOM 2899 N N . THR A 1 357 ? 14.422 -29.255 -19.094 1.00 53.88 357 THR A N 1
ATOM 2900 C CA . THR A 1 357 ? 14.482 -28.186 -20.107 1.00 53.88 357 THR A CA 1
ATOM 2901 C C . THR A 1 357 ? 15.001 -26.833 -19.594 1.00 53.88 357 THR A C 1
ATOM 2903 O O . THR A 1 357 ? 15.337 -25.960 -20.397 1.00 53.88 357 THR A O 1
ATOM 2906 N N . MET A 1 358 ? 15.053 -26.641 -18.272 1.00 56.34 358 MET A N 1
ATOM 2907 C CA . MET A 1 358 ? 15.545 -25.438 -17.590 1.00 56.34 358 MET A CA 1
ATOM 2908 C C . MET A 1 358 ? 16.931 -25.624 -16.960 1.00 56.34 358 MET A C 1
ATOM 2910 O O . MET A 1 358 ? 17.501 -24.655 -16.464 1.00 56.34 358 MET A O 1
ATOM 2914 N N . ARG A 1 359 ? 17.487 -26.843 -16.978 1.00 67.31 359 ARG A N 1
ATOM 2915 C CA . ARG A 1 359 ? 18.855 -27.090 -16.513 1.00 67.31 359 ARG A CA 1
ATOM 2916 C C . ARG A 1 359 ? 19.841 -26.586 -17.565 1.00 67.31 359 ARG A C 1
ATOM 2918 O O . ARG A 1 359 ? 19.726 -26.931 -18.739 1.00 67.31 359 ARG A O 1
ATOM 2925 N N . CYS A 1 360 ? 20.792 -25.761 -17.142 1.00 75.31 360 CYS A N 1
ATOM 2926 C CA . CYS A 1 360 ? 21.928 -25.374 -17.970 1.00 75.31 360 CYS A CA 1
ATOM 2927 C C . CYS A 1 360 ? 23.002 -26.456 -17.863 1.00 75.31 360 CYS A C 1
ATOM 2929 O O . CYS A 1 360 ? 23.344 -26.880 -16.758 1.00 75.31 360 CYS A O 1
ATOM 2931 N N . GLU A 1 361 ? 23.540 -26.901 -18.993 1.00 78.38 361 GLU A N 1
ATOM 2932 C CA . GLU A 1 361 ? 24.637 -27.865 -18.997 1.00 78.38 361 GLU A CA 1
ATOM 2933 C C . GLU A 1 361 ? 25.963 -27.138 -18.776 1.00 78.38 361 GLU A C 1
ATOM 2935 O O . GLU A 1 361 ? 26.172 -26.031 -19.289 1.00 78.38 361 GLU A O 1
ATOM 2940 N N . PHE A 1 362 ? 26.871 -27.770 -18.034 1.00 79.94 362 PHE A N 1
ATOM 2941 C CA . PHE A 1 362 ? 28.242 -27.291 -17.940 1.00 79.94 362 PHE A CA 1
ATOM 2942 C C . PHE A 1 362 ? 28.975 -27.576 -19.249 1.00 79.94 362 PHE A C 1
ATOM 2944 O O . PHE A 1 362 ? 29.077 -28.727 -19.672 1.00 79.94 362 PHE A O 1
ATOM 2951 N N . VAL A 1 363 ? 29.517 -26.532 -19.872 1.00 83.12 363 VAL A N 1
ATOM 2952 C CA . VAL A 1 363 ? 30.281 -26.640 -21.118 1.00 83.12 363 VAL A CA 1
ATOM 2953 C C . VAL A 1 363 ? 31.653 -26.009 -20.931 1.00 83.12 363 VAL A C 1
ATOM 2955 O O . VAL A 1 363 ? 31.804 -24.989 -20.265 1.00 83.12 363 VAL A O 1
ATOM 2958 N N . LYS A 1 364 ? 32.682 -26.633 -21.510 1.00 76.44 364 LYS A N 1
ATOM 2959 C CA . LYS A 1 364 ? 34.037 -26.073 -21.527 1.00 76.44 364 LYS A CA 1
ATOM 2960 C C . LYS A 1 364 ? 34.043 -24.805 -22.377 1.00 76.44 364 LYS A C 1
ATOM 2962 O O . LYS A 1 364 ? 33.637 -24.862 -23.536 1.00 76.44 364 LYS A O 1
ATOM 2967 N N . SER A 1 365 ? 34.536 -23.701 -21.821 1.00 74.44 365 SER A N 1
ATOM 2968 C CA . SER A 1 365 ? 34.765 -22.475 -22.586 1.00 74.44 365 SER A CA 1
ATOM 2969 C C . SER A 1 365 ? 35.697 -22.758 -23.774 1.00 74.44 365 SER A C 1
ATOM 2971 O O . SER A 1 365 ? 36.714 -23.443 -23.630 1.00 74.44 365 SER A O 1
ATOM 2973 N N . ARG A 1 366 ? 35.314 -22.282 -24.962 1.00 81.00 366 ARG A N 1
ATOM 2974 C CA . ARG A 1 366 ? 36.048 -22.447 -26.227 1.00 81.00 366 ARG A CA 1
ATOM 2975 C C . ARG A 1 366 ? 36.332 -21.072 -26.816 1.00 81.00 366 ARG A C 1
ATOM 2977 O O . ARG A 1 366 ? 35.525 -20.159 -26.666 1.00 81.00 366 ARG A O 1
ATOM 2984 N N . SER A 1 367 ? 37.443 -20.933 -27.531 1.00 83.00 367 SER A N 1
ATOM 2985 C CA . SER A 1 367 ? 37.690 -19.731 -28.325 1.00 83.00 367 SER A CA 1
ATOM 2986 C C . SER A 1 367 ? 36.658 -19.608 -29.450 1.00 83.00 367 SER A C 1
ATOM 2988 O O . SER A 1 367 ? 36.209 -20.603 -30.029 1.00 83.00 367 SER A O 1
ATOM 2990 N N . LEU A 1 368 ? 36.263 -18.369 -29.746 1.00 86.75 368 LEU A N 1
ATOM 2991 C CA . LEU A 1 368 ? 35.383 -18.085 -30.872 1.00 86.75 368 LEU A CA 1
ATOM 2992 C C . LEU A 1 368 ? 36.132 -18.322 -32.195 1.00 86.75 368 LEU A C 1
ATOM 2994 O O . LEU A 1 368 ? 37.272 -17.867 -32.325 1.00 86.75 368 LEU A O 1
ATOM 2998 N N . PRO A 1 369 ? 35.512 -18.995 -33.179 1.00 84.69 369 PRO A N 1
ATOM 2999 C CA . PRO A 1 369 ? 36.024 -19.027 -34.540 1.00 84.69 369 PRO A CA 1
ATOM 3000 C C . PRO A 1 369 ? 36.030 -17.617 -35.148 1.00 84.69 369 PRO A C 1
ATOM 3002 O O . PRO A 1 369 ? 35.353 -16.704 -34.676 1.00 84.69 369 PRO A O 1
ATOM 3005 N N . GLN A 1 370 ? 36.820 -17.412 -36.200 1.00 82.81 370 GLN A N 1
ATOM 3006 C CA . GLN A 1 370 ? 36.904 -16.102 -36.840 1.00 82.81 370 GLN A CA 1
ATOM 3007 C C . GLN A 1 370 ? 35.563 -15.752 -37.498 1.00 82.81 370 GLN A C 1
ATOM 3009 O O . GLN A 1 370 ? 35.050 -16.501 -38.329 1.00 82.81 370 GLN A O 1
ATOM 3014 N N . MET A 1 371 ? 34.987 -14.615 -37.109 1.00 85.94 371 MET A N 1
ATOM 3015 C CA . MET A 1 371 ? 33.675 -14.208 -37.599 1.00 85.94 371 MET A CA 1
ATOM 3016 C C . MET A 1 371 ? 33.783 -13.554 -38.988 1.00 85.94 371 MET A C 1
ATOM 3018 O O . MET A 1 371 ? 34.624 -12.665 -39.164 1.00 85.94 371 MET A O 1
ATOM 3022 N N . PRO A 1 372 ? 32.923 -13.924 -39.955 1.00 84.12 372 PRO A N 1
ATOM 3023 C CA . PRO A 1 372 ? 32.871 -13.258 -41.252 1.00 84.12 372 PRO A CA 1
ATOM 3024 C C . PRO A 1 372 ? 32.488 -11.777 -41.103 1.00 84.12 372 PRO A C 1
ATOM 3026 O O . PRO A 1 372 ? 31.712 -11.399 -40.225 1.00 84.12 372 PRO A O 1
ATOM 3029 N N . THR A 1 373 ? 33.049 -10.918 -41.953 1.00 82.25 373 THR A N 1
ATOM 3030 C CA . THR A 1 373 ? 32.848 -9.452 -41.936 1.00 82.25 373 THR A CA 1
ATOM 3031 C C . THR A 1 373 ? 32.147 -8.925 -43.186 1.00 82.25 373 THR A C 1
ATOM 3033 O O . THR A 1 373 ? 31.833 -7.741 -43.256 1.00 82.25 373 THR A O 1
ATOM 3036 N N . THR A 1 374 ? 31.927 -9.784 -44.179 1.00 76.38 374 THR A N 1
ATOM 3037 C CA . THR A 1 374 ? 31.620 -9.407 -45.563 1.00 76.38 374 THR A CA 1
ATOM 3038 C C . THR A 1 374 ? 30.136 -9.182 -45.828 1.00 76.38 374 THR A C 1
ATOM 3040 O O . THR A 1 374 ? 29.791 -8.304 -46.611 1.00 76.38 374 THR A O 1
ATOM 3043 N N . ASN A 1 375 ? 29.246 -9.942 -45.184 1.00 85.12 375 ASN A N 1
ATOM 3044 C CA . ASN A 1 375 ? 27.803 -9.847 -45.405 1.00 85.12 375 ASN A CA 1
ATOM 3045 C C . ASN A 1 375 ? 27.025 -10.081 -44.098 1.00 85.12 375 ASN A C 1
ATOM 3047 O O . ASN A 1 375 ? 27.377 -10.932 -43.280 1.00 85.12 375 ASN A O 1
ATOM 3051 N N . ILE A 1 376 ? 25.927 -9.337 -43.927 1.00 85.62 376 ILE A N 1
ATOM 3052 C CA . ILE A 1 376 ? 24.965 -9.443 -42.821 1.00 85.62 376 ILE A CA 1
ATOM 3053 C C . ILE A 1 376 ? 24.493 -10.891 -42.632 1.00 85.62 376 ILE A C 1
ATOM 3055 O O . ILE A 1 376 ? 24.417 -11.372 -41.502 1.00 85.62 376 ILE A O 1
ATOM 3059 N N . LYS A 1 377 ? 24.193 -11.595 -43.729 1.00 87.00 377 LYS A N 1
ATOM 3060 C CA . LYS A 1 377 ? 23.678 -12.972 -43.694 1.00 87.00 377 LYS A CA 1
ATOM 3061 C C . LYS A 1 377 ? 24.698 -13.950 -43.104 1.00 87.00 377 LYS A C 1
ATOM 3063 O O . LYS A 1 377 ? 24.340 -14.756 -42.249 1.00 87.00 377 LYS A O 1
ATOM 3068 N N . ASP A 1 378 ? 25.966 -13.811 -43.476 1.00 86.88 378 ASP A N 1
ATOM 3069 C CA . ASP A 1 378 ? 27.047 -14.669 -42.980 1.00 86.88 378 ASP A CA 1
ATOM 3070 C C . ASP A 1 378 ? 27.312 -14.428 -41.489 1.00 86.88 378 ASP A C 1
ATOM 3072 O O . ASP A 1 378 ? 27.528 -15.374 -40.733 1.00 86.88 378 ASP A O 1
ATOM 3076 N N . ILE A 1 379 ? 27.206 -13.173 -41.035 1.00 88.88 379 ILE A N 1
ATOM 3077 C CA . ILE A 1 379 ? 27.308 -12.818 -39.610 1.00 88.88 379 ILE A CA 1
ATOM 3078 C C . ILE A 1 379 ? 26.169 -13.459 -38.800 1.00 88.88 379 ILE A C 1
ATOM 3080 O O . ILE A 1 379 ? 26.390 -13.984 -37.708 1.00 88.88 379 ILE A O 1
ATOM 3084 N N . LEU A 1 380 ? 24.940 -13.446 -39.321 1.00 90.56 380 LEU A N 1
ATOM 3085 C CA . LEU A 1 380 ? 23.794 -14.055 -38.642 1.00 90.56 380 LEU A CA 1
ATOM 3086 C C . LEU A 1 380 ? 23.861 -15.590 -38.640 1.00 90.56 380 LEU A C 1
ATOM 3088 O O . LEU A 1 380 ? 23.526 -16.213 -37.630 1.00 90.56 380 LEU A O 1
ATOM 3092 N N . PHE A 1 381 ? 24.337 -16.209 -39.724 1.00 90.50 381 PHE A N 1
ATOM 3093 C CA . PHE A 1 381 ? 24.575 -17.654 -39.757 1.00 90.50 381 PHE A CA 1
ATOM 3094 C C . PHE A 1 381 ? 25.686 -18.088 -38.809 1.00 90.50 381 PHE A C 1
ATOM 3096 O O . PHE A 1 381 ? 25.545 -19.116 -38.148 1.00 90.50 381 PHE A O 1
ATOM 3103 N N . TYR A 1 382 ? 26.735 -17.279 -38.675 1.00 92.62 382 TYR A N 1
ATOM 3104 C CA . TYR A 1 382 ? 27.759 -17.484 -37.661 1.00 92.62 382 TYR A CA 1
ATOM 3105 C C . TYR A 1 382 ? 27.161 -17.473 -36.244 1.00 92.62 382 TYR A C 1
ATOM 3107 O O . TYR A 1 382 ? 27.415 -18.373 -35.450 1.00 92.62 382 TYR A O 1
ATOM 3115 N N . LEU A 1 383 ? 26.296 -16.508 -35.909 1.00 91.12 383 LEU A N 1
ATOM 3116 C CA . LEU A 1 383 ? 25.638 -16.501 -34.595 1.00 91.12 383 LEU A CA 1
ATOM 3117 C C . LEU A 1 383 ? 24.791 -17.759 -34.367 1.00 91.12 383 LEU A C 1
ATOM 3119 O O . LEU A 1 383 ? 24.822 -18.345 -33.283 1.00 91.12 383 LEU A O 1
ATOM 3123 N N . ARG A 1 384 ? 24.060 -18.197 -35.398 1.00 92.81 384 ARG A N 1
ATOM 3124 C CA . ARG A 1 384 ? 23.272 -19.431 -35.358 1.00 92.81 384 ARG A CA 1
ATOM 3125 C C . ARG A 1 384 ? 24.149 -20.659 -35.092 1.00 92.81 384 ARG A C 1
ATOM 3127 O O . ARG A 1 384 ? 23.746 -21.498 -34.287 1.00 92.81 384 ARG A O 1
ATOM 3134 N N . SER A 1 385 ? 25.321 -20.772 -35.724 1.00 91.69 385 SER A N 1
ATOM 3135 C CA . SER A 1 385 ? 26.230 -21.905 -35.501 1.00 91.69 385 SER A CA 1
ATOM 3136 C C . SER A 1 385 ? 26.783 -21.908 -34.076 1.00 91.69 385 SER A C 1
ATOM 3138 O O . SER A 1 385 ? 26.686 -22.926 -33.402 1.00 91.69 385 SER A O 1
ATOM 3140 N N . ILE A 1 386 ? 27.213 -20.755 -33.549 1.00 91.62 386 ILE A N 1
ATOM 3141 C CA . ILE A 1 386 ? 27.703 -20.630 -32.162 1.00 91.62 386 ILE A CA 1
ATOM 3142 C C . ILE A 1 386 ? 26.655 -21.080 -31.132 1.00 91.62 386 ILE A C 1
ATOM 3144 O O . ILE A 1 386 ? 26.979 -21.738 -30.144 1.00 91.62 386 ILE A O 1
ATOM 3148 N N . ILE A 1 387 ? 25.379 -20.763 -31.349 1.00 90.31 387 ILE A N 1
ATOM 3149 C CA . ILE A 1 387 ? 24.308 -21.190 -30.434 1.00 90.31 387 ILE A CA 1
ATOM 3150 C C . ILE A 1 387 ? 23.985 -22.676 -30.605 1.00 90.31 387 ILE A C 1
ATOM 3152 O O . ILE A 1 387 ? 23.633 -23.350 -29.634 1.00 90.31 387 ILE A O 1
ATOM 3156 N N . ASN A 1 388 ? 24.127 -23.209 -31.820 1.00 89.06 388 ASN A N 1
ATOM 3157 C CA . ASN A 1 388 ? 23.928 -24.629 -32.078 1.00 89.06 388 ASN A CA 1
ATOM 3158 C C . ASN A 1 388 ? 25.044 -25.514 -31.506 1.00 89.06 388 ASN A C 1
ATOM 3160 O O . ASN A 1 388 ? 24.757 -26.594 -30.984 1.00 89.06 388 ASN A O 1
ATOM 3164 N N . ASP A 1 389 ? 26.274 -25.014 -31.513 1.00 87.31 389 ASP A N 1
ATOM 3165 C CA . ASP A 1 389 ? 27.471 -25.699 -31.019 1.00 87.31 389 ASP A CA 1
ATOM 3166 C C . ASP A 1 389 ? 27.614 -25.643 -29.485 1.00 87.31 389 ASP A C 1
ATOM 3168 O O . ASP A 1 389 ? 28.614 -26.096 -28.924 1.00 87.31 389 ASP A O 1
ATOM 3172 N N . ASN A 1 390 ? 26.585 -25.129 -28.801 1.00 84.81 390 ASN A N 1
ATOM 3173 C CA . ASN A 1 390 ? 26.420 -25.136 -27.348 1.00 84.81 390 ASN A CA 1
ATOM 3174 C C . ASN A 1 390 ? 27.539 -24.414 -26.576 1.00 84.81 390 ASN A C 1
ATOM 3176 O O . ASN A 1 390 ? 27.969 -24.882 -25.527 1.00 84.81 390 ASN A O 1
ATOM 3180 N N . TYR A 1 391 ? 28.019 -23.276 -27.084 1.00 89.94 391 TYR A N 1
ATOM 3181 C CA . TYR A 1 391 ? 29.011 -22.450 -26.387 1.00 89.94 391 TYR A CA 1
ATOM 3182 C C . TYR A 1 391 ? 28.502 -21.956 -25.018 1.00 89.94 391 TYR A C 1
ATOM 3184 O O . TYR A 1 391 ? 27.297 -21.881 -24.761 1.00 89.94 391 TYR A O 1
ATOM 3192 N N . ASP A 1 392 ? 29.422 -21.593 -24.123 1.00 90.44 392 ASP A N 1
ATOM 3193 C CA . ASP A 1 392 ? 29.061 -21.011 -22.832 1.00 90.44 392 ASP A CA 1
ATOM 3194 C C . ASP A 1 392 ? 28.501 -19.587 -22.988 1.00 90.44 392 ASP A C 1
ATOM 3196 O O . ASP A 1 392 ? 28.839 -18.849 -23.918 1.00 90.44 392 ASP A O 1
ATOM 3200 N N . MET A 1 393 ? 27.616 -19.193 -22.068 1.00 89.81 393 MET A N 1
ATOM 3201 C CA . MET A 1 393 ? 26.867 -17.937 -22.143 1.00 89.81 393 MET A CA 1
ATOM 3202 C C . MET A 1 393 ? 27.776 -16.710 -22.328 1.00 89.81 393 MET A C 1
ATOM 3204 O O . MET A 1 393 ? 27.473 -15.903 -23.210 1.00 89.81 393 MET A O 1
ATOM 3208 N N . PRO A 1 394 ? 28.898 -16.539 -21.598 1.00 90.62 394 PRO A N 1
ATOM 3209 C CA . PRO A 1 394 ? 29.764 -15.381 -21.820 1.00 90.62 394 PRO A CA 1
ATOM 3210 C C . PRO A 1 394 ? 30.327 -15.309 -23.242 1.00 90.62 394 PRO A C 1
ATOM 3212 O O . PRO A 1 394 ? 30.355 -14.229 -23.835 1.00 90.62 394 PRO A O 1
ATOM 3215 N N . THR A 1 395 ? 30.695 -16.454 -23.817 1.00 91.19 395 THR A N 1
ATOM 3216 C CA . THR A 1 395 ? 31.217 -16.564 -25.184 1.00 91.19 395 THR A CA 1
ATOM 3217 C C . THR A 1 395 ? 30.142 -16.278 -26.231 1.00 91.19 395 THR A C 1
ATOM 3219 O O . THR A 1 395 ? 30.400 -15.559 -27.196 1.00 91.19 395 THR A O 1
ATOM 3222 N N . ILE A 1 396 ? 28.903 -16.730 -26.005 1.00 91.81 396 ILE A N 1
ATOM 3223 C CA . ILE A 1 396 ? 27.736 -16.335 -26.815 1.00 91.81 396 ILE A CA 1
ATOM 3224 C C . ILE A 1 396 ? 27.512 -14.817 -26.732 1.00 91.81 396 ILE A C 1
ATOM 3226 O O . ILE A 1 396 ? 27.270 -14.156 -27.743 1.00 91.81 396 ILE A O 1
ATOM 3230 N N . GLY A 1 397 ? 27.623 -14.239 -25.533 1.00 91.75 397 GLY A N 1
ATOM 3231 C CA . GLY A 1 397 ? 27.504 -12.798 -25.322 1.00 91.75 397 GLY A CA 1
ATOM 3232 C C . GLY A 1 397 ? 28.591 -11.994 -26.041 1.00 91.75 397 GLY A C 1
ATOM 3233 O O . GLY A 1 397 ? 28.311 -10.918 -26.569 1.00 91.75 397 GLY A O 1
ATOM 3234 N N . LEU A 1 398 ? 29.815 -12.523 -26.102 1.00 91.69 398 LEU A N 1
ATOM 3235 C CA . LEU A 1 398 ? 30.915 -11.946 -26.872 1.00 91.69 398 LEU A CA 1
ATOM 3236 C C . LEU A 1 398 ? 30.659 -12.048 -28.382 1.00 91.69 398 LEU A C 1
ATOM 3238 O O . LEU A 1 398 ? 30.795 -11.050 -29.082 1.00 91.69 398 LEU A O 1
ATOM 3242 N N . ALA A 1 399 ? 30.206 -13.203 -28.877 1.00 92.38 399 ALA A N 1
ATOM 3243 C CA . ALA A 1 399 ? 29.855 -13.382 -30.286 1.00 92.38 399 ALA A CA 1
ATOM 3244 C C . ALA A 1 399 ? 28.779 -12.384 -30.746 1.00 92.38 399 ALA A C 1
ATOM 3246 O O . ALA A 1 399 ? 28.915 -11.779 -31.807 1.00 92.38 399 ALA A O 1
ATOM 3247 N N . LEU A 1 400 ? 27.746 -12.157 -29.925 1.00 93.88 400 LEU A N 1
ATOM 3248 C CA . LEU A 1 400 ? 26.683 -11.181 -30.200 1.00 93.88 400 LEU A CA 1
ATOM 3249 C C . LEU A 1 400 ? 27.194 -9.736 -30.267 1.00 93.88 400 LEU A C 1
ATOM 3251 O O . LEU A 1 400 ? 26.697 -8.945 -31.068 1.00 93.88 400 LEU A O 1
ATOM 3255 N N . GLU A 1 401 ? 28.175 -9.378 -29.439 1.00 92.38 401 GLU A N 1
ATOM 3256 C CA . GLU A 1 401 ? 28.780 -8.047 -29.475 1.00 92.38 401 GLU A CA 1
ATOM 3257 C C . GLU A 1 401 ? 29.626 -7.845 -30.735 1.00 92.38 401 GLU A C 1
ATOM 3259 O O . GLU A 1 401 ? 29.439 -6.850 -31.434 1.00 92.38 401 GLU A O 1
ATOM 3264 N N . ILE A 1 402 ? 30.496 -8.808 -31.060 1.00 91.19 402 ILE A N 1
ATOM 3265 C CA . ILE A 1 402 ? 31.333 -8.746 -32.265 1.00 91.19 402 ILE A CA 1
ATOM 3266 C C . ILE A 1 402 ? 30.430 -8.678 -33.507 1.00 91.19 402 ILE A C 1
ATOM 3268 O O . ILE A 1 402 ? 30.648 -7.837 -34.383 1.00 91.19 402 ILE A O 1
ATOM 3272 N N . ALA A 1 403 ? 29.373 -9.499 -33.558 1.00 90.75 403 ALA A N 1
ATOM 3273 C CA . ALA A 1 403 ? 28.379 -9.487 -34.630 1.00 90.75 403 ALA A CA 1
ATOM 3274 C C . ALA A 1 403 ? 27.722 -8.118 -34.793 1.00 90.75 403 ALA A C 1
ATOM 3276 O O . ALA A 1 403 ? 27.688 -7.587 -35.901 1.00 90.75 403 ALA A O 1
ATOM 3277 N N . ARG A 1 404 ? 27.258 -7.506 -33.698 1.00 91.56 404 ARG A N 1
ATOM 3278 C CA . ARG A 1 404 ? 26.689 -6.154 -33.723 1.00 91.56 404 ARG A CA 1
ATOM 3279 C C . ARG A 1 404 ? 27.679 -5.136 -34.287 1.00 91.56 404 ARG A C 1
ATOM 3281 O O . ARG A 1 404 ? 27.294 -4.317 -35.117 1.00 91.56 404 ARG A O 1
ATOM 3288 N N . ASP A 1 405 ? 28.929 -5.166 -33.838 1.00 88.75 405 ASP A N 1
ATOM 3289 C CA . ASP A 1 405 ? 29.926 -4.171 -34.238 1.00 88.75 405 ASP A CA 1
ATOM 3290 C C . ASP A 1 405 ? 30.306 -4.299 -35.715 1.00 88.75 405 ASP A C 1
ATOM 3292 O O . ASP A 1 405 ? 30.500 -3.287 -36.387 1.00 88.75 405 ASP A O 1
ATOM 3296 N N . ASN A 1 406 ? 30.333 -5.519 -36.256 1.00 88.31 406 ASN A N 1
ATOM 3297 C CA . ASN A 1 406 ? 30.524 -5.731 -37.689 1.00 88.31 406 ASN A CA 1
ATOM 3298 C C . ASN A 1 406 ? 29.273 -5.388 -38.505 1.00 88.31 406 ASN A C 1
ATOM 3300 O O . ASN A 1 406 ? 29.395 -4.766 -39.556 1.00 88.31 406 ASN A O 1
ATOM 3304 N N . LEU A 1 407 ? 28.072 -5.684 -38.005 1.00 87.62 407 LEU A N 1
ATOM 3305 C CA . LEU A 1 407 ? 26.823 -5.269 -38.648 1.00 87.62 407 LEU A CA 1
ATOM 3306 C C . LEU A 1 407 ? 26.698 -3.746 -38.734 1.00 87.62 407 LEU A C 1
ATOM 3308 O O . LEU A 1 407 ? 26.290 -3.231 -39.769 1.00 87.62 407 LEU A O 1
ATOM 3312 N N . ARG A 1 408 ? 27.128 -3.020 -37.697 1.00 86.06 408 ARG A N 1
ATOM 3313 C CA . ARG A 1 408 ? 27.129 -1.551 -37.673 1.00 86.06 408 ARG A CA 1
ATOM 3314 C C . ARG A 1 408 ? 28.038 -0.934 -38.741 1.00 86.06 408 ARG A C 1
ATOM 3316 O O . ARG A 1 408 ? 27.775 0.180 -39.183 1.00 86.06 408 ARG A O 1
ATOM 3323 N N . LYS A 1 409 ? 29.098 -1.641 -39.150 1.00 85.69 409 LYS A N 1
ATOM 3324 C CA . LYS A 1 409 ? 29.977 -1.220 -40.256 1.00 85.69 409 LYS A CA 1
ATOM 3325 C C . LYS A 1 409 ? 29.325 -1.417 -41.626 1.00 85.69 409 LYS A C 1
ATOM 3327 O O . LYS A 1 409 ? 29.681 -0.705 -42.554 1.00 85.69 409 LYS A O 1
ATOM 3332 N N . LEU A 1 410 ? 28.394 -2.367 -41.749 1.00 83.25 410 LEU A N 1
ATOM 3333 C CA . LEU A 1 410 ? 27.712 -2.700 -43.004 1.00 83.25 410 LEU A CA 1
ATOM 3334 C C . LEU A 1 410 ? 26.393 -1.934 -43.183 1.00 83.25 410 LEU A C 1
ATOM 3336 O O . LEU A 1 410 ? 26.050 -1.560 -44.299 1.00 83.25 410 LEU A O 1
ATOM 3340 N N . ALA A 1 411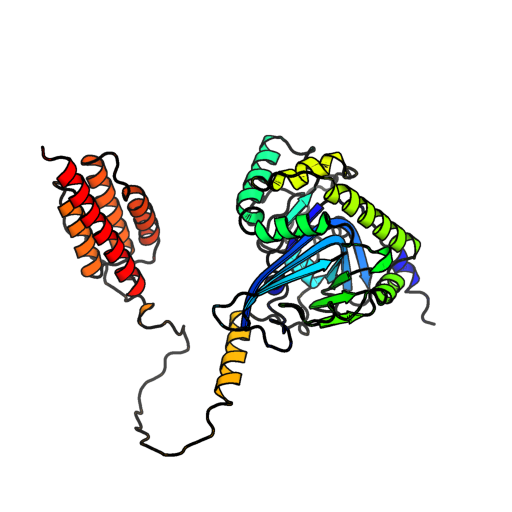 ? 25.650 -1.693 -42.100 1.00 79.62 411 ALA A N 1
ATOM 3341 C CA . ALA A 1 411 ? 24.376 -0.983 -42.128 1.00 79.62 411 ALA A CA 1
ATOM 3342 C C . ALA A 1 411 ? 24.177 -0.147 -40.854 1.00 79.62 411 ALA A C 1
ATOM 3344 O O . ALA A 1 411 ? 24.309 -0.640 -39.734 1.00 79.62 411 ALA A O 1
ATOM 3345 N N . LEU A 1 412 ? 23.814 1.129 -41.029 1.00 67.69 412 LEU A N 1
ATOM 3346 C CA . LEU A 1 412 ? 23.657 2.086 -39.925 1.00 67.69 412 LEU A CA 1
ATOM 3347 C C . LEU A 1 412 ? 22.406 1.824 -39.066 1.00 67.69 412 LEU A C 1
ATOM 3349 O O . LEU A 1 412 ? 22.418 2.119 -37.869 1.00 67.69 412 LEU A O 1
ATOM 3353 N N . HIS A 1 413 ? 21.349 1.242 -39.645 1.00 68.75 413 HIS A N 1
ATOM 3354 C CA . HIS A 1 413 ? 20.073 1.003 -38.967 1.00 68.75 413 HIS A CA 1
ATOM 3355 C C . HIS A 1 413 ? 19.511 -0.384 -39.305 1.00 68.75 413 HIS A C 1
ATOM 3357 O O . HIS A 1 413 ? 18.903 -0.582 -40.352 1.00 68.75 413 HIS A O 1
ATOM 3363 N N . LEU A 1 414 ? 19.708 -1.345 -38.399 1.00 80.81 414 LEU A N 1
ATOM 3364 C CA . LEU A 1 414 ? 18.998 -2.626 -38.398 1.00 80.81 414 LEU A CA 1
ATOM 3365 C C . LEU A 1 414 ? 18.184 -2.724 -37.105 1.00 80.81 414 LEU A C 1
ATOM 3367 O O . LEU A 1 414 ? 18.730 -2.538 -36.013 1.00 80.81 414 LEU A O 1
ATOM 3371 N N . ASP A 1 415 ? 16.899 -3.056 -37.221 1.00 81.62 415 ASP A N 1
ATOM 3372 C CA . ASP A 1 415 ? 15.936 -3.050 -36.105 1.00 81.62 415 ASP A CA 1
ATOM 3373 C C . ASP A 1 415 ? 16.339 -3.979 -34.947 1.00 81.62 415 ASP A C 1
ATOM 3375 O O . ASP A 1 415 ? 15.965 -3.778 -33.791 1.00 81.62 415 ASP A O 1
ATOM 3379 N N . TYR A 1 416 ? 17.168 -4.982 -35.235 1.00 86.88 416 TYR A N 1
ATOM 3380 C CA . TYR A 1 416 ? 17.638 -5.966 -34.267 1.00 86.88 416 TYR A CA 1
ATOM 3381 C C . TYR A 1 416 ? 18.976 -5.627 -33.586 1.00 86.88 416 TYR A C 1
ATOM 3383 O O . TYR A 1 416 ? 19.370 -6.339 -32.660 1.00 86.88 416 TYR A O 1
ATOM 3391 N N . MET A 1 417 ? 19.669 -4.532 -33.945 1.00 86.88 417 MET A N 1
ATOM 3392 C CA . MET A 1 417 ? 20.939 -4.152 -33.284 1.00 86.88 417 MET A CA 1
ATOM 3393 C C . MET A 1 417 ? 20.767 -3.868 -31.787 1.00 86.88 417 MET A C 1
ATOM 3395 O O . MET A 1 417 ? 21.645 -4.165 -30.965 1.00 86.88 417 MET A O 1
ATOM 3399 N N . TRP A 1 418 ? 19.627 -3.278 -31.421 1.00 86.81 418 TRP A N 1
ATOM 3400 C CA . TRP A 1 418 ? 19.301 -2.996 -30.028 1.00 86.81 418 TRP A CA 1
ATOM 3401 C C . TRP A 1 418 ? 19.070 -4.289 -29.239 1.00 86.81 418 TRP A C 1
ATOM 3403 O O . TRP A 1 418 ? 19.616 -4.459 -28.145 1.00 86.81 418 TRP A O 1
ATOM 3413 N N . GLU A 1 419 ? 18.334 -5.243 -29.817 1.00 89.62 419 GLU A N 1
ATOM 3414 C CA . GLU A 1 419 ? 18.111 -6.547 -29.192 1.00 89.62 419 GLU A CA 1
ATOM 3415 C C . GLU A 1 419 ? 19.412 -7.344 -29.032 1.00 89.62 419 GLU A C 1
ATOM 3417 O O . GLU A 1 419 ? 19.647 -7.905 -27.959 1.00 89.62 419 GLU A O 1
ATOM 3422 N N . MET A 1 420 ? 20.291 -7.340 -30.041 1.00 90.62 420 MET A N 1
ATOM 3423 C CA . MET A 1 420 ? 21.622 -7.950 -29.946 1.00 90.62 420 MET A CA 1
ATOM 3424 C C . MET A 1 420 ? 22.443 -7.345 -28.803 1.00 90.62 420 MET A C 1
ATOM 3426 O O . MET A 1 420 ? 23.032 -8.080 -28.014 1.00 90.62 420 MET A O 1
ATOM 3430 N N . SER A 1 421 ? 22.420 -6.015 -28.645 1.00 88.50 421 SER A N 1
ATOM 3431 C CA . SER A 1 421 ? 23.117 -5.326 -27.546 1.00 88.50 421 SER A CA 1
ATOM 3432 C C . SER A 1 421 ? 22.581 -5.732 -26.172 1.00 88.50 421 SER A C 1
ATOM 3434 O O . SER A 1 421 ? 23.346 -5.919 -25.223 1.00 88.50 421 SER A O 1
ATOM 3436 N N . LYS A 1 422 ? 21.259 -5.885 -26.055 1.00 92.12 422 LYS A N 1
ATOM 3437 C CA . LYS A 1 422 ? 20.614 -6.344 -24.822 1.00 92.12 422 LYS A CA 1
ATOM 3438 C C . LYS A 1 422 ? 21.047 -7.770 -24.475 1.00 92.12 422 LYS A C 1
ATOM 3440 O O . LYS A 1 422 ? 21.425 -8.021 -23.333 1.00 92.12 422 LYS A O 1
ATOM 3445 N N . LEU A 1 423 ? 21.018 -8.682 -25.445 1.00 91.50 423 LEU A N 1
ATOM 3446 C CA . LEU A 1 423 ? 21.376 -10.089 -25.245 1.00 91.50 423 LEU A CA 1
ATOM 3447 C C . LEU A 1 423 ? 22.871 -10.270 -24.951 1.00 91.50 423 LEU A C 1
ATOM 3449 O O . LEU A 1 423 ? 23.211 -10.994 -24.018 1.00 91.50 423 LEU A O 1
ATOM 3453 N N . ALA A 1 424 ? 23.747 -9.543 -25.650 1.00 92.25 424 ALA A N 1
ATOM 3454 C CA . ALA A 1 424 ? 25.185 -9.532 -25.379 1.00 92.25 424 ALA A CA 1
ATOM 3455 C C . ALA A 1 424 ? 25.480 -9.166 -23.914 1.00 92.25 424 ALA A C 1
ATOM 3457 O O . ALA A 1 424 ? 26.189 -9.886 -23.214 1.00 92.25 424 ALA A O 1
ATOM 3458 N N . ASN A 1 425 ? 24.862 -8.090 -23.413 1.00 90.31 425 ASN A N 1
ATOM 3459 C CA . ASN A 1 425 ? 25.032 -7.646 -22.027 1.00 90.31 425 ASN A CA 1
ATOM 3460 C C . ASN A 1 425 ? 24.488 -8.641 -20.996 1.00 90.31 425 ASN A C 1
ATOM 3462 O O . ASN A 1 425 ? 25.077 -8.793 -19.926 1.00 90.31 425 ASN A O 1
ATOM 3466 N N . ILE A 1 426 ? 23.364 -9.299 -21.297 1.00 88.44 426 ILE A N 1
ATOM 3467 C CA . ILE A 1 426 ? 22.781 -10.311 -20.412 1.00 88.44 426 ILE A CA 1
ATOM 3468 C C . ILE A 1 426 ? 23.722 -11.510 -20.303 1.00 88.44 426 ILE A C 1
ATOM 3470 O O . ILE A 1 426 ? 24.042 -11.918 -19.190 1.00 88.44 426 ILE A O 1
ATOM 3474 N N . TYR A 1 427 ? 24.185 -12.053 -21.430 1.00 90.38 427 TYR A N 1
ATOM 3475 C CA . TYR A 1 427 ? 24.951 -13.297 -21.439 1.00 90.38 427 TYR A CA 1
ATOM 3476 C C . TYR A 1 427 ? 26.408 -13.125 -20.999 1.00 90.38 427 TYR A C 1
ATOM 3478 O O . TYR A 1 427 ? 26.922 -13.983 -20.288 1.00 90.38 427 TYR A O 1
ATOM 3486 N N . LYS A 1 428 ? 27.042 -11.980 -21.283 1.00 88.00 428 LYS A N 1
ATOM 3487 C CA . LYS A 1 428 ? 28.388 -11.661 -20.768 1.00 88.00 428 LYS A CA 1
ATOM 3488 C C . LYS A 1 428 ? 28.484 -11.633 -19.243 1.00 88.00 428 LYS A C 1
ATOM 3490 O O . LYS A 1 428 ? 29.554 -11.866 -18.697 1.00 88.00 428 LYS A O 1
ATOM 3495 N N . ARG A 1 429 ? 27.386 -11.305 -18.556 1.00 85.38 429 ARG A N 1
ATOM 3496 C CA . ARG A 1 429 ? 27.332 -11.192 -17.088 1.00 85.38 429 ARG A CA 1
ATOM 3497 C C . ARG A 1 429 ? 26.958 -12.503 -16.394 1.00 85.38 429 ARG A C 1
ATOM 3499 O O . ARG A 1 429 ? 26.824 -12.517 -15.173 1.00 85.38 429 ARG A O 1
ATOM 3506 N N . LYS A 1 430 ? 26.716 -13.575 -17.151 1.00 88.06 430 LYS A N 1
ATOM 3507 C CA . LYS A 1 430 ? 26.381 -14.893 -16.603 1.00 88.06 430 LYS A CA 1
ATOM 3508 C C . LYS A 1 430 ? 27.645 -15.645 -16.201 1.00 88.06 430 LYS A C 1
ATOM 3510 O O . LYS A 1 430 ? 28.747 -15.285 -16.606 1.00 88.06 430 LYS A O 1
ATOM 3515 N N . ASN A 1 431 ? 27.472 -16.680 -15.381 1.00 80.50 431 ASN A N 1
ATOM 3516 C CA . ASN A 1 431 ? 28.600 -17.473 -14.908 1.00 80.50 431 ASN A CA 1
ATOM 3517 C C . ASN A 1 431 ? 29.299 -18.163 -16.094 1.00 80.50 431 ASN A C 1
ATOM 3519 O O . ASN A 1 431 ? 28.609 -18.683 -16.980 1.00 80.50 431 ASN A O 1
ATOM 3523 N N . PRO A 1 432 ? 30.642 -18.190 -16.107 1.00 80.06 432 PRO A N 1
ATOM 3524 C CA . PRO A 1 432 ? 31.396 -18.925 -17.112 1.00 80.06 432 PRO A CA 1
ATOM 3525 C C . PRO A 1 432 ? 31.085 -20.418 -17.036 1.00 80.06 432 PRO A C 1
ATOM 3527 O O . PRO A 1 432 ? 30.695 -20.935 -15.988 1.00 80.06 432 PRO A O 1
ATOM 3530 N N . ASN A 1 433 ? 31.275 -21.107 -18.160 1.00 84.56 433 ASN A N 1
ATOM 3531 C CA . ASN A 1 433 ? 31.074 -22.551 -18.306 1.00 84.56 433 ASN A CA 1
ATOM 3532 C C . ASN A 1 433 ? 29.621 -23.040 -18.181 1.00 84.56 433 ASN A C 1
ATOM 3534 O O . ASN A 1 433 ? 29.399 -24.246 -18.105 1.00 84.56 433 ASN A O 1
ATOM 3538 N N . LEU A 1 434 ? 28.627 -22.149 -18.179 1.00 86.44 434 LEU A N 1
ATOM 3539 C CA . LEU A 1 434 ? 27.217 -22.526 -18.302 1.00 86.44 434 LEU A CA 1
ATOM 3540 C C . LEU A 1 434 ? 26.739 -22.281 -19.730 1.00 86.44 434 LEU A C 1
ATOM 3542 O O . LEU A 1 434 ? 26.895 -21.178 -20.247 1.00 86.44 434 LEU A O 1
ATOM 3546 N N . SER A 1 435 ? 26.134 -23.289 -20.350 1.00 88.25 435 SER A N 1
ATOM 3547 C CA . SER A 1 435 ? 25.419 -23.149 -21.626 1.00 88.25 435 SER A CA 1
ATOM 3548 C C . SER A 1 435 ? 24.024 -22.547 -21.440 1.00 88.25 435 SER A C 1
ATOM 3550 O O . SER A 1 435 ? 23.523 -22.425 -20.320 1.00 88.25 435 SER A O 1
ATOM 3552 N N . LEU A 1 436 ? 23.379 -22.170 -22.545 1.00 86.50 436 LEU A N 1
ATOM 3553 C CA . LEU A 1 436 ? 21.962 -21.804 -22.544 1.00 86.50 436 LEU A CA 1
ATOM 3554 C C . LEU A 1 436 ? 21.093 -23.002 -22.154 1.00 86.50 436 LEU A C 1
ATOM 3556 O O . LEU A 1 436 ? 21.300 -24.109 -22.647 1.00 86.50 436 LEU A O 1
ATOM 3560 N N . SER A 1 437 ? 20.059 -22.771 -21.342 1.00 87.38 437 SER A N 1
ATOM 3561 C CA . SER A 1 437 ? 19.013 -23.785 -21.163 1.00 87.38 437 SER A CA 1
ATOM 3562 C C . SER A 1 437 ? 18.344 -24.102 -22.507 1.00 87.38 437 SER A C 1
ATOM 3564 O O . SER A 1 437 ? 18.286 -23.247 -23.397 1.00 87.38 437 SER A O 1
ATOM 3566 N N . GLN A 1 438 ? 17.772 -25.300 -22.666 1.00 82.88 438 GLN A N 1
ATOM 3567 C CA . GLN A 1 438 ? 17.106 -25.691 -23.920 1.00 82.88 438 GLN A CA 1
ATOM 3568 C C . GLN A 1 438 ? 16.028 -24.680 -24.344 1.00 82.88 438 GLN A C 1
ATOM 3570 O O . GLN A 1 438 ? 15.918 -24.328 -25.520 1.00 82.88 438 GLN A O 1
ATOM 3575 N N . LYS A 1 439 ? 15.276 -24.146 -23.372 1.00 84.75 439 LYS A N 1
ATOM 3576 C CA . LYS A 1 439 ? 14.257 -23.114 -23.608 1.00 84.75 439 LYS A CA 1
ATOM 3577 C C . LYS A 1 439 ? 14.856 -21.789 -24.087 1.00 84.75 439 LYS A C 1
ATOM 3579 O O . LYS A 1 439 ? 14.296 -21.153 -24.977 1.00 84.75 439 LYS A O 1
ATOM 3584 N N . GLU A 1 440 ? 15.958 -21.342 -23.489 1.00 86.50 440 GLU A N 1
ATOM 3585 C CA . GLU A 1 440 ? 16.633 -20.103 -23.896 1.00 86.50 440 GLU A CA 1
ATOM 3586 C C . GLU A 1 440 ? 17.301 -20.248 -25.260 1.00 86.50 440 GLU A C 1
ATOM 3588 O O . GLU A 1 440 ? 17.187 -19.345 -26.087 1.00 86.50 440 GLU A O 1
ATOM 3593 N N . ARG A 1 441 ? 17.928 -21.399 -25.517 1.00 89.38 441 ARG A N 1
ATOM 3594 C CA . ARG A 1 441 ? 18.518 -21.742 -26.811 1.00 89.38 441 ARG A CA 1
ATOM 3595 C C . ARG A 1 441 ? 17.472 -21.697 -27.920 1.00 89.38 441 ARG A C 1
ATOM 3597 O O . ARG A 1 441 ? 17.698 -21.029 -28.923 1.00 89.38 441 ARG A O 1
ATOM 3604 N N . PHE A 1 442 ? 16.317 -22.336 -27.721 1.00 88.44 442 PHE A N 1
ATOM 3605 C CA . PHE A 1 442 ? 15.229 -22.326 -28.703 1.00 88.44 442 PHE A CA 1
ATOM 3606 C C . PHE A 1 442 ? 14.753 -20.900 -29.012 1.00 88.44 442 PHE A C 1
ATOM 3608 O O . PHE A 1 442 ? 14.709 -20.501 -30.172 1.00 88.44 442 PHE A O 1
ATOM 3615 N N . LYS A 1 443 ? 14.493 -20.092 -27.975 1.00 90.31 443 LYS A N 1
ATOM 3616 C CA . LYS A 1 443 ? 14.072 -18.691 -28.141 1.00 90.31 443 LYS A CA 1
ATOM 3617 C C . LYS A 1 443 ? 15.111 -17.831 -28.855 1.00 90.31 443 LYS A C 1
ATOM 3619 O O . LYS A 1 443 ? 14.755 -16.946 -29.628 1.00 90.31 443 LYS A O 1
ATOM 3624 N N . LEU A 1 444 ? 16.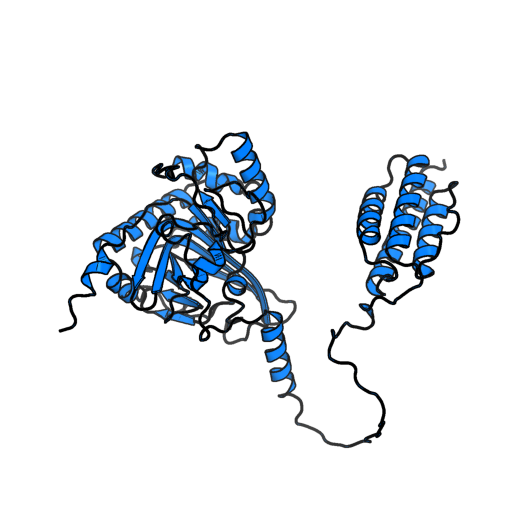392 -18.031 -28.554 1.00 91.50 444 LEU A N 1
ATOM 3625 C CA . LEU A 1 444 ? 17.461 -17.253 -29.170 1.00 91.50 444 LEU A CA 1
ATOM 3626 C C . LEU A 1 444 ? 17.641 -17.626 -30.648 1.00 91.50 444 LEU A C 1
ATOM 3628 O O . LEU A 1 444 ? 17.820 -16.736 -31.476 1.00 91.50 444 LEU A O 1
ATOM 3632 N N . LEU A 1 445 ? 17.528 -18.913 -30.985 1.00 92.38 445 LEU A N 1
ATOM 3633 C CA . LEU A 1 445 ? 17.535 -19.381 -32.372 1.00 92.38 445 LEU A CA 1
ATOM 3634 C C . LEU A 1 445 ? 16.337 -18.843 -33.161 1.00 92.38 445 LEU A C 1
ATOM 3636 O O . LEU A 1 445 ? 16.526 -18.349 -34.267 1.00 92.38 445 LEU A O 1
ATOM 3640 N N . GLU A 1 446 ? 15.137 -18.857 -32.577 1.00 92.50 446 GLU A N 1
ATOM 3641 C CA . GLU A 1 446 ? 13.929 -18.290 -33.192 1.00 92.50 446 GLU A CA 1
ATOM 3642 C C . GLU A 1 446 ? 14.112 -16.801 -33.537 1.00 92.50 446 GLU A C 1
ATOM 3644 O O . GLU A 1 446 ? 13.779 -16.359 -34.638 1.00 92.50 446 GLU A O 1
ATOM 3649 N N . LYS A 1 447 ? 14.728 -16.029 -32.632 1.00 92.69 447 LYS A N 1
ATOM 3650 C CA . LYS A 1 447 ? 15.064 -14.620 -32.882 1.00 92.69 447 LYS A CA 1
ATOM 3651 C C . LYS A 1 447 ? 16.064 -14.442 -34.020 1.00 92.69 447 LYS A C 1
ATOM 3653 O O . LYS A 1 447 ? 15.871 -13.569 -34.861 1.00 92.69 447 LYS A O 1
ATOM 3658 N N . ILE A 1 448 ? 17.119 -15.252 -34.057 1.00 91.19 448 ILE A N 1
ATOM 3659 C CA . ILE A 1 448 ? 18.135 -15.162 -35.114 1.00 91.19 448 ILE A CA 1
ATOM 3660 C C . ILE A 1 448 ? 17.543 -15.529 -36.471 1.00 91.19 448 ILE A C 1
ATOM 3662 O O . ILE A 1 448 ? 17.827 -14.845 -37.450 1.00 91.19 448 ILE A O 1
ATOM 3666 N N . GLU A 1 449 ? 16.668 -16.529 -36.534 1.00 90.19 449 GLU A N 1
ATOM 3667 C CA . GLU A 1 449 ? 15.951 -16.868 -37.767 1.00 90.19 449 GLU A CA 1
ATOM 3668 C C . GLU A 1 449 ? 15.048 -15.725 -38.234 1.00 90.19 449 GLU A C 1
ATOM 3670 O O . GLU A 1 449 ? 15.037 -15.382 -39.417 1.00 90.19 449 GLU A O 1
ATOM 3675 N N . ALA A 1 450 ? 14.350 -15.056 -37.313 1.00 90.81 450 ALA A N 1
ATOM 3676 C CA . ALA A 1 450 ? 13.592 -13.854 -37.647 1.00 90.81 450 ALA A CA 1
ATOM 3677 C C . ALA A 1 450 ? 14.495 -12.743 -38.218 1.00 90.81 450 ALA A C 1
ATOM 3679 O O . ALA A 1 450 ? 14.120 -12.082 -39.189 1.00 90.81 450 ALA A O 1
ATOM 3680 N N . TRP A 1 451 ? 15.705 -12.560 -37.678 1.00 92.56 451 TRP A N 1
ATOM 3681 C CA . TRP A 1 451 ? 16.675 -11.589 -38.199 1.00 92.56 451 TRP A CA 1
ATOM 3682 C C . TRP A 1 451 ? 17.202 -11.974 -39.587 1.00 92.56 451 TRP A C 1
ATOM 3684 O O . TRP A 1 451 ? 17.287 -11.108 -40.456 1.00 92.56 451 TRP A O 1
ATOM 3694 N N . ILE A 1 452 ? 17.486 -13.259 -39.833 1.00 88.25 452 ILE A N 1
ATOM 3695 C CA . ILE A 1 452 ? 17.919 -13.774 -41.146 1.00 88.25 452 ILE A CA 1
ATOM 3696 C C . ILE A 1 452 ? 16.822 -13.565 -42.199 1.00 88.25 452 ILE A C 1
ATOM 3698 O O . ILE A 1 452 ? 17.104 -13.139 -43.325 1.00 88.25 452 ILE A O 1
ATOM 3702 N N . ASN A 1 453 ? 15.565 -13.822 -41.834 1.00 86.19 453 ASN A N 1
ATOM 3703 C CA . ASN A 1 453 ? 14.414 -13.630 -42.714 1.00 86.19 453 ASN A CA 1
ATOM 3704 C C . ASN A 1 453 ? 14.163 -12.146 -43.018 1.00 86.19 453 ASN A C 1
ATOM 3706 O O . ASN A 1 453 ? 13.865 -11.786 -44.158 1.00 86.19 453 ASN A O 1
ATOM 3710 N N . ASN A 1 454 ? 14.330 -11.265 -42.029 1.00 84.25 454 ASN A N 1
ATOM 3711 C CA . ASN A 1 454 ? 14.218 -9.820 -42.236 1.00 84.25 454 ASN A CA 1
ATOM 3712 C C . ASN A 1 454 ? 15.363 -9.267 -43.096 1.00 84.25 454 ASN A C 1
ATOM 3714 O O . ASN A 1 454 ? 15.121 -8.420 -43.953 1.00 84.25 454 ASN A O 1
ATOM 3718 N N . ALA A 1 455 ? 16.584 -9.784 -42.936 1.00 80.38 455 ALA A N 1
ATOM 3719 C CA . ALA A 1 455 ? 17.708 -9.427 -43.798 1.00 80.38 455 ALA A CA 1
ATOM 3720 C C . ALA A 1 455 ? 17.446 -9.800 -45.273 1.00 80.38 455 ALA A C 1
ATOM 3722 O O . ALA A 1 455 ? 17.756 -9.005 -46.157 1.00 80.38 455 ALA A O 1
ATOM 3723 N N . HIS A 1 456 ? 16.789 -10.939 -45.546 1.00 68.06 456 HIS A N 1
ATOM 3724 C CA . HIS A 1 456 ? 16.351 -11.298 -46.906 1.00 68.06 456 HIS A CA 1
ATOM 3725 C C . HIS A 1 456 ? 15.307 -10.330 -47.467 1.00 68.06 456 HIS A C 1
ATOM 3727 O O . HIS A 1 456 ? 15.437 -9.880 -48.601 1.00 68.06 456 HIS A O 1
ATOM 3733 N N . LYS A 1 457 ? 14.282 -9.977 -46.680 1.00 64.94 457 LYS A N 1
ATOM 3734 C CA . LYS A 1 457 ? 13.228 -9.050 -47.129 1.00 64.94 457 LYS A CA 1
ATOM 3735 C C . LYS A 1 457 ? 13.764 -7.654 -47.453 1.00 64.94 457 LYS A C 1
ATOM 3737 O O . LYS A 1 457 ? 13.253 -7.009 -48.364 1.00 64.94 457 LYS A O 1
ATOM 3742 N N . ASN A 1 458 ? 14.787 -7.204 -46.729 1.00 62.78 458 ASN A N 1
ATOM 3743 C CA . ASN A 1 458 ? 15.408 -5.903 -46.958 1.00 62.78 458 ASN A CA 1
ATOM 3744 C C . ASN A 1 458 ? 16.380 -5.907 -48.151 1.00 62.78 458 ASN A C 1
ATOM 3746 O O . ASN A 1 458 ? 16.493 -4.880 -48.808 1.00 62.78 458 ASN A O 1
ATOM 3750 N N . MET A 1 459 ? 17.014 -7.041 -48.486 1.00 57.28 459 MET A N 1
ATOM 3751 C CA . MET A 1 459 ? 17.798 -7.176 -49.726 1.00 57.28 459 MET A CA 1
ATOM 3752 C C . MET A 1 459 ? 16.917 -7.215 -50.986 1.00 57.28 459 MET A C 1
ATOM 3754 O O . MET A 1 459 ? 17.245 -6.553 -51.960 1.00 57.28 459 MET A O 1
ATOM 3758 N N . ILE A 1 460 ? 15.754 -7.882 -50.948 1.00 51.09 460 ILE A N 1
ATOM 3759 C CA . ILE A 1 460 ? 14.811 -7.944 -52.091 1.00 51.09 460 ILE A CA 1
ATOM 3760 C C . ILE A 1 460 ? 14.223 -6.560 -52.443 1.00 51.09 460 ILE A C 1
ATOM 3762 O O . ILE A 1 460 ? 13.772 -6.339 -53.558 1.00 51.09 460 ILE A O 1
ATOM 3766 N N . ARG A 1 461 ? 14.232 -5.600 -51.508 1.00 47.38 461 ARG A N 1
ATOM 3767 C CA . ARG A 1 461 ? 13.789 -4.212 -51.750 1.00 47.38 461 ARG A CA 1
ATOM 3768 C C . ARG A 1 461 ? 14.882 -3.287 -52.302 1.00 47.38 461 ARG A C 1
ATOM 3770 O O . ARG A 1 461 ? 14.587 -2.123 -52.555 1.00 47.38 461 ARG A O 1
ATOM 3777 N N . LEU A 1 462 ? 16.120 -3.766 -52.426 1.00 44.31 462 LEU A N 1
ATOM 3778 C CA . LEU A 1 462 ? 17.287 -2.975 -52.835 1.00 44.31 462 LEU A CA 1
ATOM 3779 C C . LEU A 1 462 ? 17.907 -3.434 -54.165 1.00 44.31 462 LEU A C 1
ATOM 3781 O O . LEU A 1 462 ? 18.860 -2.805 -54.617 1.00 44.31 462 LEU A O 1
ATOM 3785 N N . GLU A 1 463 ? 17.370 -4.475 -54.803 1.00 32.31 463 GLU A N 1
ATOM 3786 C CA . GLU A 1 463 ? 17.673 -4.794 -56.202 1.00 32.31 463 GLU A CA 1
ATOM 3787 C C . GLU A 1 463 ? 16.588 -4.173 -57.109 1.00 32.31 463 GLU A C 1
ATOM 3789 O O . GLU A 1 463 ? 15.404 -4.327 -56.795 1.00 32.31 463 GLU A O 1
ATOM 3794 N N . PRO A 1 464 ? 16.966 -3.406 -58.154 1.00 38.41 464 PRO A N 1
ATOM 3795 C CA . PRO A 1 464 ? 16.029 -2.786 -59.093 1.00 38.41 464 PRO A CA 1
ATOM 3796 C C . PRO A 1 464 ? 15.275 -3.789 -59.973 1.00 38.41 464 PRO A C 1
ATOM 3798 O O . PRO A 1 464 ? 15.847 -4.859 -60.289 1.00 38.41 464 PRO A O 1
#

pLDDT: mean 80.63, std 19.23, range [26.17, 98.31]

Secondary structure (DSSP, 8-state):
---SSHHHHTTPPPEEEEEEEEESBHHHHHT-S---EETTEEP-EEEEEEEEEEEEEEEEEEETTEEEEEEEEEEEEEEEEEEETTEEEEEEEEEEEEEEEHHHHHHHHTSPEEE-TT-SS-EEESS-EEEES--TTS-HHHHHHHHHHHIIIIITTTHHHHHHHHHHHHSTTSS-HHHH--EEEE--GGGTTEEEE-TTS-GGGTSS--TT-SEEEE-HHHHHHHHS-HHHHHHHHHHHHHHHHHHHH---BTTBTTHHHHHHHHH-----------------SS----SSGGGGGGTT--PPPPTTS----HHHHHHHHHHHHTTSS--S--------------PPP------GGGPPPB----PPPPPP-S-HHHHHHHHHHHHHTT-BHHHHHHHHHHHHHHHHHH-S--TTHHHHHHHHHHHHTSPTTBBPPHHHHHHHHHHHHHHHHHHHHHHHTT--

Foldseek 3Di:
DPDPPLVVLQPWDKAFFFKKKKFFAPCVLLQNLDQKAFPNFHFLWWPTWMKIFRFTIKTWTADPVGIKIKTFGFMKTWTWTDSDPPDIDIDMDTARMEIDGQQSQQSQQQADAPDPLPDQQFGHGPGMTMGGLDPVVDDPVVVVVVQVCCVVPPCVVCLVVLVVSLVQLLDPPPPPCVQFNGWYQYCPPVQRQEIETEPSHDDPPPQGMDTSGHGYYYDVVVVCVSRYPPVVVVVSSVSRVQNSVLSNPDDDDSSRRSSSSVSSCVSDVRPPPPPPPPDDDDPQPGSGRDPDPNCPVCSPDHDHDDPVSDRYHPVVNSVVVVVVVVVPPPPDDDDDDDDDDDPDDDDDDDDDPDDQLQDWDFADADDQDDQDLPDLLSLLVSLLVCLVVFHALLNNLVSLVVSLVSVCVVDVDDPCSVVSPVSSVVSNPDDGRTTDRNVRSVVVNVVSVVSSVVSVVVVVVVDD

Solvent-accessible surface area (backbone atoms only — not comparable to full-atom values): 26578 Å² total; per-residue (Å²): 145,88,74,81,71,72,70,67,48,63,66,52,63,78,41,76,47,43,24,40,37,34,29,65,39,49,36,68,74,59,20,39,76,43,54,30,32,43,92,91,36,62,40,64,45,76,80,40,38,29,35,41,28,50,30,41,35,35,33,43,43,74,53,98,92,46,42,41,36,39,41,32,19,60,26,35,42,39,35,32,31,22,66,49,93,96,48,79,48,76,54,72,48,77,24,45,24,40,39,33,24,44,38,58,46,40,53,51,27,51,41,60,65,76,49,61,80,88,45,83,74,39,43,36,32,81,50,35,36,37,36,53,35,53,57,82,91,49,55,69,72,55,46,53,50,53,52,54,51,42,42,66,72,43,47,60,80,43,38,67,59,52,52,51,48,51,56,46,50,51,39,87,88,49,90,45,45,90,63,38,37,54,26,32,42,26,43,37,90,94,42,56,44,21,36,31,27,23,83,64,36,80,61,91,76,65,60,62,51,44,73,50,30,76,46,61,42,75,51,36,58,60,58,45,56,74,56,37,49,73,69,54,51,51,50,53,51,53,50,42,53,50,50,47,55,52,61,39,71,59,76,61,46,92,90,44,61,67,38,47,38,64,56,44,27,76,77,48,66,52,75,82,73,66,84,69,95,77,73,81,89,70,87,72,91,55,82,46,50,65,86,47,81,73,46,50,92,45,53,90,60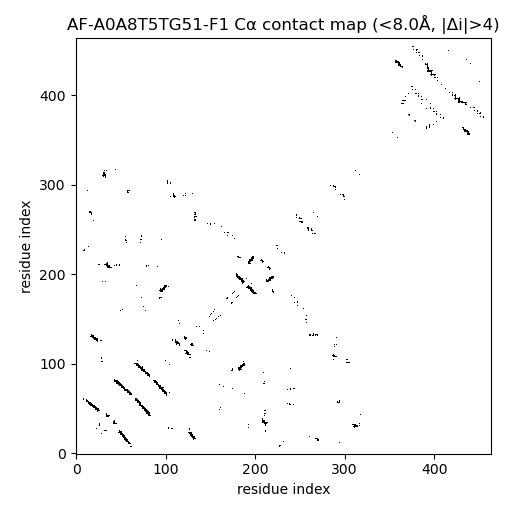,76,54,74,77,58,79,89,65,62,64,43,56,68,69,60,59,47,52,60,49,57,63,59,59,65,72,72,76,80,83,81,80,88,82,90,81,79,89,76,86,75,84,86,72,88,76,75,78,94,73,79,98,60,57,79,54,65,47,55,49,82,28,79,75,68,83,81,74,90,76,64,79,87,46,71,65,54,33,49,51,50,54,51,48,49,62,70,72,52,45,11,28,29,55,51,12,48,53,35,45,55,44,45,59,47,40,52,76,77,45,91,81,57,92,56,53,63,57,37,54,53,50,14,59,55,24,48,73,42,64,78,35,30,23,61,21,57,59,55,45,52,55,51,50,55,51,51,51,54,49,51,53,49,53,50,58,56,51,66,72,71,59,135

Nearest PDB structures (foldseek):
  3fhh-assembly1_A  TM=3.627E-01  e=8.233E+00  Shigella dysenteriae

Radius of gyration: 28.84 Å; Cα contacts (8 Å, |Δi|>4): 720; chains: 1; bounding box: 63×78×102 Å